Protein AF-0000000087418161 (afdb_homodimer)

Solvent-accessible surface area (backbone atoms only — not comparable to full-atom values): 30006 Å² total; per-residue (Å²): 130,83,79,74,73,69,88,84,54,60,71,60,48,52,94,74,44,44,74,46,80,30,34,31,65,40,62,48,75,55,27,67,61,23,34,37,39,30,33,43,36,35,72,42,31,40,48,32,44,42,40,15,28,33,34,45,26,65,67,90,46,73,77,51,64,52,36,42,74,44,43,38,20,36,70,43,61,43,97,84,68,41,52,35,10,36,31,35,56,48,58,57,77,48,72,59,40,50,56,54,74,68,55,47,62,68,41,64,30,38,38,36,21,44,27,42,31,47,62,81,74,54,46,62,48,23,40,33,34,40,19,32,59,77,28,46,31,36,44,49,34,40,50,24,36,39,69,66,74,44,74,41,26,68,74,70,57,72,61,91,33,56,34,80,42,48,34,36,38,39,18,27,68,35,55,60,50,55,56,55,61,63,62,39,46,74,62,69,34,45,77,44,47,14,5,61,71,40,69,37,65,46,66,35,60,38,66,54,57,52,54,51,41,58,70,43,94,77,39,57,53,35,35,42,33,20,36,52,66,71,55,48,48,52,48,33,51,54,28,61,76,70,72,39,56,40,32,30,42,61,85,62,47,36,48,72,52,25,56,61,48,63,27,31,51,43,50,32,53,44,95,88,70,46,69,43,74,40,38,31,33,45,74,8,29,38,40,54,34,86,32,54,62,122,132,80,80,74,71,69,88,85,55,61,73,59,48,51,95,74,45,46,74,46,81,30,32,29,63,39,61,47,74,55,27,67,64,24,35,38,41,31,33,43,36,36,73,42,32,41,48,33,45,42,40,15,27,32,34,44,26,64,66,89,45,71,77,54,64,52,36,43,75,43,45,38,22,36,68,42,60,43,99,85,68,41,51,34,8,36,32,35,56,50,57,56,76,47,71,61,39,50,56,54,73,69,56,48,62,69,40,63,30,36,36,35,20,43,28,42,31,47,61,80,74,52,45,61,48,23,41,32,35,41,22,31,57,76,29,47,31,35,44,48,34,39,49,25,37,40,68,66,75,46,75,42,25,68,73,69,58,72,62,90,33,57,33,81,41,46,34,37,37,39,18,27,68,36,55,60,49,56,56,54,62,64,60,39,46,74,61,68,34,46,77,44,47,14,5,60,72,40,68,38,65,46,67,36,60,38,65,54,57,51,52,51,41,59,70,44,95,77,38,55,54,34,35,41,32,21,38,54,65,72,56,48,47,50,48,32,51,53,27,61,76,68,71,37,54,42,32,30,43,61,85,61,48,36,50,73,51,28,56,62,50,63,28,29,51,43,50,30,53,43,95,87,70,45,68,43,75,39,38,33,35,44,73,7,28,39,39,56,33,86,31,54,62,121

Radius of gyration: 25.4 Å; Cα contacts (8 Å, |Δi|>4): 1480; chains: 2; bounding box: 60×75×66 Å

Structure (mmCIF, N/CA/C/O backbone):
data_AF-0000000087418161-model_v1
#
loop_
_entity.id
_entity.type
_entity.pdbx_description
1 polymer 'Dihydroorotate dehydrogenase B (NAD(+)), electron transfer subunit'
#
loop_
_atom_site.group_PDB
_atom_site.id
_atom_site.type_symbol
_atom_site.label_atom_id
_atom_site.label_alt_id
_atom_site.label_comp_id
_atom_site.label_asym_id
_atom_site.label_entity_id
_atom_site.label_seq_id
_atom_site.pdbx_PDB_ins_code
_atom_site.Cartn_x
_atom_site.Cartn_y
_atom_site.Cartn_z
_atom_site.occupancy
_atom_site.B_iso_or_equiv
_atom_site.auth_seq_id
_atom_site.auth_comp_id
_atom_site.auth_asym_id
_atom_site.auth_atom_id
_atom_site.pdbx_PDB_model_num
ATOM 1 N N . MET A 1 1 ? -35.969 4.809 0.911 1 18.14 1 MET A N 1
ATOM 2 C CA . MET A 1 1 ? -35.719 5.629 -0.274 1 18.14 1 MET A CA 1
ATOM 3 C C . MET A 1 1 ? -34.281 6.086 -0.332 1 18.14 1 MET A C 1
ATOM 5 O O . MET A 1 1 ? -33.844 6.879 0.501 1 18.14 1 MET A O 1
ATOM 9 N N . ILE A 1 2 ? -33.281 5.352 -0.597 1 22.16 2 ILE A N 1
ATOM 10 C CA . ILE A 1 2 ? -31.859 5.613 -0.451 1 22.16 2 ILE A CA 1
ATOM 11 C C . ILE A 1 2 ? -31.453 6.816 -1.307 1 22.16 2 ILE A C 1
ATOM 13 O O . ILE A 1 2 ? -31.672 6.816 -2.521 1 22.16 2 ILE A O 1
ATOM 17 N N . GLU A 1 3 ? -31.312 7.938 -0.797 1 24.02 3 GLU A N 1
ATOM 18 C CA . GLU A 1 3 ? -31.203 9.219 -1.489 1 24.02 3 GLU A CA 1
ATOM 19 C C . GLU A 1 3 ? -30.078 9.188 -2.52 1 24.02 3 GLU A C 1
ATOM 21 O O . GLU A 1 3 ? -28.984 8.695 -2.238 1 24.02 3 GLU A O 1
ATOM 26 N N . GLN A 1 4 ? -30.219 9.203 -3.809 1 25.47 4 GLN A N 1
ATOM 27 C CA . GLN A 1 4 ? -29.484 9.234 -5.07 1 25.47 4 GLN A CA 1
ATOM 28 C C . GLN A 1 4 ? -28.359 10.266 -5.031 1 25.47 4 GLN A C 1
ATOM 30 O O . GLN A 1 4 ? -28.609 11.445 -4.742 1 25.47 4 GLN A O 1
ATOM 35 N N . ALA A 1 5 ? -27.25 9.883 -4.738 1 33.5 5 ALA A N 1
ATOM 36 C CA . ALA A 1 5 ? -26.156 10.859 -4.75 1 33.5 5 ALA A CA 1
ATOM 37 C C . ALA A 1 5 ? -26.25 11.766 -5.969 1 33.5 5 ALA A C 1
ATOM 39 O O . ALA A 1 5 ? -26.547 11.312 -7.074 1 33.5 5 ALA A O 1
ATOM 40 N N . PRO A 1 6 ? -26.203 13.055 -5.859 1 33.22 6 PRO A N 1
ATOM 41 C CA . PRO A 1 6 ? -26.328 13.891 -7.059 1 33.22 6 PRO A CA 1
ATOM 42 C C . PRO A 1 6 ? -25.328 13.5 -8.148 1 33.22 6 PRO A C 1
ATOM 44 O O . PRO A 1 6 ? -24.281 12.914 -7.855 1 33.22 6 PRO A O 1
ATOM 47 N N . ASP A 1 7 ? -25.562 13.438 -9.508 1 35.22 7 ASP A N 1
ATOM 48 C CA . ASP A 1 7 ? -24.984 12.977 -10.766 1 35.22 7 ASP A CA 1
ATOM 49 C C . ASP A 1 7 ? -23.516 13.398 -10.898 1 35.22 7 ASP A C 1
ATOM 51 O O . ASP A 1 7 ? -22.703 12.656 -11.43 1 35.22 7 ASP A O 1
ATOM 55 N N . ASN A 1 8 ? -23.125 14.711 -10.648 1 34.41 8 ASN A N 1
ATOM 56 C CA . ASN A 1 8 ? -21.828 15.297 -10.961 1 34.41 8 ASN A CA 1
ATOM 57 C C . ASN A 1 8 ? -20.781 14.969 -9.898 1 34.41 8 ASN A C 1
ATOM 59 O O . ASN A 1 8 ? -19.688 15.508 -9.906 1 34.41 8 ASN A O 1
ATOM 63 N N . LEU A 1 9 ? -21.109 14.586 -8.805 1 37.47 9 LEU A N 1
ATOM 64 C CA . LEU A 1 9 ? -20.172 14.391 -7.711 1 37.47 9 LEU A CA 1
ATOM 65 C C . LEU A 1 9 ? -19.438 13.055 -7.855 1 37.47 9 LEU A C 1
ATOM 67 O O . LEU A 1 9 ? -20.078 12.008 -8.016 1 37.47 9 LEU A O 1
ATOM 71 N N . LEU A 1 10 ? -18.234 13.188 -8.367 1 40.78 10 LEU A N 1
ATOM 72 C CA . LEU A 1 10 ? -17.453 11.953 -8.32 1 40.78 10 LEU A CA 1
ATOM 73 C C . LEU A 1 10 ? -17.734 11.18 -7.039 1 40.78 10 LEU A C 1
ATOM 75 O O . LEU A 1 10 ? -17.844 11.773 -5.961 1 40.78 10 LEU A O 1
ATOM 79 N N . PRO A 1 11 ? -18.188 10.148 -7.152 1 39.84 11 PRO A N 1
ATOM 80 C CA . PRO A 1 11 ? -18.422 9.32 -5.965 1 39.84 11 PRO A CA 1
ATOM 81 C C . PRO A 1 11 ? -17.203 9.273 -5.039 1 39.84 11 PRO A C 1
ATOM 83 O O . PRO A 1 11 ? -16.078 9.062 -5.5 1 39.84 11 PRO A O 1
ATOM 86 N N . GLY A 1 12 ? -17.25 9.922 -3.777 1 44.84 12 GLY A N 1
ATOM 87 C CA . GLY A 1 12 ? -16.25 9.938 -2.709 1 44.84 12 GLY A CA 1
ATOM 88 C C . GLY A 1 12 ? -15.68 11.312 -2.451 1 44.84 12 GLY A C 1
ATOM 89 O O . GLY A 1 12 ? -14.891 11.492 -1.523 1 44.84 12 GLY A O 1
ATOM 90 N N . MET A 1 13 ? -15.695 12.102 -3.617 1 49.81 13 MET A N 1
ATOM 91 C CA . MET A 1 13 ? -15.156 13.438 -3.363 1 49.81 13 MET A CA 1
ATOM 92 C C . MET A 1 13 ? -15.992 14.172 -2.318 1 49.81 13 MET A C 1
ATOM 94 O O . MET A 1 13 ? -17.219 14.102 -2.342 1 49.81 13 MET A O 1
ATOM 98 N N . VAL A 1 14 ? -15.297 14.57 -1.311 1 55.28 14 VAL A N 1
ATOM 99 C CA . VAL A 1 14 ? -15.93 15.484 -0.366 1 55.28 14 VAL A CA 1
ATOM 100 C C . VAL A 1 14 ? -16.703 16.562 -1.127 1 55.28 14 VAL A C 1
ATOM 102 O O . VAL A 1 14 ? -16.219 17.109 -2.109 1 55.28 14 VAL A O 1
ATOM 105 N N . PRO A 1 15 ? -18 16.609 -1.014 1 57.88 15 PRO A N 1
ATOM 106 C CA . PRO A 1 15 ? -18.844 17.578 -1.723 1 57.88 15 PRO A CA 1
ATOM 107 C C . PRO A 1 15 ? -18.156 18.938 -1.897 1 57.88 15 PRO A C 1
ATOM 109 O O . PRO A 1 15 ? -18.5 19.688 -2.818 1 57.88 15 PRO A O 1
ATOM 112 N N . THR A 1 16 ? -17.062 19.172 -1.162 1 67.5 16 THR A N 1
ATOM 113 C CA . THR A 1 16 ? -16.5 20.516 -1.199 1 67.5 16 THR A CA 1
ATOM 114 C C . THR A 1 16 ? -15.125 20.5 -1.869 1 67.5 16 THR A C 1
ATOM 116 O O . THR A 1 16 ? -14.414 21.516 -1.877 1 67.5 16 THR A O 1
ATOM 119 N N . ALA A 1 17 ? -14.75 19.406 -2.473 1 83.75 17 ALA A N 1
ATOM 120 C CA . ALA A 1 17 ? -13.43 19.359 -3.094 1 83.75 17 ALA A CA 1
ATOM 121 C C . ALA A 1 17 ? -13.406 20.172 -4.391 1 83.75 17 ALA A C 1
ATOM 123 O O . ALA A 1 17 ? -14.398 20.203 -5.125 1 83.75 17 ALA A O 1
ATOM 124 N N . VAL A 1 18 ? -12.352 20.922 -4.559 1 92.94 18 VAL A N 1
ATOM 125 C CA . VAL A 1 18 ? -12.172 21.734 -5.766 1 92.94 18 VAL A CA 1
ATOM 126 C C . VAL A 1 18 ? -10.969 21.219 -6.555 1 92.94 18 VAL A C 1
ATOM 128 O O . VAL A 1 18 ? -10.086 20.562 -5.992 1 92.94 18 VAL A O 1
ATOM 131 N N . GLN A 1 19 ? -11.07 21.344 -7.805 1 93.44 19 GLN A N 1
ATOM 132 C CA . GLN A 1 19 ? -9.93 21.141 -8.695 1 93.44 19 GLN A CA 1
ATOM 133 C C . GLN A 1 19 ? -9.578 22.438 -9.43 1 93.44 19 GLN A C 1
ATOM 135 O O . GLN A 1 19 ? -10.445 23.047 -10.055 1 93.44 19 GLN A O 1
ATOM 140 N N . GLU A 1 20 ? -8.336 22.859 -9.359 1 94.31 20 GLU A N 1
ATOM 141 C CA . GLU A 1 20 ? -7.969 24.141 -9.969 1 94.31 20 GLU A CA 1
ATOM 142 C C . GLU A 1 20 ? -6.5 24.156 -10.375 1 94.31 20 GLU A C 1
ATOM 144 O O . GLU A 1 20 ? -5.699 23.359 -9.875 1 94.31 20 GLU A O 1
ATOM 149 N N . THR A 1 21 ? -6.227 25.031 -11.344 1 96.69 21 THR A N 1
ATOM 150 C CA . THR A 1 21 ? -4.836 25.359 -11.633 1 96.69 21 THR A CA 1
ATOM 151 C C . THR A 1 21 ? -4.289 26.359 -10.609 1 96.69 21 THR A C 1
ATOM 153 O O . THR A 1 21 ? -4.934 27.359 -10.312 1 96.69 21 THR A O 1
ATOM 156 N N . ALA A 1 22 ? -3.211 26.047 -10.039 1 98.19 22 ALA A N 1
ATOM 157 C CA . ALA A 1 22 ? -2.59 26.875 -9.008 1 98.19 22 ALA A CA 1
ATOM 158 C C . ALA A 1 22 ? -1.183 27.297 -9.422 1 98.19 22 ALA A C 1
ATOM 160 O O . ALA A 1 22 ? -0.676 26.859 -10.461 1 98.19 22 ALA A O 1
ATOM 161 N N . THR A 1 23 ? -0.616 28.219 -8.594 1 98.19 23 THR A N 1
ATOM 162 C CA . THR A 1 23 ? 0.704 28.766 -8.906 1 98.19 23 THR A CA 1
ATOM 163 C C . THR A 1 23 ? 1.626 28.672 -7.695 1 98.19 23 THR A C 1
ATOM 165 O O . THR A 1 23 ? 1.208 28.922 -6.566 1 98.19 23 THR A O 1
ATOM 168 N N . VAL A 1 24 ? 2.885 28.297 -7.988 1 98.75 24 VAL A N 1
ATOM 169 C CA . VAL A 1 24 ? 3.9 28.312 -6.941 1 98.75 24 VAL A CA 1
ATOM 170 C C . VAL A 1 24 ? 4.238 29.75 -6.57 1 98.75 24 VAL A C 1
ATOM 172 O O . VAL A 1 24 ? 4.523 30.578 -7.441 1 98.75 24 VAL A O 1
ATOM 175 N N . VAL A 1 25 ? 4.137 30.031 -5.324 1 98.62 25 VAL A N 1
ATOM 176 C CA . VAL A 1 25 ? 4.453 31.359 -4.824 1 98.62 25 VAL A CA 1
ATOM 177 C C . VAL A 1 25 ? 5.914 31.422 -4.383 1 98.62 25 VAL A C 1
ATOM 179 O O . VAL A 1 25 ? 6.613 32.406 -4.629 1 98.62 25 VAL A O 1
ATOM 182 N N . GLU A 1 26 ? 6.34 30.422 -3.734 1 97.75 26 GLU A N 1
ATOM 183 C CA . GLU A 1 26 ? 7.719 30.297 -3.27 1 97.75 26 GLU A CA 1
ATOM 184 C C . GLU A 1 26 ? 8.078 28.859 -2.961 1 97.75 26 GLU A C 1
ATOM 186 O O . GLU A 1 26 ? 7.195 28.016 -2.764 1 97.75 26 GLU A O 1
ATOM 191 N N . GLN A 1 27 ? 9.367 28.625 -3.057 1 98.12 27 GLN A N 1
ATOM 192 C CA . GLN A 1 27 ? 9.914 27.344 -2.621 1 98.12 27 GLN A CA 1
ATOM 193 C C . GLN A 1 27 ? 11.234 27.531 -1.877 1 98.12 27 GLN A C 1
ATOM 195 O O . GLN A 1 27 ? 12.078 28.328 -2.301 1 98.12 27 GLN A O 1
ATOM 200 N N . ARG A 1 28 ? 11.391 26.891 -0.804 1 96.94 28 ARG A N 1
ATOM 201 C CA . ARG A 1 28 ? 12.648 26.953 -0.076 1 96.94 28 ARG A CA 1
ATOM 202 C C . ARG A 1 28 ? 13 25.594 0.529 1 96.94 28 ARG A C 1
ATOM 204 O O . ARG A 1 28 ? 12.109 24.812 0.855 1 96.94 28 ARG A O 1
ATOM 211 N N . GLU A 1 29 ? 14.242 25.328 0.661 1 98 29 GLU A N 1
ATOM 212 C CA . GLU A 1 29 ? 14.719 24.109 1.308 1 98 29 GLU A CA 1
ATOM 213 C C . GLU A 1 29 ? 14.703 24.25 2.828 1 98 29 GLU A C 1
ATOM 215 O O . GLU A 1 29 ? 15.227 25.219 3.373 1 98 29 GLU A O 1
ATOM 220 N N . LEU A 1 30 ? 14.062 23.344 3.525 1 98.12 30 LEU A N 1
ATOM 221 C CA . LEU A 1 30 ? 13.961 23.375 4.98 1 98.12 30 LEU A CA 1
ATOM 222 C C . LEU A 1 30 ? 15.047 22.531 5.625 1 98.12 30 LEU A C 1
ATOM 224 O O . LEU A 1 30 ? 15.461 22.797 6.754 1 98.12 30 LEU A O 1
ATOM 228 N N . ALA A 1 31 ? 15.469 21.469 5.02 1 98.38 31 ALA A N 1
ATOM 229 C CA . ALA A 1 31 ? 16.469 20.484 5.441 1 98.38 31 ALA A CA 1
ATOM 230 C C . ALA A 1 31 ? 16.984 19.688 4.25 1 98.38 31 ALA A C 1
ATOM 232 O O . ALA A 1 31 ? 16.531 19.875 3.121 1 98.38 31 ALA A O 1
ATOM 233 N N . ARG A 1 32 ? 17.906 18.781 4.543 1 97.62 32 ARG A N 1
ATOM 234 C CA . ARG A 1 32 ? 18.453 17.984 3.451 1 97.62 32 ARG A CA 1
ATOM 235 C C . ARG A 1 32 ? 17.328 17.25 2.713 1 97.62 32 ARG A C 1
ATOM 237 O O . ARG A 1 32 ? 16.562 16.5 3.322 1 97.62 32 ARG A O 1
ATOM 244 N N . ASP A 1 33 ? 17.188 17.547 1.439 1 96.75 33 ASP A N 1
ATOM 245 C CA . ASP A 1 33 ? 16.266 16.906 0.512 1 96.75 33 ASP A CA 1
ATOM 246 C C . ASP A 1 33 ? 14.812 17.109 0.945 1 96.75 33 ASP A C 1
ATOM 248 O O . ASP A 1 33 ? 13.953 16.266 0.681 1 96.75 33 ASP A O 1
ATOM 252 N N . THR A 1 34 ? 14.555 18.156 1.695 1 98.5 34 THR A N 1
ATOM 253 C CA . THR A 1 34 ? 13.211 18.469 2.168 1 98.5 34 THR A CA 1
ATOM 254 C C . THR A 1 34 ? 12.859 19.922 1.865 1 98.5 34 THR A C 1
ATOM 256 O O . THR A 1 34 ? 13.602 20.844 2.23 1 98.5 34 THR A O 1
ATOM 259 N N . TYR A 1 35 ? 11.742 20.125 1.216 1 98.75 35 TYR A N 1
ATOM 260 C CA . TYR A 1 35 ? 11.391 21.453 0.728 1 98.75 35 TYR A CA 1
ATOM 261 C C . TYR A 1 35 ? 10 21.859 1.195 1 98.75 35 TYR A C 1
ATOM 263 O O . TYR A 1 35 ? 9.156 21 1.458 1 98.75 35 TYR A O 1
ATOM 271 N N . LEU A 1 36 ? 9.812 23.125 1.337 1 98.75 36 LEU A N 1
ATOM 272 C CA . LEU A 1 36 ? 8.492 23.734 1.431 1 98.75 36 LEU A CA 1
ATOM 273 C C . LEU A 1 36 ? 8.117 24.422 0.122 1 98.75 36 LEU A C 1
ATOM 275 O O . LEU A 1 36 ? 8.891 25.219 -0.411 1 98.75 36 LEU A O 1
ATOM 279 N N . VAL A 1 37 ? 7.004 24.078 -0.416 1 98.81 37 VAL A N 1
ATOM 280 C CA . VAL A 1 37 ? 6.449 24.797 -1.565 1 98.81 37 VAL A CA 1
ATOM 281 C C . VAL A 1 37 ? 5.145 25.484 -1.169 1 98.81 37 VAL A C 1
ATOM 283 O O . VAL A 1 37 ? 4.266 24.859 -0.573 1 98.81 37 VAL A O 1
ATOM 286 N N . ARG A 1 38 ? 5.121 26.75 -1.405 1 98.81 38 ARG A N 1
ATOM 287 C CA . ARG A 1 38 ? 3.912 27.531 -1.184 1 98.81 38 ARG A CA 1
ATOM 288 C C . ARG A 1 38 ? 3.104 27.672 -2.469 1 98.81 38 ARG A C 1
ATOM 290 O O . ARG A 1 38 ? 3.627 28.125 -3.49 1 98.81 38 ARG A O 1
ATOM 297 N N . ILE A 1 39 ? 1.836 27.297 -2.365 1 98.75 39 ILE A N 1
ATOM 298 C CA . ILE A 1 39 ? 0.991 27.25 -3.553 1 98.75 39 ILE A CA 1
ATOM 299 C C . ILE A 1 39 ? -0.208 28.172 -3.377 1 98.75 39 ILE A C 1
ATOM 301 O O . ILE A 1 39 ? -0.914 28.109 -2.367 1 98.75 39 ILE A O 1
ATOM 305 N N . ALA A 1 40 ? -0.452 29.047 -4.324 1 98.69 40 ALA A N 1
ATOM 306 C CA . ALA A 1 40 ? -1.641 29.906 -4.305 1 98.69 40 ALA A CA 1
ATOM 307 C C . ALA A 1 40 ? -2.887 29.109 -4.688 1 98.69 40 ALA A C 1
ATOM 309 O O . ALA A 1 40 ? -3.033 28.688 -5.84 1 98.69 40 ALA A O 1
ATOM 310 N N . ALA A 1 41 ? -3.736 28.859 -3.766 1 97.88 41 ALA A N 1
ATOM 311 C CA . ALA A 1 41 ? -4.977 28.125 -3.949 1 97.88 41 ALA A CA 1
ATOM 312 C C . ALA A 1 41 ? -6.031 28.547 -2.932 1 97.88 41 ALA A C 1
ATOM 314 O O . ALA A 1 41 ? -6.434 27.766 -2.072 1 97.88 41 ALA A O 1
ATOM 315 N N . PRO A 1 42 ? -6.562 29.719 -3.088 1 96.69 42 PRO A N 1
ATOM 316 C CA . PRO A 1 42 ? -7.406 30.312 -2.047 1 96.69 42 PRO A CA 1
ATOM 317 C C . PRO A 1 42 ? -8.656 29.484 -1.76 1 96.69 42 PRO A C 1
ATOM 319 O O . PRO A 1 42 ? -9.07 29.375 -0.604 1 96.69 42 PRO A O 1
ATOM 322 N N . GLU A 1 43 ? -9.297 28.969 -2.758 1 94.88 43 GLU A N 1
ATOM 323 C CA . GLU A 1 43 ? -10.508 28.188 -2.535 1 94.88 43 GLU A CA 1
ATOM 324 C C . GLU A 1 43 ? -10.219 26.938 -1.716 1 94.88 43 GLU A C 1
ATOM 326 O O . GLU A 1 43 ? -10.914 26.641 -0.741 1 94.88 43 GLU A O 1
ATOM 331 N N . LEU A 1 44 ? -9.203 26.297 -2.066 1 96.62 44 LEU A N 1
ATOM 332 C CA . LEU A 1 44 ? -8.797 25.094 -1.334 1 96.62 44 LEU A CA 1
ATOM 333 C C . LEU A 1 44 ? -8.375 25.453 0.089 1 96.62 44 LEU A C 1
ATOM 335 O O . LEU A 1 44 ? -8.789 24.781 1.044 1 96.62 44 LEU A O 1
ATOM 339 N N . ALA A 1 45 ? -7.648 26.484 0.228 1 97.06 45 ALA A N 1
ATOM 340 C CA . ALA A 1 45 ? -7.121 26.906 1.521 1 97.06 45 ALA A CA 1
ATOM 341 C C . ALA A 1 45 ? -8.25 27.266 2.48 1 97.06 45 ALA A C 1
ATOM 343 O O . ALA A 1 45 ? -8.125 27.078 3.693 1 97.06 45 ALA A O 1
ATOM 344 N N . SER A 1 46 ? -9.32 27.75 1.945 1 94.88 46 SER A N 1
ATOM 345 C CA . SER A 1 46 ? -10.422 28.203 2.779 1 94.88 46 SER A CA 1
ATOM 346 C C . SER A 1 46 ? -11.211 27.031 3.344 1 94.88 46 SER A C 1
ATOM 348 O O . SER A 1 46 ? -11.992 27.188 4.285 1 94.88 46 SER A O 1
ATOM 350 N N . GLN A 1 47 ? -10.969 25.906 2.795 1 95.19 47 GLN A N 1
ATOM 351 C CA . GLN A 1 47 ? -11.836 24.781 3.141 1 95.19 47 GLN A CA 1
ATOM 352 C C . GLN A 1 47 ? -11.062 23.703 3.902 1 95.19 47 GLN A C 1
ATOM 354 O O . GLN A 1 47 ? -11.656 22.875 4.598 1 95.19 47 GLN A O 1
ATOM 359 N N . ILE A 1 48 ? -9.805 23.672 3.838 1 96 48 ILE A N 1
ATOM 360 C CA . ILE A 1 48 ? -9.016 22.516 4.262 1 96 48 ILE A CA 1
ATOM 361 C C . ILE A 1 48 ? -8.852 22.531 5.781 1 96 48 ILE A C 1
ATOM 363 O O . ILE A 1 48 ? -8.633 23.594 6.371 1 96 48 ILE A O 1
ATOM 367 N N . PHE A 1 49 ? -8.969 21.375 6.418 1 96.12 49 PHE A N 1
ATOM 368 C CA . PHE A 1 49 ? -8.75 21.172 7.848 1 96.12 49 PHE A CA 1
ATOM 369 C C . PHE A 1 49 ? -7.41 20.5 8.102 1 96.12 49 PHE A C 1
ATOM 371 O O . PHE A 1 49 ? -6.914 19.75 7.254 1 96.12 49 PHE A O 1
ATOM 378 N N . PRO A 1 50 ? -6.832 20.719 9.297 1 97.12 50 PRO A N 1
ATOM 379 C CA . PRO A 1 50 ? -5.598 20.016 9.648 1 97.12 50 PRO A CA 1
ATOM 380 C C . PRO A 1 50 ? -5.754 18.5 9.602 1 97.12 50 PRO A C 1
ATOM 382 O O . PRO A 1 50 ? -6.727 17.953 10.133 1 97.12 50 PRO A O 1
ATOM 385 N N . GLY A 1 51 ? -4.82 17.828 8.953 1 97.56 51 GLY A N 1
ATOM 386 C CA . GLY A 1 51 ? -4.875 16.375 8.797 1 97.56 51 GLY A CA 1
ATOM 387 C C . GLY A 1 51 ? -5.332 15.945 7.418 1 97.56 51 GLY A C 1
ATOM 388 O O . GLY A 1 51 ? -5.066 14.82 6.992 1 97.56 51 GLY A O 1
ATOM 389 N N . GLN A 1 52 ? -6.02 16.812 6.699 1 97.38 52 GLN A N 1
ATOM 390 C CA . GLN A 1 52 ? -6.426 16.531 5.324 1 97.38 52 GLN A CA 1
ATOM 391 C C . GLN A 1 52 ? -5.262 16.719 4.355 1 97.38 52 GLN A C 1
ATOM 393 O O . GLN A 1 52 ? -4.18 17.156 4.758 1 97.38 52 GLN A O 1
ATOM 398 N N . PHE A 1 53 ? -5.473 16.266 3.115 1 98.25 53 PHE A N 1
ATOM 399 C CA . PHE A 1 53 ? -4.414 16.359 2.115 1 98.25 53 PHE A CA 1
ATOM 400 C C . PHE A 1 53 ? -4.961 16.875 0.791 1 98.25 53 PHE A C 1
ATOM 402 O O . PHE A 1 53 ? -6.156 17.141 0.668 1 98.25 53 PHE A O 1
ATOM 409 N N . LEU A 1 54 ? -4.113 17.203 -0.106 1 98.19 54 LEU A N 1
ATOM 410 C CA . LEU A 1 54 ? -4.43 17.562 -1.482 1 98.19 54 LEU A CA 1
ATOM 411 C C . LEU A 1 54 ? -3.588 16.75 -2.465 1 98.19 54 LEU A C 1
ATOM 413 O O . LEU A 1 54 ? -2.523 16.25 -2.107 1 98.19 54 LEU A O 1
ATOM 417 N N . MET A 1 55 ? -4.082 16.625 -3.66 1 97.81 55 MET A N 1
ATOM 418 C CA . MET A 1 55 ? -3.322 16.047 -4.77 1 97.81 55 MET A CA 1
ATOM 419 C C . MET A 1 55 ? -2.65 17.141 -5.59 1 97.81 55 MET A C 1
ATOM 421 O O . MET A 1 55 ? -3.244 18.188 -5.84 1 97.81 55 MET A O 1
ATOM 425 N N . ILE A 1 56 ? -1.439 16.938 -5.969 1 98 56 ILE A N 1
ATOM 426 C CA . ILE A 1 56 ? -0.691 17.844 -6.824 1 98 56 ILE A CA 1
ATOM 427 C C . ILE A 1 56 ? -0.241 17.125 -8.086 1 98 56 ILE A C 1
ATOM 429 O O . ILE A 1 56 ? 0.333 16.031 -8.016 1 98 56 ILE A O 1
ATOM 433 N N . ARG A 1 57 ? -0.478 17.688 -9.188 1 97.12 57 ARG A N 1
ATOM 434 C CA . ARG A 1 57 ? -0.05 17.156 -10.477 1 97.12 57 ARG A CA 1
ATOM 435 C C . ARG A 1 57 ? 0.756 18.188 -11.258 1 97.12 57 ARG A C 1
ATOM 437 O O . ARG A 1 57 ? 0.359 19.344 -11.359 1 97.12 57 ARG A O 1
ATOM 444 N N . ALA A 1 58 ? 1.848 17.766 -11.75 1 95.56 58 ALA A N 1
ATOM 445 C CA . ALA A 1 58 ? 2.641 18.609 -12.625 1 95.56 58 ALA A CA 1
ATOM 446 C C . ALA A 1 58 ? 1.979 18.766 -13.992 1 95.56 58 ALA A C 1
ATOM 448 O O . ALA A 1 58 ? 1.443 17.797 -14.539 1 95.56 58 ALA A O 1
ATOM 449 N N . LEU A 1 59 ? 2.018 19.891 -14.5 1 93.25 59 LEU A N 1
ATOM 450 C CA . LEU A 1 59 ? 1.379 20.156 -15.781 1 93.25 59 LEU A CA 1
ATOM 451 C C . LEU A 1 59 ? 2.398 20.109 -16.922 1 93.25 59 LEU A C 1
ATOM 453 O O . LEU A 1 59 ? 2.025 19.984 -18.094 1 93.25 59 LEU A O 1
ATOM 457 N N . GLN A 1 60 ? 3.59 20.188 -16.609 1 87.69 60 GLN A N 1
ATOM 458 C CA . GLN A 1 60 ? 4.629 20.344 -17.625 1 87.69 60 GLN A CA 1
ATOM 459 C C . GLN A 1 60 ? 5.109 18.984 -18.141 1 87.69 60 GLN A C 1
ATOM 461 O O . GLN A 1 60 ? 5.91 18.922 -19.078 1 87.69 60 GLN A O 1
ATOM 466 N N . THR A 1 61 ? 4.691 17.938 -17.5 1 86.38 61 THR A N 1
ATOM 467 C CA . THR A 1 61 ? 5.164 16.609 -17.875 1 86.38 61 THR A CA 1
ATOM 468 C C . THR A 1 61 ? 4.035 15.586 -17.797 1 86.38 61 THR A C 1
ATOM 470 O O . THR A 1 61 ? 3.033 15.812 -17.109 1 86.38 61 THR A O 1
ATOM 473 N N . SER A 1 62 ? 4.234 14.516 -18.562 1 84.25 62 SER A N 1
ATOM 474 C CA . SER A 1 62 ? 3.305 13.391 -18.5 1 84.25 62 SER A CA 1
ATOM 475 C C . SER A 1 62 ? 3.889 12.234 -17.703 1 84.25 62 SER A C 1
ATOM 477 O O . SER A 1 62 ? 3.295 11.156 -17.625 1 84.25 62 SER A O 1
ATOM 479 N N . ASP A 1 63 ? 4.988 12.539 -17.141 1 84.19 63 ASP A N 1
ATOM 480 C CA . ASP A 1 63 ? 5.645 11.602 -16.234 1 84.19 63 ASP A CA 1
ATOM 481 C C . ASP A 1 63 ? 6.145 12.305 -14.984 1 84.19 63 ASP A C 1
ATOM 483 O O . ASP A 1 63 ? 7.184 12.969 -15.008 1 84.19 63 ASP A O 1
ATOM 487 N N . PRO A 1 64 ? 5.41 12.133 -13.945 1 87 64 PRO A N 1
ATOM 488 C CA . PRO A 1 64 ? 4.266 11.25 -13.703 1 87 64 PRO A CA 1
ATOM 489 C C . PRO A 1 64 ? 2.971 11.781 -14.312 1 87 64 PRO A C 1
ATOM 491 O O . PRO A 1 64 ? 2.748 12.992 -14.352 1 87 64 PRO A O 1
ATOM 494 N N . LEU A 1 65 ? 2.188 10.805 -14.656 1 86.44 65 LEU A N 1
ATOM 495 C CA . LEU A 1 65 ? 0.919 11.125 -15.297 1 86.44 65 LEU A CA 1
ATOM 496 C C . LEU A 1 65 ? -0.105 11.602 -14.273 1 86.44 65 LEU A C 1
ATOM 498 O O . LEU A 1 65 ? -0.868 12.531 -14.531 1 86.44 65 LEU A O 1
ATOM 502 N N . LEU A 1 66 ? -0.183 11.008 -13.18 1 91.69 66 LEU A N 1
ATOM 503 C CA . LEU A 1 66 ? -1.192 11.297 -12.172 1 91.69 66 LEU A CA 1
ATOM 504 C C . LEU A 1 66 ? -0.615 12.164 -11.062 1 91.69 66 LEU A C 1
ATOM 506 O O . LEU A 1 66 ? 0.605 12.297 -10.938 1 91.69 66 LEU A O 1
ATOM 510 N N . GLY A 1 67 ? -1.476 12.773 -10.289 1 95.5 67 GLY A N 1
ATOM 511 C CA . GLY A 1 67 ? -1.073 13.547 -9.125 1 95.5 67 GLY A CA 1
ATOM 512 C C . GLY A 1 67 ? -0.618 12.672 -7.965 1 95.5 67 GLY A C 1
ATOM 513 O O . GLY A 1 67 ? -0.81 11.461 -7.984 1 95.5 67 GLY A O 1
ATOM 514 N N . ARG A 1 68 ? 0.033 13.312 -7.047 1 96.94 68 ARG A N 1
ATOM 515 C CA . ARG A 1 68 ? 0.474 12.672 -5.812 1 96.94 68 ARG A CA 1
ATOM 516 C C . ARG A 1 68 ? -0.103 13.383 -4.594 1 96.94 68 ARG A C 1
ATOM 518 O O . ARG A 1 68 ? -0.349 14.594 -4.629 1 96.94 68 ARG A O 1
ATOM 525 N N . PRO A 1 69 ? -0.384 12.617 -3.549 1 97.81 69 PRO A N 1
ATOM 526 C CA . PRO A 1 69 ? -0.965 13.203 -2.336 1 97.81 69 PRO A CA 1
ATOM 527 C C . PRO A 1 69 ? 0.075 13.891 -1.458 1 97.81 69 PRO A C 1
ATOM 529 O O . PRO A 1 69 ? 1.19 13.391 -1.303 1 97.81 69 PRO A O 1
ATOM 532 N N . PHE A 1 70 ? -0.298 15.031 -0.869 1 98.5 70 PHE A N 1
ATOM 533 C CA . PHE A 1 70 ? 0.537 15.758 0.082 1 98.5 70 PHE A CA 1
ATOM 534 C C . PHE A 1 70 ? -0.302 16.312 1.23 1 98.5 70 PHE A C 1
ATOM 536 O O . PHE A 1 70 ? -1.347 16.922 1.006 1 98.5 70 PHE A O 1
ATOM 543 N N . ALA A 1 71 ? 0.17 16.094 2.402 1 98.44 71 ALA A N 1
ATOM 544 C CA . ALA A 1 71 ? -0.511 16.609 3.582 1 98.44 71 ALA A CA 1
ATOM 545 C C . ALA A 1 71 ? -0.414 18.141 3.639 1 98.44 71 ALA A C 1
ATOM 547 O O . ALA A 1 71 ? 0.587 18.719 3.211 1 98.44 71 ALA A O 1
ATOM 548 N N . VAL A 1 72 ? -1.451 18.75 4.199 1 98.19 72 VAL A N 1
ATOM 549 C CA . VAL A 1 72 ? -1.359 20.188 4.449 1 98.19 72 VAL A CA 1
ATOM 550 C C . VAL A 1 72 ? -0.397 20.438 5.605 1 98.19 72 VAL A C 1
ATOM 552 O O . VAL A 1 72 ? -0.567 19.906 6.699 1 98.19 72 VAL A O 1
ATOM 555 N N . TYR A 1 73 ? 0.628 21.156 5.27 1 98.75 73 TYR A N 1
ATOM 556 C CA . TYR A 1 73 ? 1.54 21.625 6.309 1 98.75 73 TYR A CA 1
ATOM 557 C C . TYR A 1 73 ? 0.939 22.812 7.07 1 98.75 73 TYR A C 1
ATOM 559 O O . TYR A 1 73 ? 0.865 22.781 8.305 1 98.75 73 TYR A O 1
ATOM 567 N N . ASP A 1 74 ? 0.536 23.734 6.301 1 98.62 74 ASP A N 1
ATOM 568 C CA . ASP A 1 74 ? -0.17 24.906 6.812 1 98.62 74 ASP A CA 1
ATOM 569 C C . ASP A 1 74 ? -0.851 25.688 5.688 1 98.62 74 ASP A C 1
ATOM 571 O O . ASP A 1 74 ? -0.687 25.344 4.512 1 98.62 74 ASP A O 1
ATOM 575 N N . THR A 1 75 ? -1.811 26.609 6.055 1 98.06 75 THR A N 1
ATOM 576 C CA . THR A 1 75 ? -2.318 27.609 5.117 1 98.06 75 THR A CA 1
ATOM 577 C C . THR A 1 75 ? -1.683 28.969 5.379 1 98.06 75 THR A C 1
ATOM 579 O O . THR A 1 75 ? -1.22 29.234 6.488 1 98.06 75 THR A O 1
ATOM 582 N N . TYR A 1 76 ? -1.544 29.719 4.363 1 97.56 76 TYR A N 1
ATOM 583 C CA . TYR A 1 76 ? -1.085 31.094 4.574 1 97.56 76 TYR A CA 1
ATOM 584 C C . TYR A 1 76 ? -2.168 32.094 4.191 1 97.56 76 TYR A C 1
ATOM 586 O O . TYR A 1 76 ? -3.094 31.766 3.447 1 97.56 76 TYR A O 1
ATOM 594 N N . LEU A 1 77 ? -2.086 33.25 4.738 1 96.19 77 LEU A N 1
ATOM 595 C CA . LEU A 1 77 ? -3.111 34.25 4.578 1 96.19 77 LEU A CA 1
ATOM 596 C C . LEU A 1 77 ? -2.613 35.406 3.688 1 96.19 77 LEU A C 1
ATOM 598 O O . LEU A 1 77 ? -1.408 35.625 3.594 1 96.19 77 LEU A O 1
ATOM 602 N N . ASP A 1 78 ? -3.566 36.031 3.027 1 95.88 78 ASP A N 1
ATOM 603 C CA . ASP A 1 78 ? -3.229 37.25 2.287 1 95.88 78 ASP A CA 1
ATOM 604 C C . ASP A 1 78 ? -3.211 38.469 3.205 1 95.88 78 ASP A C 1
ATOM 606 O O . ASP A 1 78 ? -3.301 38.312 4.426 1 95.88 78 ASP A O 1
ATOM 610 N N . ALA A 1 79 ? -2.979 39.625 2.598 1 94.69 79 ALA A N 1
ATOM 611 C CA . ALA A 1 79 ? -2.834 40.844 3.359 1 94.69 79 ALA A CA 1
ATOM 612 C C . ALA A 1 79 ? -4.117 41.188 4.117 1 94.69 79 ALA A C 1
ATOM 614 O O . ALA A 1 79 ? -4.082 41.875 5.133 1 94.69 79 ALA A O 1
ATOM 615 N N . ALA A 1 80 ? -5.246 40.719 3.686 1 95 80 ALA A N 1
ATOM 616 C CA . ALA A 1 80 ? -6.543 40.969 4.305 1 95 80 ALA A CA 1
ATOM 617 C C . ALA A 1 80 ? -6.867 39.906 5.359 1 95 80 ALA A C 1
ATOM 619 O O . ALA A 1 80 ? -7.945 39.938 5.961 1 95 80 ALA A O 1
ATOM 620 N N . GLY A 1 81 ? -6.027 38.969 5.547 1 93.19 81 GLY A N 1
ATOM 621 C CA . GLY A 1 81 ? -6.227 37.938 6.555 1 93.19 81 GLY A CA 1
ATOM 622 C C . GLY A 1 81 ? -7.059 36.781 6.059 1 93.19 81 GLY A C 1
ATOM 623 O O . GLY A 1 81 ? -7.586 36 6.855 1 93.19 81 GLY A O 1
ATOM 624 N N . ARG A 1 82 ? -7.199 36.688 4.773 1 94.69 82 ARG A N 1
ATOM 625 C CA . ARG A 1 82 ? -7.957 35.594 4.18 1 94.69 82 ARG A CA 1
ATOM 626 C C . ARG A 1 82 ? -7.031 34.469 3.703 1 94.69 82 ARG A C 1
ATOM 628 O O . ARG A 1 82 ? -5.91 34.75 3.26 1 94.69 82 ARG A O 1
ATOM 635 N N . PRO A 1 83 ? -7.598 33.25 3.805 1 95.62 83 PRO A N 1
ATOM 636 C CA . PRO A 1 83 ? -6.754 32.156 3.281 1 95.62 83 PRO A CA 1
ATOM 637 C C . PRO A 1 83 ? -6.371 32.375 1.817 1 95.62 83 PRO A C 1
ATOM 639 O O . PRO A 1 83 ? -7.246 32.562 0.969 1 95.62 83 PRO A O 1
ATOM 642 N N . ALA A 1 84 ? -5.082 32.312 1.571 1 98.06 84 ALA A N 1
ATOM 643 C CA . ALA A 1 84 ? -4.566 32.594 0.237 1 98.06 84 ALA A CA 1
ATOM 644 C C . ALA A 1 84 ? -4.035 31.344 -0.441 1 98.06 84 ALA A C 1
ATOM 646 O O . ALA A 1 84 ? -4.008 31.266 -1.671 1 98.06 84 ALA A O 1
ATOM 647 N N . GLY A 1 85 ? -3.6 30.422 0.331 1 98.56 85 GLY A N 1
ATOM 648 C CA . GLY A 1 85 ? -3.027 29.219 -0.248 1 98.56 85 GLY A CA 1
ATOM 649 C C . GLY A 1 85 ? -2.512 28.234 0.792 1 98.56 85 GLY A C 1
ATOM 650 O O . GLY A 1 85 ? -2.863 28.328 1.971 1 98.56 85 GLY A O 1
ATOM 651 N N . ILE A 1 86 ? -1.787 27.219 0.267 1 98.62 86 ILE A N 1
ATOM 652 C CA . ILE A 1 86 ? -1.379 26.094 1.089 1 98.62 86 ILE A CA 1
ATOM 653 C C . ILE A 1 86 ? 0.14 25.938 1.044 1 98.62 86 ILE A C 1
ATOM 655 O O . ILE A 1 86 ? 0.752 26.062 -0.018 1 98.62 86 ILE A O 1
ATOM 659 N N . ASP A 1 87 ? 0.723 25.766 2.209 1 98.81 87 ASP A N 1
ATOM 660 C CA . ASP A 1 87 ? 2.105 25.312 2.318 1 98.81 87 ASP A CA 1
ATOM 661 C C . ASP A 1 87 ? 2.182 23.781 2.385 1 98.81 87 ASP A C 1
ATOM 663 O O . ASP A 1 87 ? 1.5 23.156 3.197 1 98.81 87 ASP A O 1
ATOM 667 N N . VAL A 1 88 ? 3 23.219 1.493 1 98.75 88 VAL A N 1
ATOM 668 C CA . VAL A 1 88 ? 3.266 21.781 1.459 1 98.75 88 VAL A CA 1
ATOM 669 C C . VAL A 1 88 ? 4.75 21.531 1.711 1 98.75 88 VAL A C 1
ATOM 671 O O . VAL A 1 88 ? 5.609 22.188 1.122 1 98.75 88 VAL A O 1
ATOM 674 N N . VAL A 1 89 ? 5.031 20.672 2.611 1 98.81 89 VAL A N 1
ATOM 675 C CA . VAL A 1 89 ? 6.406 20.219 2.83 1 98.81 89 VAL A CA 1
ATOM 676 C C . VAL A 1 89 ? 6.566 18.781 2.334 1 98.81 89 VAL A C 1
ATOM 678 O O . VAL A 1 89 ? 5.703 17.938 2.572 1 98.81 89 VAL A O 1
ATOM 681 N N . TYR A 1 90 ? 7.645 18.562 1.594 1 98.44 90 TYR A N 1
ATOM 682 C CA . TYR A 1 90 ? 7.852 17.25 1.009 1 98.44 90 TYR A CA 1
ATOM 683 C C . TYR A 1 90 ? 9.336 16.875 0.994 1 98.44 90 TYR A C 1
ATOM 685 O O . TYR A 1 90 ? 10.195 17.766 1.002 1 98.44 90 TYR A O 1
ATOM 693 N N . ALA A 1 91 ? 9.602 15.578 1.043 1 97.31 91 ALA A N 1
ATOM 694 C CA . ALA A 1 91 ? 10.945 15.039 0.818 1 97.31 91 ALA A CA 1
ATOM 695 C C . ALA A 1 91 ? 11.117 14.578 -0.628 1 97.31 91 ALA A C 1
ATOM 697 O O . ALA A 1 91 ? 10.164 14.102 -1.249 1 97.31 91 ALA A O 1
ATOM 698 N N . VAL A 1 92 ? 12.305 14.789 -1.121 1 96.56 92 VAL A N 1
ATOM 699 C CA . VAL A 1 92 ? 12.602 14.32 -2.471 1 96.56 92 VAL A CA 1
ATOM 700 C C . VAL A 1 92 ? 12.891 12.82 -2.445 1 96.56 92 VAL A C 1
ATOM 702 O O . VAL A 1 92 ? 14 12.406 -2.098 1 96.56 92 VAL A O 1
ATOM 705 N N . ILE A 1 93 ? 11.914 12.008 -2.883 1 91 93 ILE A N 1
ATOM 706 C CA . ILE A 1 93 ? 12.078 10.562 -2.756 1 91 93 ILE A CA 1
ATOM 707 C C . ILE A 1 93 ? 11.664 9.883 -4.055 1 91 93 ILE A C 1
ATOM 709 O O . ILE A 1 93 ? 11.938 8.695 -4.258 1 91 93 ILE A O 1
ATOM 713 N N . GLY A 1 94 ? 10.953 10.578 -4.949 1 88.62 94 GLY A N 1
ATOM 714 C CA . GLY A 1 94 ? 10.477 9.977 -6.188 1 88.62 94 GLY A CA 1
ATOM 715 C C . GLY A 1 94 ? 10.461 10.953 -7.352 1 88.62 94 GLY A C 1
ATOM 716 O O . GLY A 1 94 ? 10.961 12.07 -7.234 1 88.62 94 GLY A O 1
ATOM 717 N N . LYS A 1 95 ? 9.891 10.484 -8.422 1 87.75 95 LYS A N 1
ATOM 718 C CA . LYS A 1 95 ? 9.891 11.258 -9.656 1 87.75 95 LYS A CA 1
ATOM 719 C C . LYS A 1 95 ? 9.156 12.586 -9.484 1 87.75 95 LYS A C 1
ATOM 721 O O . LYS A 1 95 ? 9.656 13.633 -9.898 1 87.75 95 LYS A O 1
ATOM 726 N N . MET A 1 96 ? 8.008 12.516 -8.875 1 93.19 96 MET A N 1
ATOM 727 C CA . MET A 1 96 ? 7.219 13.734 -8.695 1 93.19 96 MET A CA 1
ATOM 728 C C . MET A 1 96 ? 7.953 14.734 -7.812 1 93.19 96 MET A C 1
ATOM 730 O O . MET A 1 96 ? 8.086 15.906 -8.172 1 93.19 96 MET A O 1
ATOM 734 N N . THR A 1 97 ? 8.414 14.25 -6.648 1 96.25 97 THR A N 1
ATOM 735 C CA . THR A 1 97 ? 9.055 15.164 -5.707 1 96.25 97 THR A CA 1
ATOM 736 C C . THR A 1 97 ? 10.375 15.68 -6.266 1 96.25 97 THR A C 1
ATOM 738 O O . THR A 1 97 ? 10.789 16.797 -5.969 1 96.25 97 THR A O 1
ATOM 741 N N . SER A 1 98 ? 11.047 14.844 -7.047 1 95.06 98 SER A N 1
ATOM 742 C CA . SER A 1 98 ? 12.234 15.32 -7.742 1 95.06 98 SER A CA 1
ATOM 743 C C . SER A 1 98 ? 11.898 16.469 -8.695 1 95.06 98 SER A C 1
ATOM 745 O O . SER A 1 98 ? 12.594 17.484 -8.734 1 95.06 98 SER A O 1
ATOM 747 N N . LEU A 1 99 ? 10.852 16.312 -9.438 1 95.56 99 LEU A N 1
ATOM 748 C CA . LEU A 1 99 ? 10.383 17.344 -10.344 1 95.56 99 LEU A CA 1
ATOM 749 C C . LEU A 1 99 ? 10.008 18.609 -9.578 1 95.56 99 LEU A C 1
ATOM 751 O O . LEU A 1 99 ? 10.391 19.719 -9.969 1 95.56 99 LEU A O 1
ATOM 755 N N . MET A 1 100 ? 9.344 18.484 -8.492 1 97.44 100 MET A N 1
ATOM 756 C CA . MET A 1 100 ? 8.867 19.578 -7.664 1 97.44 100 MET A CA 1
ATOM 757 C C . MET A 1 100 ? 10.039 20.406 -7.133 1 97.44 100 MET A C 1
ATOM 759 O O . MET A 1 100 ? 9.93 21.625 -7.004 1 97.44 100 MET A O 1
ATOM 763 N N . SER A 1 101 ? 11.117 19.719 -6.801 1 97.38 101 SER A N 1
ATOM 764 C CA . SER A 1 101 ? 12.25 20.391 -6.172 1 97.38 101 SER A CA 1
ATOM 765 C C . SER A 1 101 ? 12.852 21.438 -7.098 1 97.38 101 SER A C 1
ATOM 767 O O . SER A 1 101 ? 13.594 22.312 -6.652 1 97.38 101 SER A O 1
ATOM 769 N N . GLY A 1 102 ? 12.492 21.391 -8.359 1 96.12 102 GLY A N 1
ATOM 770 C CA . GLY A 1 102 ? 12.984 22.359 -9.328 1 96.12 102 GLY A CA 1
ATOM 771 C C . GLY A 1 102 ? 12 23.469 -9.625 1 96.12 102 GLY A C 1
ATOM 772 O O . GLY A 1 102 ? 12.281 24.375 -10.422 1 96.12 102 GLY A O 1
ATOM 773 N N . TRP A 1 103 ? 10.875 23.453 -8.969 1 97.38 103 TRP A N 1
ATOM 774 C CA . TRP A 1 103 ? 9.844 24.453 -9.242 1 97.38 103 TRP A CA 1
ATOM 775 C C . TRP A 1 103 ? 10.273 25.828 -8.734 1 97.38 103 TRP A C 1
ATOM 777 O O . TRP A 1 103 ? 10.961 25.938 -7.719 1 97.38 103 TRP A O 1
ATOM 787 N N . THR A 1 104 ? 9.914 26.859 -9.43 1 97.38 104 THR A N 1
ATOM 788 C CA . THR A 1 104 ? 10.172 28.25 -9.07 1 97.38 104 THR A CA 1
ATOM 789 C C . THR A 1 104 ? 8.867 29.031 -9.023 1 97.38 104 THR A C 1
ATOM 791 O O . THR A 1 104 ? 7.828 28.562 -9.492 1 97.38 104 THR A O 1
ATOM 794 N N . ALA A 1 105 ? 8.992 30.188 -8.383 1 98.25 105 ALA A N 1
ATOM 795 C CA . ALA A 1 105 ? 7.824 31.062 -8.328 1 98.25 105 ALA A CA 1
ATOM 796 C C . ALA A 1 105 ? 7.242 31.281 -9.727 1 98.25 105 ALA A C 1
ATOM 798 O O . ALA A 1 105 ? 7.984 31.5 -10.688 1 98.25 105 ALA A O 1
ATOM 799 N N . GLY A 1 106 ? 5.938 31.156 -9.812 1 98 106 GLY A N 1
ATOM 800 C CA . GLY A 1 106 ? 5.266 31.344 -11.086 1 98 106 GLY A CA 1
ATOM 801 C C . GLY A 1 106 ? 4.914 30.047 -11.781 1 98 106 GLY A C 1
ATOM 802 O O . GLY A 1 106 ? 4.082 30.031 -12.695 1 98 106 GLY A O 1
ATOM 803 N N . GLU A 1 107 ? 5.543 28.953 -11.375 1 97 107 GLU A N 1
ATOM 804 C CA . GLU A 1 107 ? 5.25 27.641 -11.953 1 97 107 GLU A CA 1
ATOM 805 C C . GLU A 1 107 ? 3.793 27.25 -11.727 1 97 107 GLU A C 1
ATOM 807 O O . GLU A 1 107 ? 3.252 27.453 -10.633 1 97 107 GLU A O 1
ATOM 812 N N . GLN A 1 108 ? 3.186 26.688 -12.82 1 97.69 108 GLN A N 1
ATOM 813 C CA . GLN A 1 108 ? 1.791 26.281 -12.711 1 97.69 108 GLN A CA 1
ATOM 814 C C . GLN A 1 108 ? 1.68 24.781 -12.453 1 97.69 108 GLN A C 1
ATOM 816 O O . GLN A 1 108 ? 2.496 24 -12.945 1 97.69 108 GLN A O 1
ATOM 821 N N . LEU A 1 109 ? 0.692 24.422 -11.703 1 97.88 109 LEU A N 1
ATOM 822 C CA . LEU A 1 109 ? 0.389 23.047 -11.367 1 97.88 109 LEU A CA 1
ATOM 823 C C . LEU A 1 109 ? -1.113 22.844 -11.188 1 97.88 109 LEU A C 1
ATOM 825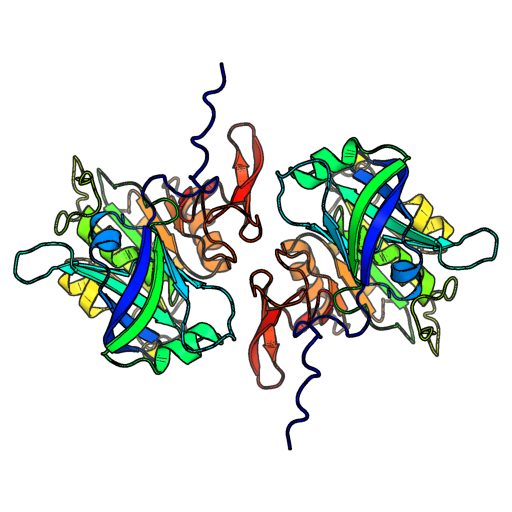 O O . LEU A 1 109 ? -1.87 23.812 -11.125 1 97.88 109 LEU A O 1
ATOM 829 N N . GLN A 1 110 ? -1.521 21.641 -11.234 1 97.38 110 GLN A N 1
ATOM 830 C CA . GLN A 1 110 ? -2.9 21.297 -10.906 1 97.38 110 GLN A CA 1
ATOM 831 C C . GLN A 1 110 ? -3.008 20.766 -9.477 1 97.38 110 GLN A C 1
ATOM 833 O O . GLN A 1 110 ? -2.164 19.984 -9.031 1 97.38 110 GLN A O 1
ATOM 838 N N . VAL A 1 111 ? -4.047 21.281 -8.742 1 97.44 111 VAL A N 1
ATOM 839 C CA . VAL A 1 111 ? -4.309 20.766 -7.406 1 97.44 111 VAL A CA 1
ATOM 840 C C . VAL A 1 111 ? -5.785 20.391 -7.277 1 97.44 111 VAL A C 1
ATOM 842 O O . VAL A 1 111 ? -6.641 20.984 -7.938 1 97.44 111 VAL A O 1
ATOM 845 N N . TRP A 1 112 ? -6.047 19.422 -6.477 1 95.88 112 TRP A N 1
ATOM 846 C CA . TRP A 1 112 ? -7.434 19.188 -6.07 1 95.88 112 TRP A CA 1
ATOM 847 C C . TRP A 1 112 ? -7.504 18.703 -4.633 1 95.88 112 TRP A C 1
ATOM 849 O O . TRP A 1 112 ? -6.562 18.078 -4.137 1 95.88 112 TRP A O 1
ATOM 859 N N . GLY A 1 113 ? -8.523 19.094 -3.922 1 96.25 113 GLY A N 1
ATOM 860 C CA . GLY A 1 113 ? -8.797 18.875 -2.512 1 96.25 113 GLY A CA 1
ATOM 861 C C . GLY A 1 113 ? -9.812 19.844 -1.939 1 96.25 113 GLY A C 1
ATOM 862 O O . GLY A 1 113 ? -10.484 20.562 -2.688 1 96.25 113 GLY A O 1
ATOM 863 N N . PRO A 1 114 ? -9.914 20 -0.647 1 96.81 114 PRO A N 1
ATOM 864 C CA . PRO A 1 114 ? -9.289 19.125 0.341 1 96.81 114 PRO A CA 1
ATOM 865 C C . PRO A 1 114 ? -9.812 17.688 0.26 1 96.81 114 PRO A C 1
ATOM 867 O O . PRO A 1 114 ? -10.922 17.453 -0.219 1 96.81 114 PRO A O 1
ATOM 870 N N . LEU A 1 115 ? -8.945 16.797 0.604 1 97.19 115 LEU A N 1
ATOM 871 C CA . LEU A 1 115 ? -9.289 15.383 0.574 1 97.19 115 LEU A CA 1
ATOM 872 C C . LEU A 1 115 ? -9 14.719 1.918 1 97.19 115 LEU A C 1
ATOM 874 O O . LEU A 1 115 ? -8.195 15.227 2.701 1 97.19 115 LEU A O 1
ATOM 878 N N . GLY A 1 116 ? -9.719 1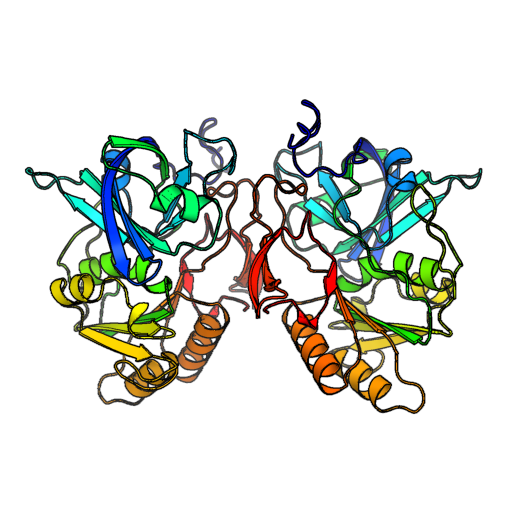3.586 2.188 1 96.81 116 GLY A N 1
ATOM 879 C CA . GLY A 1 116 ? -9.516 12.828 3.412 1 96.81 116 GLY A CA 1
ATOM 880 C C . GLY A 1 116 ? -10.172 13.461 4.621 1 96.81 116 GLY A C 1
ATOM 881 O O . GLY A 1 116 ? -10.953 14.414 4.488 1 96.81 116 GLY A O 1
ATOM 882 N N . ASN A 1 117 ? -9.875 12.828 5.75 1 95.62 117 ASN A N 1
ATOM 883 C CA . ASN A 1 117 ? -10.367 13.359 7.016 1 95.62 117 ASN A CA 1
ATOM 884 C C . ASN A 1 117 ? -9.266 14.062 7.797 1 95.62 117 ASN A C 1
ATOM 886 O O . ASN A 1 117 ? -8.094 14.008 7.414 1 95.62 117 ASN A O 1
ATOM 890 N N . GLY A 1 118 ? -9.617 14.836 8.758 1 95.25 118 GLY A N 1
ATOM 891 C CA . GLY A 1 118 ? -8.672 15.539 9.609 1 95.25 118 GLY A CA 1
ATOM 892 C C . GLY A 1 118 ? -8.555 14.938 11 1 95.25 118 GLY A C 1
ATOM 893 O O . GLY A 1 118 ? -9.289 14.008 11.344 1 95.25 118 GLY A O 1
ATOM 894 N N . PHE A 1 119 ? -7.598 15.453 11.711 1 96.31 119 PHE A N 1
ATOM 895 C CA . PHE A 1 119 ? -7.453 15.039 13.094 1 96.31 119 PHE A CA 1
ATOM 896 C C . PHE A 1 119 ? -8.609 15.555 13.938 1 96.31 119 PHE A C 1
ATOM 898 O O . PHE A 1 119 ? -9.078 16.688 13.742 1 96.31 119 PHE A O 1
ATOM 905 N N . PRO A 1 120 ? -9.062 14.734 14.906 1 93.31 120 PRO A N 1
ATOM 906 C CA . PRO A 1 120 ? -10 15.312 15.875 1 93.31 120 PRO A CA 1
ATOM 907 C C . PRO A 1 120 ? -9.375 16.438 16.703 1 93.31 120 PRO A C 1
ATOM 909 O O . PRO A 1 120 ? -8.172 16.406 16.969 1 93.31 120 PRO A O 1
ATOM 912 N N . LEU A 1 121 ? -10.203 17.375 17.094 1 88.94 121 LEU A N 1
ATOM 913 C CA . LEU A 1 121 ? -9.734 18.438 17.969 1 88.94 121 LEU A CA 1
ATOM 914 C C . LEU A 1 121 ? -9.531 17.922 19.391 1 88.94 121 LEU A C 1
ATOM 916 O O . LEU A 1 121 ? -10.445 17.328 19.969 1 88.94 121 LEU A O 1
ATOM 920 N N . PRO A 1 122 ? -8.336 18.219 19.797 1 83.25 122 PRO A N 1
ATOM 921 C CA . PRO A 1 122 ? -8.18 17.844 21.203 1 83.25 122 PRO A CA 1
ATOM 922 C C . PRO A 1 122 ? -8.859 18.828 22.156 1 83.25 122 PRO A C 1
ATOM 924 O O . PRO A 1 122 ? -8.883 20.031 21.891 1 83.25 122 PRO A O 1
ATOM 927 N N . SER A 1 123 ? -9.633 18.391 23.125 1 72.94 123 SER A N 1
ATOM 928 C CA . SER A 1 123 ? -10.375 19.328 23.953 1 72.94 123 SER A CA 1
ATOM 929 C C . SER A 1 123 ? -9.781 19.422 25.359 1 72.94 123 SER A C 1
ATOM 931 O O . SER A 1 123 ? -9.93 20.438 26.047 1 72.94 123 SER A O 1
ATOM 933 N N . GLU A 1 124 ? -9.102 18.469 25.859 1 80.5 124 GLU A N 1
ATOM 934 C CA . GLU A 1 124 ? -8.547 18.578 27.203 1 80.5 124 GLU A CA 1
ATOM 935 C C . GLU A 1 124 ? -7.238 17.812 27.328 1 80.5 124 GLU A C 1
ATOM 937 O O . GLU A 1 124 ? -6.879 17.031 26.438 1 80.5 124 GLU A O 1
ATOM 942 N N . GLY A 1 125 ? -6.484 18.375 28.266 1 91.75 125 GLY A N 1
ATOM 943 C CA . GLY A 1 125 ? -5.262 17.656 28.609 1 91.75 125 GLY A CA 1
ATOM 944 C C . GLY A 1 125 ? -4.078 18.062 27.75 1 91.75 125 GLY A C 1
ATOM 945 O O . GLY A 1 125 ? -3.873 19.25 27.484 1 91.75 125 GLY A O 1
ATOM 946 N N . ARG A 1 126 ? -3.219 17.125 27.484 1 96.19 126 ARG A N 1
ATOM 947 C CA . ARG A 1 126 ? -1.969 17.375 26.781 1 96.19 126 ARG A CA 1
ATOM 948 C C . ARG A 1 126 ? -1.906 16.578 25.484 1 96.19 126 ARG A C 1
ATOM 950 O O . ARG A 1 126 ? -2.039 15.344 25.5 1 96.19 126 ARG A O 1
ATOM 957 N N . LEU A 1 127 ? -1.743 17.359 24.406 1 97.5 127 LEU A N 1
ATOM 958 C CA . LEU A 1 127 ? -1.574 16.719 23.094 1 97.5 127 LEU A CA 1
ATOM 959 C C . LEU A 1 127 ? -0.097 16.5 22.797 1 97.5 127 LEU A C 1
ATOM 961 O O . LEU A 1 127 ? 0.706 17.438 22.875 1 97.5 127 LEU A O 1
ATOM 965 N N . MET A 1 128 ? 0.237 15.266 22.516 1 98.56 128 MET A N 1
ATOM 966 C CA . MET A 1 128 ? 1.576 14.977 22.016 1 98.56 128 MET A CA 1
ATOM 967 C C . MET A 1 128 ? 1.518 14.461 20.578 1 98.56 128 MET A C 1
ATOM 969 O O . MET A 1 128 ? 0.717 13.578 20.266 1 98.56 128 MET A O 1
ATOM 973 N N . MET A 1 129 ? 2.268 15.086 19.75 1 98.88 129 MET A N 1
ATOM 974 C CA . MET A 1 129 ? 2.445 14.648 18.359 1 98.88 129 MET A CA 1
ATOM 975 C C . MET A 1 129 ? 3.783 13.938 18.188 1 98.88 129 MET A C 1
ATOM 977 O O . MET A 1 129 ? 4.816 14.422 18.641 1 98.88 129 MET A O 1
ATOM 981 N N . VAL A 1 130 ? 3.762 12.742 17.609 1 98.94 130 VAL A N 1
ATOM 982 C CA . VAL A 1 130 ? 4.961 11.945 17.375 1 98.94 130 VAL A CA 1
ATOM 983 C C . VAL A 1 130 ? 5.188 11.789 15.867 1 98.94 130 VAL A C 1
ATOM 985 O O . VAL A 1 130 ? 4.355 11.203 15.172 1 98.94 130 VAL A O 1
ATOM 988 N N . ALA A 1 131 ? 6.309 12.336 15.422 1 98.94 131 ALA A N 1
ATOM 989 C CA . ALA A 1 131 ? 6.586 12.383 13.984 1 98.94 131 ALA A CA 1
ATOM 990 C C . ALA A 1 131 ? 7.926 11.719 13.672 1 98.94 131 ALA A C 1
ATOM 992 O O . ALA A 1 131 ? 8.891 11.859 14.422 1 98.94 131 ALA A O 1
ATOM 993 N N . GLY A 1 132 ? 7.969 10.961 12.586 1 98.56 132 GLY A N 1
ATOM 994 C CA . GLY A 1 132 ? 9.203 10.43 12.023 1 98.56 132 GLY A CA 1
ATOM 995 C C . GLY A 1 132 ? 9.469 10.898 10.609 1 98.56 132 GLY A C 1
ATOM 996 O O . GLY A 1 132 ? 8.656 10.664 9.711 1 98.56 132 GLY A O 1
ATOM 997 N N . GLY A 1 133 ? 10.664 11.516 10.414 1 97.25 133 GLY A N 1
ATOM 998 C CA . GLY A 1 133 ? 11 12.008 9.086 1 97.25 133 GLY A CA 1
ATOM 999 C C . GLY A 1 133 ? 9.992 13.016 8.555 1 97.25 133 GLY A C 1
ATOM 1000 O O . GLY A 1 133 ? 9.695 14.016 9.211 1 97.25 133 GLY A O 1
ATOM 1001 N N . ILE A 1 134 ? 9.477 12.766 7.395 1 97.5 134 ILE A N 1
ATOM 1002 C CA . ILE A 1 134 ? 8.547 13.68 6.738 1 97.5 134 ILE A CA 1
ATOM 1003 C C . ILE A 1 134 ? 7.195 13.641 7.449 1 97.5 134 ILE A C 1
ATOM 1005 O O . ILE A 1 134 ? 6.32 14.461 7.184 1 97.5 134 ILE A O 1
ATOM 1009 N N . GLY A 1 135 ? 6.996 12.82 8.43 1 98.38 135 GLY A N 1
ATOM 1010 C CA . GLY A 1 135 ? 5.742 12.633 9.141 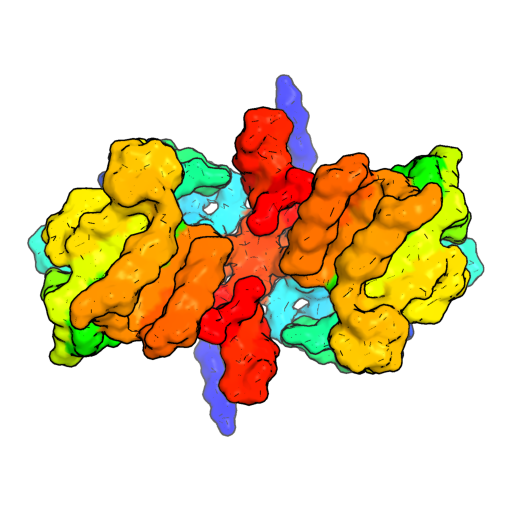1 98.38 135 GLY A CA 1
ATOM 1011 C C . GLY A 1 135 ? 5.336 13.836 9.969 1 98.38 135 GLY A C 1
ATOM 1012 O O . GLY A 1 135 ? 4.215 13.891 10.484 1 98.38 135 GLY A O 1
ATOM 1013 N N . GLN A 1 136 ? 6.203 14.82 10.062 1 98.56 136 GLN A N 1
ATOM 1014 C CA . GLN A 1 136 ? 5.859 16.016 10.828 1 98.56 136 GLN A CA 1
ATOM 1015 C C . GLN A 1 136 ? 4.926 16.922 10.031 1 98.56 136 GLN A C 1
ATOM 1017 O O . GLN A 1 136 ? 4.328 17.844 10.594 1 98.56 136 GLN A O 1
ATOM 1022 N N . THR A 1 137 ? 4.734 16.688 8.781 1 98.5 137 THR A N 1
ATOM 1023 C CA . THR A 1 137 ? 4.105 17.625 7.855 1 98.5 137 THR A CA 1
ATOM 1024 C C . THR A 1 137 ? 2.637 17.844 8.211 1 98.5 137 THR A C 1
ATOM 1026 O O . THR A 1 137 ? 2.119 18.953 8.094 1 98.5 137 THR A O 1
ATOM 1029 N N . PRO A 1 138 ? 1.976 16.891 8.734 1 98.5 138 PRO A N 1
ATOM 1030 C CA . PRO A 1 138 ? 0.569 17.172 9.031 1 98.5 138 PRO A CA 1
ATOM 1031 C C . PRO A 1 138 ? 0.382 17.891 10.367 1 98.5 138 PRO A C 1
ATOM 1033 O O . PRO A 1 138 ? -0.742 18.25 10.727 1 98.5 138 PRO A O 1
ATOM 1036 N N . PHE A 1 139 ? 1.4 18.203 11.094 1 98.75 139 PHE A N 1
ATOM 1037 C CA . PHE A 1 139 ? 1.203 18.469 12.508 1 98.75 139 PHE A CA 1
ATOM 1038 C C . PHE A 1 139 ? 1.273 19.969 12.797 1 98.75 139 PHE A C 1
ATOM 1040 O O . PHE A 1 139 ? 0.851 20.422 13.859 1 98.75 139 PHE A O 1
ATOM 1047 N N . LEU A 1 140 ? 1.836 20.75 11.891 1 98.75 140 LEU A N 1
ATOM 1048 C CA . LEU A 1 140 ? 1.921 22.172 12.195 1 98.75 140 LEU A CA 1
ATOM 1049 C C . LEU A 1 140 ? 0.531 22.781 12.32 1 98.75 140 LEU A C 1
ATOM 1051 O O . LEU A 1 140 ? 0.22 23.438 13.328 1 98.75 140 LEU A O 1
ATOM 1055 N N . ALA A 1 141 ? -0.297 22.531 11.32 1 98 141 ALA A N 1
ATOM 1056 C CA . ALA A 1 141 ? -1.655 23.078 11.352 1 98 141 ALA A CA 1
ATOM 1057 C C . ALA A 1 141 ? -2.439 22.516 12.531 1 98 141 ALA A C 1
ATOM 1059 O O . ALA A 1 141 ? -3.219 23.219 13.164 1 98 141 ALA A O 1
ATOM 1060 N N . VAL A 1 142 ? -2.209 21.25 12.844 1 96.75 142 VAL A N 1
ATOM 1061 C CA . VAL A 1 142 ? -2.891 20.594 13.961 1 96.75 142 VAL A CA 1
ATOM 1062 C C . VAL A 1 142 ? -2.529 21.297 15.266 1 96.75 142 VAL A C 1
ATOM 1064 O O . VAL A 1 142 ? -3.408 21.641 16.062 1 96.75 142 VAL A O 1
ATOM 1067 N N . GLY A 1 143 ? -1.231 21.484 15.445 1 96.94 143 GLY A N 1
ATOM 1068 C CA . GLY A 1 143 ? -0.771 22.141 16.656 1 96.94 143 GLY A CA 1
ATOM 1069 C C . GLY A 1 143 ? -1.287 23.562 16.797 1 96.94 143 GLY A C 1
ATOM 1070 O O . GLY A 1 143 ? -1.719 23.969 17.875 1 96.94 143 GLY A O 1
ATOM 1071 N N . GLN A 1 144 ? -1.233 24.328 15.727 1 96.19 144 GLN A N 1
ATOM 1072 C CA . GLN A 1 144 ? -1.719 25.703 15.734 1 96.19 144 GLN A CA 1
ATOM 1073 C C . GLN A 1 144 ? -3.207 25.766 16.062 1 96.19 144 GLN A C 1
ATOM 1075 O O . GLN A 1 144 ? -3.643 26.625 16.828 1 96.19 144 GLN A O 1
ATOM 1080 N N . GLU A 1 145 ? -3.918 24.844 15.492 1 95 145 GLU A N 1
ATOM 1081 C CA . GLU A 1 145 ? -5.352 24.797 15.766 1 95 145 GLU A CA 1
ATOM 1082 C C . GLU A 1 145 ? -5.621 24.422 17.219 1 95 145 GLU A C 1
ATOM 1084 O O . GLU A 1 145 ? -6.457 25.031 17.875 1 95 145 GLU A O 1
ATOM 1089 N N . ALA A 1 146 ? -4.945 23.469 17.719 1 94.44 146 ALA A N 1
ATOM 1090 C CA . ALA A 1 146 ? -5.121 22.984 19.078 1 94.44 146 ALA A CA 1
ATOM 1091 C C . ALA A 1 146 ? -4.809 24.078 20.094 1 94.44 146 ALA A C 1
ATOM 1093 O O . ALA A 1 146 ? -5.469 24.188 21.141 1 94.44 146 ALA A O 1
ATOM 1094 N N . LEU A 1 147 ? -3.822 24.891 19.766 1 93.94 147 LEU A N 1
ATOM 1095 C CA . LEU A 1 147 ? -3.393 25.953 20.672 1 93.94 147 LEU A CA 1
ATOM 1096 C C . LEU A 1 147 ? -4.254 27.203 20.516 1 93.94 147 LEU A C 1
ATOM 1098 O O . LEU A 1 147 ? -4.062 28.188 21.219 1 93.94 147 LEU A O 1
ATOM 1102 N N . GLY A 1 148 ? -5.176 27.156 19.547 1 91.69 148 GLY A N 1
ATOM 1103 C CA . GLY A 1 148 ? -6.051 28.297 19.297 1 91.69 148 GLY A CA 1
ATOM 1104 C C . GLY A 1 148 ? -5.355 29.453 18.594 1 91.69 148 GLY A C 1
ATOM 1105 O O . GLY A 1 148 ? -5.82 30.594 18.656 1 91.69 148 GLY A O 1
ATOM 1106 N N . GLN A 1 149 ? -4.285 29.203 17.984 1 91.81 149 GLN A N 1
ATOM 1107 C CA . GLN A 1 149 ? -3.504 30.25 17.328 1 91.81 149 GLN A CA 1
ATOM 1108 C C . GLN A 1 149 ? -4.043 30.562 15.938 1 91.81 149 GLN A C 1
ATOM 1110 O O . GLN A 1 149 ? -3.842 31.656 15.422 1 91.81 149 GLN A O 1
ATOM 1115 N N . LYS A 1 150 ? -4.645 29.578 15.352 1 93.12 150 LYS A N 1
ATOM 1116 C CA . LYS A 1 150 ? -5.152 29.703 13.984 1 93.12 150 LYS A CA 1
ATOM 1117 C C . LYS A 1 150 ? -6.383 28.812 13.773 1 93.12 150 LYS A C 1
ATOM 1119 O O . LYS A 1 150 ? -6.492 27.75 14.367 1 93.12 150 LYS A O 1
ATOM 1124 N N . THR A 1 151 ? -7.273 29.266 12.938 1 93 151 THR A N 1
ATOM 1125 C CA . THR A 1 151 ? -8.469 28.5 12.578 1 93 151 THR A CA 1
ATOM 1126 C C . THR A 1 151 ? -8.398 28.031 11.133 1 93 151 THR A C 1
ATOM 1128 O O . THR A 1 151 ? -7.719 28.641 10.305 1 93 151 THR A O 1
ATOM 1131 N N . TYR A 1 152 ? -9.039 26.953 10.859 1 94.5 152 TYR A N 1
ATOM 1132 C CA . TYR A 1 152 ? -9.023 26.344 9.539 1 94.5 152 TYR A CA 1
ATOM 1133 C C . TYR A 1 152 ? -10.414 25.906 9.117 1 94.5 152 TYR A C 1
ATOM 1135 O O . TYR A 1 152 ? -11.289 25.688 9.961 1 94.5 152 TYR A O 1
ATOM 1143 N N . GLY A 1 153 ? -10.594 25.797 7.848 1 91.88 153 GLY A N 1
ATOM 1144 C CA . GLY A 1 153 ? -11.781 25.188 7.281 1 91.88 153 GLY A CA 1
ATOM 1145 C C . GLY A 1 153 ? -12.977 26.125 7.25 1 91.88 153 GLY A C 1
ATOM 1146 O O . GLY A 1 153 ? -12.93 27.219 7.809 1 91.88 153 GLY A O 1
ATOM 1147 N N . GLN A 1 154 ? -14.016 25.641 6.535 1 88 154 GLN A N 1
ATOM 1148 C CA . GLN A 1 154 ? -15.328 26.281 6.465 1 88 154 GLN A CA 1
ATOM 1149 C C . GLN A 1 154 ? -16.438 25.25 6.645 1 88 154 GLN A C 1
ATOM 1151 O O . GLN A 1 154 ? -16.609 24.359 5.812 1 88 154 GLN A O 1
ATOM 1156 N N . PRO A 1 155 ? -17.266 25.312 7.645 1 87.94 155 PRO A N 1
ATOM 1157 C CA . PRO A 1 155 ? -17.203 26.328 8.703 1 87.94 155 PRO A CA 1
ATOM 1158 C C . PRO A 1 155 ? -15.969 26.172 9.586 1 87.94 155 PRO A C 1
ATOM 1160 O O . PRO A 1 155 ? -15.375 25.094 9.648 1 87.94 155 PRO A O 1
ATOM 1163 N N . LEU A 1 156 ? -15.711 27.219 10.211 1 85.06 156 LEU A N 1
ATOM 1164 C CA . LEU A 1 156 ? -14.547 27.203 11.086 1 85.06 156 LEU A CA 1
ATOM 1165 C C . LEU A 1 156 ? -14.742 26.219 12.234 1 85.06 156 LEU A C 1
ATOM 1167 O O . LEU A 1 156 ? -15.844 26.109 12.781 1 85.06 156 LEU A O 1
ATOM 1171 N N . ARG A 1 157 ? -13.68 25.547 12.445 1 81 157 ARG A N 1
ATOM 1172 C CA . ARG A 1 157 ? -13.625 24.641 13.594 1 81 157 ARG A CA 1
ATOM 1173 C C . ARG A 1 157 ? -12.852 25.266 14.75 1 81 157 ARG A C 1
ATOM 1175 O O . ARG A 1 157 ? -11.812 25.891 14.531 1 81 157 ARG A O 1
ATOM 1182 N N . GLN A 1 158 ? -13.453 25.375 15.898 1 78.12 158 GLN A N 1
ATOM 1183 C CA . GLN A 1 158 ? -12.758 25.844 17.094 1 78.12 158 GLN A CA 1
ATOM 1184 C C . GLN A 1 158 ? -12.953 24.875 18.25 1 78.12 158 GLN A C 1
ATOM 1186 O O . GLN A 1 158 ? -14.062 24.391 18.5 1 78.12 158 GLN A O 1
ATOM 1191 N N . PRO A 1 159 ? -11.859 24.594 18.828 1 77.56 159 PRO A N 1
ATOM 1192 C CA . PRO A 1 159 ? -11.992 23.719 19.984 1 77.56 159 PRO A CA 1
ATOM 1193 C C . PRO A 1 159 ? -12.758 24.375 21.141 1 77.56 159 PRO A C 1
ATOM 1195 O O . PRO A 1 159 ? -12.656 25.594 21.344 1 77.56 159 PRO A O 1
ATOM 1198 N N . GLU A 1 160 ? -13.609 23.594 21.734 1 77.81 160 GLU A N 1
ATOM 1199 C CA . GLU A 1 160 ? -14.32 24.094 22.906 1 77.81 160 GLU A CA 1
ATOM 1200 C C . GLU A 1 160 ? -13.359 24.391 24.047 1 77.81 160 GLU A C 1
ATOM 1202 O O . GLU A 1 160 ? -13.508 25.406 24.734 1 77.81 160 GLU A O 1
ATOM 1207 N N . GLN A 1 161 ? -12.508 23.547 24.281 1 85.56 161 GLN A N 1
ATOM 1208 C CA . GLN A 1 161 ? -11.422 23.688 25.25 1 85.56 161 GLN A CA 1
ATOM 1209 C C . GLN A 1 161 ? -10.07 23.422 24.609 1 85.56 161 GLN A C 1
ATOM 1211 O O . GLN A 1 161 ? -9.953 22.578 23.719 1 85.56 161 GLN A O 1
ATOM 1216 N N . LEU A 1 162 ? -9.117 24.234 25.078 1 86.81 162 LEU A N 1
ATOM 1217 C CA . LEU A 1 162 ? -7.77 24.062 24.547 1 86.81 162 LEU A CA 1
ATOM 1218 C C . LEU A 1 162 ? -6.957 23.109 25.422 1 86.81 162 LEU A C 1
ATOM 1220 O O . LEU A 1 162 ? -7.121 23.078 26.641 1 86.81 162 LEU A O 1
ATOM 1224 N N . PRO A 1 163 ? -6.18 22.344 24.703 1 90.56 163 PRO A N 1
ATOM 1225 C CA . PRO A 1 163 ? -5.234 21.578 25.516 1 90.56 163 PRO A CA 1
ATOM 1226 C C . PRO A 1 163 ? -4.285 22.484 26.312 1 90.56 163 PRO A C 1
ATOM 1228 O O . PRO A 1 163 ? -4.023 23.609 25.922 1 90.56 163 PRO A O 1
ATOM 1231 N N . SER A 1 164 ? -3.846 21.922 27.453 1 89.12 164 SER A N 1
ATOM 1232 C CA . SER A 1 164 ? -2.941 22.672 28.312 1 89.12 164 SER A CA 1
ATOM 1233 C C . SER A 1 164 ? -1.552 22.797 27.688 1 89.12 164 SER A C 1
ATOM 1235 O O . SER A 1 164 ? -0.803 23.719 28 1 89.12 164 SER A O 1
ATOM 1237 N N . ALA A 1 165 ? -1.251 21.844 26.859 1 94.19 165 ALA A N 1
ATOM 1238 C CA . ALA A 1 165 ? 0.054 21.844 26.203 1 94.19 165 ALA A CA 1
ATOM 1239 C C . ALA A 1 165 ? 0.027 21.016 24.922 1 94.19 165 ALA A C 1
ATOM 1241 O O . ALA A 1 165 ? -0.748 20.062 24.812 1 94.19 165 ALA A O 1
ATOM 1242 N N . VAL A 1 166 ? 0.833 21.469 23.984 1 97.31 166 VAL A N 1
ATOM 1243 C CA . VAL A 1 166 ? 1.061 20.719 22.75 1 97.31 166 VAL A CA 1
ATOM 1244 C C . VAL A 1 166 ? 2.557 20.484 22.547 1 97.31 166 VAL A C 1
ATOM 1246 O O . VAL A 1 166 ? 3.348 21.438 22.578 1 97.31 166 VAL A O 1
ATOM 1249 N N . THR A 1 167 ? 2.922 19.203 22.406 1 98.44 167 THR A N 1
ATOM 1250 C CA . THR A 1 167 ? 4.32 18.828 22.234 1 98.44 167 THR A CA 1
ATOM 1251 C C . THR A 1 167 ? 4.504 18.031 20.938 1 98.44 167 THR A C 1
ATOM 1253 O O . THR A 1 167 ? 3.676 17.188 20.609 1 98.44 167 THR A O 1
ATOM 1256 N N . LEU A 1 168 ? 5.562 18.344 20.234 1 98.88 168 LEU A N 1
ATOM 1257 C CA . LEU A 1 168 ? 6 17.531 19.094 1 98.88 168 LEU A CA 1
ATOM 1258 C C . LEU A 1 168 ? 7.258 16.75 19.453 1 98.88 168 LEU A C 1
ATOM 1260 O O . LEU A 1 168 ? 8.297 17.344 19.766 1 98.88 168 LEU A O 1
ATOM 1264 N N . CYS A 1 169 ? 7.184 15.453 19.5 1 98.94 169 CYS A N 1
ATOM 1265 C CA . CYS A 1 169 ? 8.359 14.586 19.453 1 98.94 169 CYS A CA 1
ATOM 1266 C C . CYS A 1 169 ? 8.711 14.227 18.016 1 98.94 169 CYS A C 1
ATOM 1268 O O . CYS A 1 169 ? 7.934 13.562 17.312 1 98.94 169 CYS A O 1
ATOM 1270 N N . TYR A 1 170 ? 9.898 14.641 17.625 1 98.88 170 TYR A N 1
ATOM 1271 C CA . TYR A 1 170 ? 10.289 14.562 16.219 1 98.88 170 TYR A CA 1
ATOM 1272 C C . TYR A 1 170 ? 11.555 13.727 16.047 1 98.88 170 TYR A C 1
ATOM 1274 O O . TYR A 1 170 ? 12.609 14.086 16.562 1 98.88 170 TYR A O 1
ATOM 1282 N N . GLY A 1 171 ? 11.383 12.625 15.32 1 98.81 171 GLY A N 1
ATOM 1283 C CA . GLY A 1 171 ? 12.5 11.734 15.047 1 98.81 171 GLY A CA 1
ATOM 1284 C C . GLY A 1 171 ? 13.039 11.867 13.633 1 98.81 171 GLY A C 1
ATOM 1285 O O . GLY A 1 171 ? 12.266 12.031 12.68 1 98.81 171 GLY A O 1
ATOM 1286 N N . ALA A 1 172 ? 14.383 11.875 13.5 1 98.38 172 ALA A N 1
ATOM 1287 C CA . ALA A 1 172 ? 15.055 11.859 12.211 1 98.38 172 ALA A CA 1
ATOM 1288 C C . ALA A 1 172 ? 16.344 11.023 12.266 1 98.38 172 ALA A C 1
ATOM 1290 O O . ALA A 1 172 ? 16.828 10.695 13.352 1 98.38 172 ALA A O 1
ATOM 1291 N N . ARG A 1 173 ? 16.844 10.656 11.094 1 96.56 173 ARG A N 1
ATOM 1292 C CA . ARG A 1 173 ? 18.094 9.906 11.023 1 96.56 173 ARG A CA 1
ATOM 1293 C C . ARG A 1 173 ? 19.25 10.719 11.578 1 96.56 173 ARG A C 1
ATOM 1295 O O . ARG A 1 173 ? 20.109 10.188 12.281 1 96.56 173 ARG A O 1
ATOM 1302 N N . SER A 1 174 ? 19.281 11.969 11.203 1 98.06 174 SER A N 1
ATOM 1303 C CA . SER A 1 174 ? 20.312 12.914 11.617 1 98.06 174 SER A CA 1
ATOM 1304 C C . SER A 1 174 ? 19.75 14.336 11.68 1 98.06 174 SER A C 1
ATOM 1306 O O . SER A 1 174 ? 18.641 14.594 11.211 1 98.06 174 SER A O 1
ATOM 1308 N N . ALA A 1 175 ? 20.547 15.234 12.258 1 98.38 175 ALA A N 1
ATOM 1309 C CA . ALA A 1 175 ? 20.125 16.625 12.461 1 98.38 175 ALA A CA 1
ATOM 1310 C C . ALA A 1 175 ? 19.828 17.297 11.125 1 98.38 175 ALA A C 1
ATOM 1312 O O . ALA A 1 175 ? 18.922 18.141 11.031 1 98.38 175 ALA A O 1
ATOM 1313 N N . GLU A 1 176 ? 20.531 16.875 10.117 1 98.25 176 GLU A N 1
ATOM 1314 C CA . GLU A 1 176 ? 20.422 17.547 8.828 1 98.25 176 GLU A CA 1
ATOM 1315 C C . GLU A 1 176 ? 19.078 17.281 8.172 1 98.25 176 GLU A C 1
ATOM 1317 O O . GLU A 1 176 ? 18.703 17.938 7.195 1 98.25 176 GLU A O 1
ATOM 1322 N N . TYR A 1 177 ? 18.266 16.344 8.711 1 97.88 177 TYR A N 1
ATOM 1323 C CA . TYR A 1 177 ? 16.984 15.969 8.125 1 97.88 177 TYR A CA 1
ATOM 1324 C C . TYR A 1 177 ? 15.82 16.594 8.898 1 97.88 177 TYR A C 1
ATOM 1326 O O . TYR A 1 177 ? 14.664 16.469 8.508 1 97.88 177 TYR A O 1
ATOM 1334 N N . LEU A 1 178 ? 16.109 17.266 9.992 1 98.56 178 LEU A N 1
ATOM 1335 C CA . LEU A 1 178 ? 15.07 17.922 10.773 1 98.56 178 LEU A CA 1
ATOM 1336 C C . LEU A 1 178 ? 14.555 19.172 10.062 1 98.56 178 LEU A C 1
ATOM 1338 O O . LEU A 1 178 ? 15.281 20.156 9.945 1 98.56 178 LEU A O 1
ATOM 1342 N N . ALA A 1 179 ? 13.344 19.078 9.648 1 98.44 179 ALA A N 1
ATOM 1343 C CA . ALA A 1 179 ? 12.773 20.156 8.852 1 98.44 179 ALA A CA 1
ATOM 1344 C C . ALA A 1 179 ? 11.688 20.891 9.617 1 98.44 179 ALA A C 1
ATOM 1346 O O . ALA A 1 179 ? 10.844 20.266 10.273 1 98.44 179 ALA A O 1
ATOM 1347 N N . GLY A 1 180 ? 11.695 22.219 9.578 1 98.06 180 GLY A N 1
ATOM 1348 C CA . GLY A 1 180 ? 10.586 23.047 10.039 1 98.06 180 GLY A CA 1
ATOM 1349 C C . GLY A 1 180 ? 10.555 23.219 11.539 1 98.06 180 GLY A C 1
ATOM 1350 O O . GLY A 1 180 ? 9.523 23.578 12.109 1 98.06 180 GLY A O 1
ATOM 1351 N N . LEU A 1 181 ? 11.664 22.969 12.242 1 98.31 181 LEU A N 1
ATOM 1352 C CA . LEU A 1 181 ? 11.695 23.078 13.695 1 98.31 181 LEU A CA 1
ATOM 1353 C C . LEU A 1 181 ? 11.25 24.469 14.141 1 98.31 181 LEU A C 1
ATOM 1355 O O . LEU A 1 181 ? 10.453 24.609 15.07 1 98.31 181 LEU A O 1
ATOM 1359 N N . GLU A 1 182 ? 11.727 25.469 13.484 1 97.75 182 GLU A N 1
ATOM 1360 C CA . GLU A 1 182 ? 11.422 26.844 13.844 1 97.75 182 GLU A CA 1
ATOM 1361 C C . GLU A 1 182 ? 9.938 27.141 13.672 1 97.75 182 GLU A C 1
ATOM 1363 O O . GLU A 1 182 ? 9.359 27.922 14.438 1 97.75 182 GLU A O 1
ATOM 1368 N N . ASP A 1 183 ? 9.336 26.594 12.609 1 98.31 183 ASP A N 1
ATOM 1369 C CA . ASP A 1 183 ? 7.906 26.781 12.383 1 98.31 183 ASP A CA 1
ATOM 1370 C C . ASP A 1 183 ? 7.094 26.297 13.586 1 98.31 183 ASP A C 1
ATOM 1372 O O . ASP A 1 183 ? 6.184 27 14.047 1 98.31 183 ASP A O 1
ATOM 1376 N N . PHE A 1 184 ? 7.426 25.125 14.141 1 98.69 184 PHE A N 1
ATOM 1377 C CA . PHE A 1 184 ? 6.715 24.562 15.281 1 98.69 184 PHE A CA 1
ATOM 1378 C C . PHE A 1 184 ? 6.961 25.391 16.531 1 98.69 184 PHE A C 1
ATOM 1380 O O . PHE A 1 184 ? 6.031 25.672 17.297 1 98.69 184 PHE A O 1
ATOM 1387 N N . GLN A 1 185 ? 8.188 25.812 16.703 1 98.19 185 GLN A N 1
ATOM 1388 C CA . GLN A 1 185 ? 8.523 26.609 17.875 1 98.19 185 GLN A CA 1
ATOM 1389 C C . GLN A 1 185 ? 7.801 27.953 17.844 1 98.19 185 GLN A C 1
ATOM 1391 O O . GLN A 1 185 ? 7.266 28.406 18.859 1 98.19 185 GLN A O 1
ATOM 1396 N N . ARG A 1 186 ? 7.738 28.562 16.719 1 97.62 186 ARG A N 1
ATOM 1397 C CA . ARG A 1 186 ? 7.059 29.844 16.562 1 97.62 186 ARG A CA 1
ATOM 1398 C C . ARG A 1 186 ? 5.57 29.719 16.844 1 97.62 186 ARG A C 1
ATOM 1400 O O . ARG A 1 186 ? 4.934 30.672 17.297 1 97.62 186 ARG A O 1
ATOM 1407 N N . ALA A 1 187 ? 5.051 28.562 16.656 1 97.12 187 ALA A N 1
ATOM 1408 C CA . ALA A 1 187 ? 3.629 28.297 16.891 1 97.12 187 ALA A CA 1
ATOM 1409 C C . ALA A 1 187 ? 3.35 28.016 18.359 1 97.12 187 ALA A C 1
ATOM 1411 O O . ALA A 1 187 ? 2.207 27.75 18.734 1 97.12 187 ALA A O 1
ATOM 1412 N N . GLY A 1 188 ? 4.402 28 19.188 1 97.06 188 GLY A N 1
ATOM 1413 C CA . GLY A 1 188 ? 4.227 27.766 20.609 1 97.06 188 GLY A CA 1
ATOM 1414 C C . GLY A 1 188 ? 4.219 26.297 20.969 1 97.06 188 GLY A C 1
ATOM 1415 O O . GLY A 1 188 ? 3.824 25.922 22.078 1 97.06 188 GLY A O 1
ATOM 1416 N N . ILE A 1 189 ? 4.633 25.438 20.047 1 98.12 189 ILE A N 1
ATOM 1417 C CA . ILE A 1 189 ? 4.684 24 20.266 1 98.12 189 ILE A CA 1
ATOM 1418 C C . ILE A 1 189 ? 6.031 23.609 20.875 1 98.12 189 ILE A C 1
ATOM 1420 O O . ILE A 1 189 ? 7.082 24 20.359 1 98.12 189 ILE A O 1
ATOM 1424 N N . GLU A 1 190 ? 5.977 22.922 21.984 1 98.19 190 GLU A N 1
ATOM 1425 C CA . GLU A 1 190 ? 7.215 22.375 22.531 1 98.19 190 GLU A CA 1
ATOM 1426 C C . GLU A 1 190 ? 7.773 21.281 21.641 1 98.19 190 GLU A C 1
ATOM 1428 O O . GLU A 1 190 ? 7.059 20.328 21.297 1 98.19 190 GLU A O 1
ATOM 1433 N N . VAL A 1 191 ? 9.078 21.406 21.297 1 98.75 191 VAL A N 1
ATOM 1434 C CA . VAL A 1 191 ? 9.656 20.438 20.359 1 98.75 191 VAL A CA 1
ATOM 1435 C C . VAL A 1 191 ? 10.734 19.625 21.078 1 98.75 191 VAL A C 1
ATOM 1437 O O . VAL A 1 191 ? 11.648 20.188 21.688 1 98.75 191 VAL A O 1
ATOM 1440 N N . ARG A 1 192 ? 10.586 18.359 21.062 1 98.75 192 ARG A N 1
ATOM 1441 C CA . ARG A 1 192 ? 11.594 17.406 21.5 1 98.75 192 ARG A CA 1
ATOM 1442 C C . ARG A 1 192 ? 12.102 16.578 20.328 1 98.75 192 ARG A C 1
ATOM 1444 O O . ARG A 1 192 ? 11.305 16 19.578 1 98.75 192 ARG A O 1
ATOM 1451 N N . VAL A 1 193 ? 13.43 16.484 20.203 1 98.81 193 VAL A N 1
ATOM 1452 C CA . VAL A 1 193 ? 14 15.852 19.016 1 98.81 193 VAL A CA 1
ATOM 1453 C C . VAL A 1 193 ? 14.742 14.578 19.406 1 98.81 193 VAL A C 1
ATOM 1455 O O . VAL A 1 193 ? 15.359 14.516 20.469 1 98.81 193 VAL A O 1
ATOM 1458 N N . ALA A 1 194 ? 14.656 13.555 18.578 1 98.88 194 ALA A N 1
ATOM 1459 C CA . ALA A 1 194 ? 15.469 12.344 18.641 1 98.88 194 ALA A CA 1
ATOM 1460 C C . ALA A 1 194 ? 16.141 12.062 17.312 1 98.88 194 ALA A C 1
ATOM 1462 O O . ALA A 1 194 ? 15.523 12.172 16.25 1 98.88 194 ALA A O 1
ATOM 1463 N N . THR A 1 195 ? 17.453 11.781 17.328 1 98.75 195 THR A N 1
ATOM 1464 C CA . THR A 1 195 ? 18.172 11.398 16.125 1 98.75 195 THR A CA 1
ATOM 1465 C C . THR A 1 195 ? 18.812 10.023 16.281 1 98.75 195 THR A C 1
ATOM 1467 O O . THR A 1 195 ? 19.297 9.68 17.359 1 98.75 195 THR A O 1
ATOM 1470 N N . ASP A 1 196 ? 18.766 9.273 15.227 1 97.25 196 ASP A N 1
ATOM 1471 C CA . ASP A 1 196 ? 19.344 7.941 15.25 1 97.25 196 ASP A CA 1
ATOM 1472 C C . ASP A 1 196 ? 20.844 8.008 15.586 1 97.25 196 ASP A C 1
ATOM 1474 O O . ASP A 1 196 ? 21.359 7.145 16.312 1 97.25 196 ASP A O 1
ATOM 1478 N N . ASP A 1 197 ? 21.516 9.016 15.125 1 97.69 197 ASP A N 1
ATOM 1479 C CA . ASP A 1 197 ? 22.969 9.086 15.266 1 97.69 197 ASP A CA 1
ATOM 1480 C C . ASP A 1 197 ? 23.375 9.992 16.422 1 97.69 197 ASP A C 1
ATOM 1482 O O . ASP A 1 197 ? 24.547 10.266 16.625 1 97.69 197 ASP A O 1
ATOM 1486 N N . GLY A 1 198 ? 22.422 10.586 17.094 1 98.06 198 GLY A N 1
ATOM 1487 C CA . GLY A 1 198 ? 22.672 11.422 18.25 1 98.06 198 GLY A CA 1
ATOM 1488 C C . GLY A 1 198 ? 23.156 12.812 17.891 1 98.06 198 GLY A C 1
ATOM 1489 O O . GLY A 1 198 ? 23.578 13.57 18.766 1 98.06 198 GLY A O 1
ATOM 1490 N N . SER A 1 199 ? 23.031 13.188 16.672 1 98.56 199 SER A N 1
ATOM 1491 C CA . SER A 1 199 ? 23.531 14.477 16.219 1 98.56 199 SER A CA 1
ATOM 1492 C C . SER A 1 199 ? 22.734 15.633 16.812 1 98.56 199 SER A C 1
ATOM 1494 O O . SER A 1 199 ? 23.234 16.766 16.875 1 98.56 199 SER A O 1
ATOM 1496 N N . GLN A 1 200 ? 21.531 15.438 17.234 1 98.31 200 GLN A N 1
ATOM 1497 C CA . GLN A 1 200 ? 20.719 16.438 17.922 1 98.31 200 GLN A CA 1
ATOM 1498 C C . GLN A 1 200 ? 19.672 15.789 18.812 1 98.31 200 GLN A C 1
ATOM 1500 O O . GLN A 1 200 ? 19 14.844 18.406 1 98.31 200 GLN A O 1
ATOM 1505 N N . GLY A 1 201 ? 19.547 16.25 20 1 98.38 201 GLY A N 1
ATOM 1506 C CA . GLY A 1 201 ? 18.531 15.773 20.922 1 98.38 201 GLY A CA 1
ATOM 1507 C C . GLY A 1 201 ? 18.828 14.383 21.469 1 98.38 201 GLY A C 1
ATOM 1508 O O . GLY A 1 201 ? 19.984 14.031 21.672 1 98.38 201 GLY A O 1
ATOM 1509 N N . HIS A 1 202 ? 17.781 13.664 21.781 1 98.5 202 HIS A N 1
ATOM 1510 C CA . HIS A 1 202 ? 17.875 12.312 22.312 1 98.5 202 HIS A CA 1
ATOM 1511 C C . HIS A 1 202 ? 18.5 11.359 21.297 1 98.5 202 HIS A C 1
ATOM 1513 O O . HIS A 1 202 ? 18.062 11.305 20.141 1 98.5 202 HIS A O 1
ATOM 1519 N N . HIS A 1 203 ? 19.578 10.664 21.688 1 98.62 203 HIS A N 1
ATOM 1520 C CA . HIS A 1 203 ? 20.188 9.641 20.844 1 98.62 203 HIS A CA 1
ATOM 1521 C C . HIS A 1 203 ? 19.391 8.344 20.891 1 98.62 203 HIS A C 1
ATOM 1523 O O . HIS A 1 203 ? 19.516 7.562 21.828 1 98.62 203 HIS A O 1
ATOM 1529 N N . GLY A 1 204 ? 18.562 8.109 19.875 1 98.12 204 GLY A N 1
ATOM 1530 C CA . GLY A 1 204 ? 17.703 6.941 19.859 1 98.12 204 GLY A CA 1
ATOM 1531 C C . GLY A 1 204 ? 16.422 7.16 19.078 1 98.12 204 GLY A C 1
ATOM 1532 O O . GLY A 1 204 ? 16.328 8.094 18.266 1 98.12 204 GLY A O 1
ATOM 1533 N N . LEU A 1 205 ? 15.477 6.27 19.234 1 98.06 205 LEU A N 1
ATOM 1534 C CA . LEU A 1 205 ? 14.211 6.312 18.5 1 98.06 205 LEU A CA 1
ATOM 1535 C C . LEU A 1 205 ? 13.25 7.312 19.141 1 98.06 205 LEU A C 1
ATOM 1537 O O . LEU A 1 205 ? 13.211 7.441 20.375 1 98.06 205 LEU A O 1
ATOM 1541 N N . VAL A 1 206 ? 12.477 7.961 18.344 1 98.75 206 VAL A N 1
ATOM 1542 C CA . VAL A 1 206 ? 11.523 8.961 18.828 1 98.75 206 VAL A CA 1
ATOM 1543 C C . VAL A 1 206 ? 10.5 8.297 19.75 1 98.75 206 VAL A C 1
ATOM 1545 O O . VAL A 1 206 ? 9.945 8.953 20.625 1 98.75 206 VAL A O 1
ATOM 1548 N N . THR A 1 207 ? 10.25 6.977 19.594 1 98.75 207 THR A N 1
ATOM 1549 C CA . THR A 1 207 ? 9.312 6.25 20.453 1 98.75 207 THR A CA 1
ATOM 1550 C C . THR A 1 207 ? 9.781 6.242 21.891 1 98.75 207 THR A C 1
ATOM 1552 O O . THR A 1 207 ? 8.977 6.098 22.812 1 98.75 207 THR A O 1
ATOM 1555 N N . GLU A 1 208 ? 11.062 6.395 22.094 1 98.62 208 GLU A N 1
ATOM 1556 C CA . GLU A 1 208 ? 11.594 6.473 23.453 1 98.62 208 GLU A CA 1
ATOM 1557 C C . GLU A 1 208 ? 11.172 7.766 24.141 1 98.62 208 GLU A C 1
ATOM 1559 O O . GLU A 1 208 ? 10.938 7.785 25.359 1 98.62 208 GLU A O 1
ATOM 1564 N N . LEU A 1 209 ? 11.109 8.852 23.375 1 98.69 209 LEU A N 1
ATOM 1565 C CA . LEU A 1 209 ? 10.609 10.109 23.938 1 98.69 209 LEU A CA 1
ATOM 1566 C C . LEU A 1 209 ? 9.156 9.977 24.375 1 98.69 209 LEU A C 1
ATOM 1568 O O . LEU A 1 209 ? 8.766 10.531 25.406 1 98.69 209 LEU A O 1
ATOM 1572 N N . LEU A 1 210 ? 8.375 9.273 23.578 1 98.75 210 LEU A N 1
ATOM 1573 C CA . LEU A 1 210 ? 6.984 9.023 23.953 1 98.75 210 LEU A CA 1
ATOM 1574 C C . LEU A 1 210 ? 6.906 8.234 25.25 1 98.75 210 LEU A C 1
ATOM 1576 O O . LEU A 1 210 ? 6.156 8.602 26.156 1 98.75 210 LEU A O 1
ATOM 1580 N N . SER A 1 211 ? 7.68 7.156 25.297 1 98.62 211 SER A N 1
ATOM 1581 C CA . SER A 1 211 ? 7.688 6.324 26.5 1 98.62 211 SER A CA 1
ATOM 1582 C C . SER A 1 211 ? 8.062 7.137 27.734 1 98.62 211 SER A C 1
ATOM 1584 O O . SER A 1 211 ? 7.445 6.984 28.797 1 98.62 211 SER A O 1
ATOM 1586 N N . GLN A 1 212 ? 9.055 7.973 27.609 1 98.06 212 GLN A N 1
ATOM 1587 C CA . GLN A 1 212 ? 9.477 8.836 28.703 1 98.06 212 GLN A CA 1
ATOM 1588 C C . GLN A 1 212 ? 8.352 9.781 29.125 1 98.06 212 GLN A C 1
ATOM 1590 O O . GLN A 1 212 ? 8.125 9.984 30.312 1 98.06 212 GLN A O 1
ATOM 1595 N N . ALA A 1 213 ? 7.672 10.367 28.156 1 98.12 213 ALA A N 1
ATOM 1596 C CA . ALA A 1 213 ? 6.582 11.297 28.438 1 98.12 213 ALA A CA 1
ATOM 1597 C C . ALA A 1 213 ? 5.441 10.594 29.188 1 98.12 213 ALA A C 1
ATOM 1599 O O . ALA A 1 213 ? 4.84 11.164 30.094 1 98.12 213 ALA A O 1
ATOM 1600 N N . LEU A 1 214 ? 5.145 9.391 28.781 1 98.06 214 LEU A N 1
ATOM 1601 C CA . LEU A 1 214 ? 4.047 8.625 29.375 1 98.06 214 LEU A CA 1
ATOM 1602 C C . LEU A 1 214 ? 4.371 8.227 30.812 1 98.06 214 LEU A C 1
ATOM 1604 O O . LEU A 1 214 ? 3.469 8.07 31.641 1 98.06 214 LEU A O 1
ATOM 1608 N N . ALA A 1 215 ? 5.633 8.062 31.109 1 97.06 215 ALA A N 1
ATOM 1609 C CA . ALA A 1 215 ? 6.082 7.664 32.438 1 97.06 215 ALA A CA 1
ATOM 1610 C C . ALA A 1 215 ? 6.219 8.875 33.344 1 97.06 215 ALA A C 1
ATOM 1612 O O . ALA A 1 215 ? 6.465 8.727 34.562 1 97.06 215 ALA A O 1
ATOM 1613 N N . GLY A 1 216 ? 6.145 10.039 32.812 1 94.81 216 GLY A N 1
ATOM 1614 C CA . GLY A 1 216 ? 6.348 11.258 33.562 1 94.81 216 GLY A CA 1
ATOM 1615 C C . GLY A 1 216 ? 5.141 11.641 34.406 1 94.81 216 GLY A C 1
ATOM 1616 O O . GLY A 1 216 ? 4.156 10.906 34.469 1 94.81 216 GLY A O 1
ATOM 1617 N N . GLU A 1 217 ? 5.168 12.828 35.062 1 92.56 217 GLU A N 1
ATOM 1618 C CA . GLU A 1 217 ? 4.156 13.297 36 1 92.56 217 GLU A CA 1
ATOM 1619 C C . GLU A 1 217 ? 2.912 13.789 35.281 1 92.56 217 GLU A C 1
ATOM 1621 O O . GLU A 1 217 ? 1.8 13.688 35.781 1 92.56 217 GLU A O 1
ATOM 1626 N N . ASP A 1 218 ? 3.117 14.352 34.125 1 93.69 218 ASP A N 1
ATOM 1627 C CA . ASP A 1 218 ? 2.023 14.906 33.312 1 93.69 218 ASP A CA 1
ATOM 1628 C C . ASP A 1 218 ? 1.985 14.289 31.938 1 93.69 218 ASP A C 1
ATOM 1630 O O . ASP A 1 218 ? 2.297 14.961 30.938 1 93.69 218 ASP A O 1
ATOM 1634 N N . PRO A 1 219 ? 1.559 13.094 31.859 1 96.75 219 PRO A N 1
ATOM 1635 C CA . PRO A 1 219 ? 1.566 12.391 30.562 1 96.75 219 PRO A CA 1
ATOM 1636 C C . PRO A 1 219 ? 0.556 12.961 29.578 1 96.75 219 PRO A C 1
ATOM 1638 O O . PRO A 1 219 ? -0.429 13.586 29.984 1 96.75 219 PRO A O 1
ATOM 1641 N N . PRO A 1 220 ? 0.869 12.789 28.297 1 97.38 220 PRO A N 1
ATOM 1642 C CA . PRO A 1 220 ? -0.135 13.195 27.312 1 97.38 220 PRO A CA 1
ATOM 1643 C C . PRO A 1 220 ? -1.453 12.438 27.469 1 97.38 220 PRO A C 1
ATOM 1645 O O . PRO A 1 220 ? -1.454 11.266 27.844 1 97.38 220 PRO A O 1
ATOM 1648 N N . THR A 1 221 ? -2.51 13.141 27.156 1 96.5 221 THR A N 1
ATOM 1649 C CA . THR A 1 221 ? -3.836 12.539 27.25 1 96.5 221 THR A CA 1
ATOM 1650 C C . THR A 1 221 ? -4.277 12 25.891 1 96.5 221 THR A C 1
ATOM 1652 O O . THR A 1 221 ? -5.195 11.18 25.812 1 96.5 221 THR A O 1
ATOM 1655 N N . VAL A 1 222 ? -3.662 12.5 24.797 1 97.44 222 VAL A N 1
ATOM 1656 C CA . VAL A 1 222 ? -3.9 12.008 23.438 1 97.44 222 VAL A CA 1
ATOM 1657 C C . VAL A 1 222 ? -2.631 12.164 22.609 1 97.44 222 VAL A C 1
ATOM 1659 O O . VAL A 1 222 ? -1.861 13.102 22.812 1 97.44 222 VAL A O 1
ATOM 1662 N N . VAL A 1 223 ? -2.41 11.188 21.703 1 98.56 223 VAL A N 1
ATOM 1663 C CA . VAL A 1 223 ? -1.207 11.203 20.875 1 98.56 223 VAL A CA 1
ATOM 1664 C C . VAL A 1 223 ? -1.592 11.125 19.406 1 98.56 223 VAL A C 1
ATOM 1666 O O . VAL A 1 223 ? -2.43 10.305 19.016 1 98.56 223 VAL A O 1
ATOM 1669 N N . TYR A 1 224 ? -1.131 12.031 18.594 1 98.81 224 TYR A N 1
ATOM 1670 C CA . TYR A 1 224 ? -1.205 11.961 17.141 1 98.81 224 TYR A CA 1
ATOM 1671 C C . TYR A 1 224 ? 0.134 11.547 16.531 1 98.81 224 TYR A C 1
ATOM 1673 O O . TYR A 1 224 ? 1.186 12.039 16.953 1 98.81 224 TYR A O 1
ATOM 1681 N N . CYS A 1 225 ? 0.132 10.609 15.602 1 98.88 225 CYS A N 1
ATOM 1682 C CA . CYS A 1 225 ? 1.377 10.023 15.109 1 98.88 225 CYS A CA 1
ATOM 1683 C C . CYS A 1 225 ? 1.37 9.93 13.594 1 98.88 225 CYS A C 1
ATOM 1685 O O . CYS A 1 225 ? 0.339 9.625 12.992 1 98.88 225 CYS A O 1
ATOM 1687 N N . CYS A 1 226 ? 2.5 10.203 12.984 1 98.81 226 CYS A N 1
ATOM 1688 C CA . CYS A 1 226 ? 2.695 10.039 11.547 1 98.81 226 CYS A CA 1
ATOM 1689 C C . CYS A 1 226 ? 4.16 9.773 11.227 1 98.81 226 CYS A C 1
ATOM 1691 O O . CYS A 1 226 ? 5.047 10.453 11.742 1 98.81 226 CYS A O 1
ATOM 1693 N N . GLY A 1 227 ? 4.426 8.836 10.461 1 97.81 227 GLY A N 1
ATOM 1694 C CA . GLY A 1 227 ? 5.77 8.461 10.047 1 97.81 227 GLY A CA 1
ATOM 1695 C C . GLY A 1 227 ? 5.844 7.07 9.445 1 97.81 227 GLY A C 1
ATOM 1696 O O . GLY A 1 227 ? 4.84 6.543 8.961 1 97.81 227 GLY A O 1
ATOM 1697 N N . PRO A 1 228 ? 7.074 6.527 9.43 1 94.44 228 PRO A N 1
ATOM 1698 C CA . PRO A 1 228 ? 7.199 5.168 8.906 1 94.44 228 PRO A CA 1
ATOM 1699 C C . PRO A 1 228 ? 6.301 4.168 9.633 1 94.44 228 PRO A C 1
ATOM 1701 O O . PRO A 1 228 ? 6.059 4.312 10.828 1 94.44 228 PRO A O 1
ATOM 1704 N N . GLU A 1 229 ? 5.871 3.197 8.875 1 93.06 229 GLU A N 1
ATOM 1705 C CA . GLU A 1 229 ? 4.895 2.242 9.391 1 93.06 229 GLU A CA 1
ATOM 1706 C C . GLU A 1 229 ? 5.406 1.563 10.656 1 93.06 229 GLU A C 1
ATOM 1708 O O . GLU A 1 229 ? 4.684 1.461 11.648 1 93.06 229 GLU A O 1
ATOM 1713 N N . PRO A 1 230 ? 6.645 1.08 10.734 1 91.56 230 PRO A N 1
ATOM 1714 C CA . PRO A 1 230 ? 7.121 0.455 11.969 1 91.56 230 PRO A CA 1
ATOM 1715 C C . PRO A 1 230 ? 7.047 1.392 13.172 1 91.56 230 PRO A C 1
ATOM 1717 O O . PRO A 1 230 ? 6.773 0.945 14.297 1 91.56 230 PRO A O 1
ATOM 1720 N N . MET A 1 231 ? 7.277 2.623 12.945 1 96.75 231 MET A N 1
ATOM 1721 C CA . MET A 1 231 ? 7.18 3.604 14.016 1 96.75 231 MET A CA 1
ATOM 1722 C C . MET A 1 231 ? 5.738 3.742 14.5 1 96.75 231 MET A C 1
ATOM 1724 O O . MET A 1 231 ? 5.473 3.721 15.703 1 96.75 231 MET A O 1
ATOM 1728 N N . MET A 1 232 ? 4.84 3.865 13.555 1 98.06 232 MET A N 1
ATOM 1729 C CA . MET A 1 232 ? 3.434 4.031 13.914 1 98.06 232 MET A CA 1
ATOM 1730 C C . MET A 1 232 ? 2.91 2.799 14.648 1 98.06 232 MET A C 1
ATOM 1732 O O . MET A 1 232 ? 2.121 2.918 15.586 1 98.06 232 MET A O 1
ATOM 1736 N N . HIS A 1 233 ? 3.371 1.65 14.188 1 96.06 233 HIS A N 1
ATOM 1737 C CA . HIS A 1 233 ? 3.016 0.417 14.883 1 96.06 233 HIS A CA 1
ATOM 1738 C C . HIS A 1 233 ? 3.527 0.426 16.312 1 96.06 233 HIS A C 1
ATOM 1740 O O . HIS A 1 233 ? 2.779 0.119 17.25 1 96.06 233 HIS A O 1
ATOM 1746 N N . ALA A 1 234 ? 4.77 0.78 16.5 1 97.69 234 ALA A N 1
ATOM 1747 C CA . ALA A 1 234 ? 5.371 0.843 17.828 1 97.69 234 ALA A CA 1
ATOM 1748 C C . ALA A 1 234 ? 4.621 1.822 18.719 1 97.69 234 ALA A C 1
ATOM 1750 O O . ALA A 1 234 ? 4.34 1.519 19.891 1 97.69 234 ALA A O 1
ATOM 1751 N N . VAL A 1 235 ? 4.305 2.957 18.188 1 98.75 235 VAL A N 1
ATOM 1752 C CA . VAL A 1 235 ? 3.561 3.963 18.938 1 98.75 235 VAL A CA 1
ATOM 1753 C C . VAL A 1 235 ? 2.205 3.396 19.359 1 98.75 235 VAL A C 1
ATOM 1755 O O . VAL A 1 235 ? 1.787 3.562 20.516 1 98.75 235 VAL A O 1
ATOM 1758 N N . SER A 1 236 ? 1.551 2.752 18.406 1 98.5 236 SER A N 1
ATOM 1759 C CA . SER A 1 236 ? 0.248 2.162 18.703 1 98.5 236 SER A CA 1
ATOM 1760 C C . SER A 1 236 ? 0.334 1.163 19.844 1 98.5 236 SER A C 1
ATOM 1762 O O . SER A 1 236 ? -0.524 1.152 20.734 1 98.5 236 SER A O 1
ATOM 1764 N N . GLU A 1 237 ? 1.356 0.359 19.844 1 97.94 237 GLU A N 1
ATOM 1765 C CA . GLU A 1 237 ? 1.548 -0.628 20.906 1 97.94 237 GLU A CA 1
ATOM 1766 C C . GLU A 1 237 ? 1.816 0.047 22.25 1 97.94 237 GLU A C 1
ATOM 1768 O O . GLU A 1 237 ? 1.281 -0.371 23.281 1 97.94 237 GLU A O 1
ATOM 1773 N N . ILE A 1 238 ? 2.646 1.035 22.25 1 98.69 238 ILE A N 1
ATOM 1774 C CA . ILE A 1 238 ? 2.98 1.773 23.453 1 98.69 238 ILE A CA 1
ATOM 1775 C C . ILE A 1 238 ? 1.718 2.398 24.047 1 98.69 238 ILE A C 1
ATOM 1777 O O . ILE A 1 238 ? 1.488 2.326 25.25 1 98.69 238 ILE A O 1
ATOM 1781 N N . LEU A 1 239 ? 0.904 2.988 23.203 1 98.69 239 LEU A N 1
ATOM 1782 C CA . LEU A 1 239 ? -0.316 3.65 23.641 1 98.69 239 LEU A CA 1
ATOM 1783 C C . LEU A 1 239 ? -1.307 2.639 24.203 1 98.69 239 LEU A C 1
ATOM 1785 O O . LEU A 1 239 ? -1.965 2.906 25.219 1 98.69 239 LEU A O 1
ATOM 1789 N N . ALA A 1 240 ? -1.406 1.509 23.516 1 97.81 240 ALA A N 1
ATOM 1790 C CA . ALA A 1 240 ? -2.297 0.452 23.984 1 97.81 240 ALA A CA 1
ATOM 1791 C C . ALA A 1 240 ? -1.907 -0.01 25.391 1 97.81 240 ALA A C 1
ATOM 1793 O O . ALA A 1 240 ? -2.768 -0.172 26.25 1 97.81 240 ALA A O 1
ATOM 1794 N N . ALA A 1 241 ? -0.67 -0.191 25.594 1 97.81 241 ALA A N 1
ATOM 1795 C CA . ALA A 1 241 ? -0.159 -0.638 26.891 1 97.81 241 ALA A CA 1
ATOM 1796 C C . ALA A 1 241 ? -0.404 0.412 27.969 1 97.81 241 AL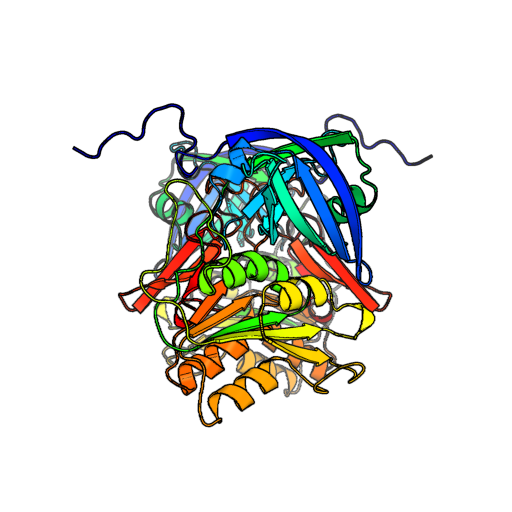A A C 1
ATOM 1798 O O . ALA A 1 241 ? -0.652 0.073 29.125 1 97.81 241 ALA A O 1
ATOM 1799 N N . ALA A 1 242 ? -0.354 1.695 27.609 1 97.88 242 ALA A N 1
ATOM 1800 C CA . ALA A 1 242 ? -0.495 2.795 28.562 1 97.88 242 ALA A CA 1
ATOM 1801 C C . ALA A 1 242 ? -1.962 3.172 28.75 1 97.88 242 ALA A C 1
ATOM 1803 O O . ALA A 1 242 ? -2.303 3.918 29.672 1 97.88 242 ALA A O 1
ATOM 1804 N N . GLY A 1 243 ? -2.865 2.68 27.875 1 97.44 243 GLY A N 1
ATOM 1805 C CA . GLY A 1 243 ? -4.273 3.049 27.922 1 97.44 243 GLY A CA 1
ATOM 1806 C C . GLY A 1 243 ? -4.531 4.477 27.484 1 97.44 243 GLY A C 1
ATOM 1807 O O . GLY A 1 243 ? -5.41 5.148 28.031 1 97.44 243 GLY A O 1
ATOM 1808 N N . VAL A 1 244 ? -3.723 5.066 26.672 1 97.56 244 VAL A N 1
ATOM 1809 C CA . VAL A 1 244 ? -3.861 6.422 26.156 1 97.56 244 VAL A CA 1
ATOM 1810 C C . VAL A 1 244 ? -4.359 6.375 24.719 1 97.56 244 VAL A C 1
ATOM 1812 O O . VAL A 1 244 ? -3.82 5.641 23.891 1 97.56 244 VAL A O 1
ATOM 1815 N N . PRO A 1 245 ? -5.41 7.105 24.359 1 97.31 245 PRO A N 1
ATOM 1816 C CA . PRO A 1 245 ? -5.891 7.113 22.984 1 97.31 245 PRO A CA 1
ATOM 1817 C C . PRO A 1 245 ? -4.922 7.805 22.016 1 97.31 245 PRO A C 1
ATOM 1819 O O . PRO A 1 245 ? -4.168 8.688 22.438 1 97.31 245 PRO A O 1
ATOM 1822 N N . GLY A 1 246 ? -4.957 7.379 20.812 1 98.12 246 GLY A N 1
ATOM 1823 C CA . GLY A 1 246 ? -4.125 8 19.797 1 98.12 246 GLY A CA 1
ATOM 1824 C C . GLY A 1 246 ? -4.668 7.836 18.391 1 98.12 246 GLY A C 1
ATOM 1825 O O . GLY A 1 246 ? -5.578 7.039 18.156 1 98.12 246 GLY A O 1
ATOM 1826 N N . TYR A 1 247 ? -4.152 8.648 17.531 1 98.69 247 TYR A N 1
ATOM 1827 C CA . TYR A 1 247 ? -4.484 8.625 16.109 1 98.69 247 TYR A CA 1
ATOM 1828 C C . TYR A 1 247 ? -3.225 8.578 15.258 1 98.69 247 TYR A C 1
ATOM 1830 O O . TYR A 1 247 ? -2.189 9.125 15.633 1 98.69 247 TYR A O 1
ATOM 1838 N N . VAL A 1 248 ? -3.332 7.883 14.125 1 98.81 248 VAL A N 1
ATOM 1839 C CA . VAL A 1 248 ? -2.234 7.832 13.172 1 98.81 248 VAL A CA 1
ATOM 1840 C C . VAL A 1 248 ? -2.693 8.406 11.828 1 98.81 248 VAL A C 1
ATOM 1842 O O . VAL A 1 248 ? -3.838 8.195 11.422 1 98.81 248 VAL A O 1
ATOM 1845 N N . SER A 1 249 ? -1.89 9.195 11.211 1 98.81 249 SER A N 1
ATOM 1846 C CA . SER A 1 249 ? -2.074 9.594 9.82 1 98.81 249 SER A CA 1
ATOM 1847 C C . SER A 1 249 ? -1.264 8.703 8.883 1 98.81 249 SER A C 1
ATOM 1849 O O . SER A 1 249 ? -0.035 8.797 8.836 1 98.81 249 SER A O 1
ATOM 1851 N N . LEU A 1 250 ? -1.917 7.867 8.109 1 98.12 250 LEU A N 1
ATOM 1852 C CA . LEU A 1 250 ? -1.238 6.906 7.242 1 98.12 250 LEU A CA 1
ATOM 1853 C C . LEU A 1 250 ? -0.691 7.59 5.992 1 98.12 250 LEU A C 1
ATOM 1855 O O . LEU A 1 250 ? -1.344 8.469 5.426 1 98.12 250 LEU A O 1
ATOM 1859 N N . GLU A 1 251 ? 0.48 7.16 5.656 1 93.19 251 GLU A N 1
ATOM 1860 C CA . GLU A 1 251 ? 1.112 7.605 4.418 1 93.19 251 GLU A CA 1
ATOM 1861 C C . GLU A 1 251 ? 0.943 6.57 3.309 1 93.19 251 GLU A C 1
ATOM 1863 O O . GLU A 1 251 ? 1.842 5.766 3.064 1 93.19 251 GLU A O 1
ATOM 1868 N N . SER A 1 252 ? -0.098 6.594 2.695 1 93.75 252 SER A N 1
ATOM 1869 C CA . SER A 1 252 ? -0.381 5.605 1.658 1 93.75 252 SER A CA 1
ATOM 1870 C C . SER A 1 252 ? -0.21 6.203 0.265 1 93.75 252 SER A C 1
ATOM 1872 O O . SER A 1 252 ? -0.667 7.316 -0 1 93.75 252 SER A O 1
ATOM 1874 N N . PRO A 1 253 ? 0.459 5.414 -0.643 1 94.81 253 PRO A N 1
ATOM 1875 C CA . PRO A 1 253 ? 0.393 5.871 -2.033 1 94.81 253 PRO A CA 1
ATOM 1876 C C . PRO A 1 253 ? -1.033 5.898 -2.578 1 94.81 253 PRO A C 1
ATOM 1878 O O . PRO A 1 253 ? -1.853 5.051 -2.219 1 94.81 253 PRO A O 1
ATOM 1881 N N . MET A 1 254 ? -1.333 6.93 -3.334 1 96.38 254 MET A N 1
ATOM 1882 C CA . MET A 1 254 ? -2.67 7.102 -3.895 1 96.38 254 MET A CA 1
ATOM 1883 C C . MET A 1 254 ? -2.6 7.379 -5.395 1 96.38 254 MET A C 1
ATOM 1885 O O . MET A 1 254 ? -1.672 8.039 -5.863 1 96.38 254 MET A O 1
ATOM 1889 N N . ALA A 1 255 ? -3.607 6.859 -6.09 1 94.19 255 ALA A N 1
ATOM 1890 C CA . ALA A 1 255 ? -3.732 7.164 -7.512 1 94.19 255 ALA A CA 1
ATOM 1891 C C . ALA A 1 255 ? -4.801 8.227 -7.754 1 94.19 255 ALA A C 1
ATOM 1893 O O . ALA A 1 255 ? -4.492 9.336 -8.195 1 94.19 255 ALA A O 1
ATOM 1894 N N . CYS A 1 256 ? -5.984 7.875 -7.293 1 93.06 256 CYS A N 1
ATOM 1895 C CA . CYS A 1 256 ? -7.062 8.82 -7.566 1 93.06 256 CYS A CA 1
ATOM 1896 C C . CYS A 1 256 ? -7.168 9.859 -6.461 1 93.06 256 CYS A C 1
ATOM 1898 O O . CYS A 1 256 ? -7.473 11.023 -6.727 1 93.06 256 CYS A O 1
ATOM 1900 N N . GLY A 1 257 ? -7.074 9.406 -5.211 1 94.5 257 GLY A N 1
ATOM 1901 C CA . GLY A 1 257 ? -7.125 10.289 -4.059 1 94.5 257 GLY A CA 1
ATOM 1902 C C . GLY A 1 257 ? -8.539 10.57 -3.58 1 94.5 257 GLY A C 1
ATOM 1903 O O . GLY A 1 257 ? -8.734 11.352 -2.646 1 94.5 257 GLY A O 1
ATOM 1904 N N . PHE A 1 258 ? -9.508 9.992 -4.223 1 93.38 258 PHE A N 1
ATOM 1905 C CA . PHE A 1 258 ? -10.859 10.359 -3.83 1 93.38 258 PHE A CA 1
ATOM 1906 C C . PHE A 1 258 ? -11.758 9.133 -3.754 1 93.38 258 PHE A C 1
ATOM 1908 O O . PHE A 1 258 ? -12.984 9.242 -3.848 1 93.38 258 PHE A O 1
ATOM 1915 N N . GLY A 1 259 ? -11.164 7.949 -3.695 1 91.94 259 GLY A N 1
ATOM 1916 C CA . GLY A 1 259 ? -11.891 6.746 -3.318 1 91.94 259 GLY A CA 1
ATOM 1917 C C . GLY A 1 259 ? -12.352 5.93 -4.512 1 91.94 259 GLY A C 1
ATOM 1918 O O . GLY A 1 259 ? -13.109 4.973 -4.359 1 91.94 259 GLY A O 1
ATOM 1919 N N . ALA A 1 260 ? -11.898 6.27 -5.711 1 90 260 ALA A N 1
ATOM 1920 C CA . ALA A 1 260 ? -12.398 5.602 -6.91 1 90 260 ALA A CA 1
ATOM 1921 C C . ALA A 1 260 ? -11.617 4.328 -7.203 1 90 260 ALA A C 1
ATOM 1923 O O . ALA A 1 260 ? -12.188 3.312 -7.602 1 90 260 ALA A O 1
ATOM 1924 N N . CYS A 1 261 ? -10.289 4.316 -6.945 1 92.31 261 CYS A N 1
ATOM 1925 C CA . CYS A 1 261 ? -9.461 3.25 -7.496 1 92.31 261 CYS A CA 1
ATOM 1926 C C . CYS A 1 261 ? -9.195 2.172 -6.453 1 92.31 261 CYS A C 1
ATOM 1928 O O . CYS A 1 261 ? -8.742 1.075 -6.789 1 92.31 261 CYS A O 1
ATOM 1930 N N . PHE A 1 262 ? -9.297 2.441 -5.176 1 91.88 262 PHE A N 1
ATOM 1931 C CA . PHE A 1 262 ? -9.188 1.512 -4.055 1 91.88 262 PHE A CA 1
ATOM 1932 C C . PHE A 1 262 ? -7.766 0.987 -3.926 1 91.88 262 PHE A C 1
ATOM 1934 O O . PHE A 1 262 ? -7.543 -0.097 -3.381 1 91.88 262 PHE A O 1
ATOM 1941 N N . SER A 1 263 ? -6.781 1.746 -4.398 1 93.94 263 SER A N 1
ATOM 1942 C CA . SER A 1 263 ? -5.398 1.28 -4.309 1 93.94 263 SER A CA 1
ATOM 1943 C C . SER A 1 263 ? -4.762 1.692 -2.986 1 93.94 263 SER A C 1
ATOM 1945 O O . SER A 1 263 ? -3.699 1.187 -2.621 1 93.94 263 SER A O 1
ATOM 1947 N N . CYS A 1 264 ? -5.359 2.574 -2.266 1 96.44 264 CYS A N 1
ATOM 1948 C CA . CYS A 1 264 ? -4.758 3.084 -1.037 1 96.44 264 CYS A CA 1
ATOM 1949 C C . CYS A 1 264 ? -5.387 2.428 0.188 1 96.44 264 CYS A C 1
ATOM 1951 O O . CYS A 1 264 ? -5.391 3.008 1.275 1 96.44 264 CYS A O 1
ATOM 1953 N N . VAL A 1 265 ? -5.855 1.272 0.092 1 93.69 265 VAL A N 1
ATOM 1954 C CA . VAL A 1 265 ? -6.652 0.64 1.139 1 93.69 265 VAL A CA 1
ATOM 1955 C C . VAL A 1 265 ? -5.734 0.123 2.244 1 93.69 265 VAL A C 1
ATOM 1957 O O . VAL A 1 265 ? -4.562 -0.172 2 1 93.69 265 VAL A O 1
ATOM 1960 N N . THR A 1 266 ? -6.262 0.099 3.414 1 94.69 266 THR A N 1
ATOM 1961 C CA . THR A 1 266 ? -5.633 -0.47 4.598 1 94.69 266 THR A CA 1
ATOM 1962 C C . THR A 1 266 ? -6.629 -1.31 5.391 1 94.69 266 THR A C 1
ATOM 1964 O O . THR A 1 266 ? -7.84 -1.09 5.309 1 94.69 266 THR A O 1
ATOM 1967 N N . ARG A 1 267 ? -6.148 -2.303 6.145 1 92.88 267 ARG A N 1
ATOM 1968 C CA . ARG A 1 267 ? -7 -3.131 6.992 1 92.88 267 ARG A CA 1
ATOM 1969 C C . ARG A 1 267 ? -7.305 -2.434 8.312 1 92.88 267 ARG A C 1
ATOM 1971 O O . ARG A 1 267 ? -6.387 -2.006 9.016 1 92.88 267 ARG A O 1
ATOM 1978 N N . VAL A 1 268 ? -8.57 -2.27 8.664 1 96.12 268 VAL A N 1
ATOM 1979 C CA . VAL A 1 268 ? -9.008 -1.59 9.875 1 96.12 268 VAL A CA 1
ATOM 1980 C C . VAL A 1 268 ? -9.914 -2.516 10.688 1 96.12 268 VAL A C 1
ATOM 1982 O O . VAL A 1 268 ? -10.82 -3.148 10.133 1 96.12 268 VAL A O 1
ATOM 1985 N N . ARG A 1 269 ? -9.664 -2.615 11.953 1 95.94 269 ARG A N 1
ATOM 1986 C CA . ARG A 1 269 ? -10.531 -3.361 12.859 1 95.94 269 ARG A CA 1
ATOM 1987 C C . ARG A 1 269 ? -11.867 -2.645 13.055 1 95.94 269 ARG A C 1
ATOM 1989 O O . ARG A 1 269 ? -11.898 -1.452 13.359 1 95.94 269 ARG A O 1
ATOM 1996 N N . MET A 1 270 ? -12.875 -3.439 12.875 1 93.56 270 MET A N 1
ATOM 1997 C CA . MET A 1 270 ? -14.219 -2.887 12.992 1 93.56 270 MET A CA 1
ATOM 1998 C C . MET A 1 270 ? -14.781 -3.113 14.391 1 93.56 270 MET A C 1
ATOM 2000 O O . MET A 1 270 ? -14.164 -3.799 15.211 1 93.56 270 MET A O 1
ATOM 2004 N N . ASP A 1 271 ? -15.953 -2.549 14.641 1 92 271 ASP A N 1
ATOM 2005 C CA . ASP A 1 271 ? -16.562 -2.609 15.961 1 92 271 ASP A CA 1
ATOM 2006 C C . ASP A 1 271 ? -16.984 -4.039 16.312 1 92 271 ASP A C 1
ATOM 2008 O O . ASP A 1 271 ? -17 -4.414 17.484 1 92 271 ASP A O 1
ATOM 2012 N N . ASP A 1 272 ? -17.266 -4.898 15.375 1 90.06 272 ASP A N 1
ATOM 2013 C CA . ASP A 1 272 ? -17.719 -6.266 15.609 1 90.06 272 ASP A CA 1
ATOM 2014 C C . ASP A 1 272 ? -16.547 -7.215 15.797 1 90.06 272 ASP A C 1
ATOM 2016 O O . ASP A 1 272 ? -16.719 -8.422 15.945 1 90.06 272 ASP A O 1
ATOM 2020 N N . GLY A 1 273 ? -15.383 -6.648 15.781 1 87.31 273 GLY A N 1
ATOM 2021 C CA . GLY A 1 273 ? -14.195 -7.461 15.992 1 87.31 273 GLY A CA 1
ATOM 2022 C C . GLY A 1 273 ? -13.57 -7.961 14.695 1 87.31 273 GLY A C 1
ATOM 2023 O O . GLY A 1 273 ? -12.43 -8.422 14.688 1 87.31 273 GLY A O 1
ATOM 2024 N N . GLU A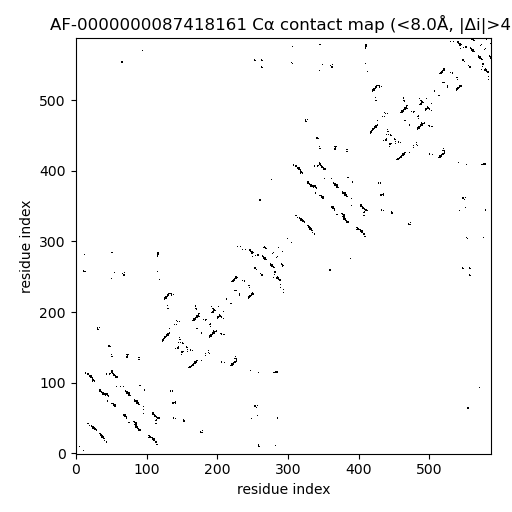 1 274 ? -14.32 -7.824 13.719 1 88.94 274 GLU A N 1
ATOM 2025 C CA . GLU A 1 274 ? -13.789 -8.203 12.414 1 88.94 274 GLU A CA 1
ATOM 2026 C C . GLU A 1 274 ? -12.969 -7.066 11.797 1 88.94 274 GLU A C 1
ATOM 2028 O O . GLU A 1 274 ? -12.781 -6.023 12.43 1 88.94 274 GLU A O 1
ATOM 2033 N N . TRP A 1 275 ? -12.305 -7.301 10.75 1 90.75 275 TRP A N 1
ATOM 2034 C CA . TRP A 1 275 ? -11.594 -6.242 10.047 1 90.75 275 TRP A CA 1
ATOM 2035 C C . TRP A 1 275 ? -12.156 -6.043 8.641 1 90.75 275 TRP A C 1
ATOM 2037 O O . TRP A 1 275 ? -12.82 -6.93 8.109 1 90.75 275 TRP A O 1
ATOM 2047 N N . ASP A 1 276 ? -11.977 -4.867 8.117 1 91 276 ASP A N 1
ATOM 2048 C CA . ASP A 1 276 ? -12.336 -4.551 6.742 1 91 276 ASP A CA 1
ATOM 2049 C C . ASP A 1 276 ? -11.32 -3.594 6.117 1 91 276 ASP A C 1
ATOM 2051 O O . ASP A 1 276 ? -10.555 -2.941 6.828 1 91 276 ASP A O 1
ATOM 2055 N N . TYR A 1 277 ? -11.32 -3.576 4.73 1 91.88 277 TYR A N 1
ATOM 2056 C CA . TYR A 1 277 ? -10.516 -2.586 4.023 1 91.88 277 TYR A CA 1
ATOM 2057 C C . TYR A 1 277 ? -11.18 -1.217 4.055 1 91.88 277 TYR A C 1
ATOM 2059 O O . TYR A 1 277 ? -12.398 -1.107 3.885 1 91.88 277 TYR A O 1
ATOM 2067 N N . ARG A 1 278 ? -10.398 -0.219 4.398 1 94.62 278 ARG A N 1
ATOM 2068 C CA . ARG A 1 278 ? -10.836 1.17 4.289 1 94.62 278 ARG A CA 1
ATOM 2069 C C . ARG A 1 278 ? -9.891 1.969 3.396 1 94.62 278 ARG A C 1
ATOM 2071 O O . ARG A 1 278 ? -8.672 1.761 3.426 1 94.62 278 ARG A O 1
ATOM 2078 N N . ARG A 1 279 ? -10.492 2.785 2.564 1 95.75 279 ARG A N 1
ATOM 2079 C CA . ARG A 1 279 ? -9.688 3.67 1.724 1 95.75 279 ARG A CA 1
ATOM 2080 C C . ARG A 1 279 ? -9.07 4.797 2.545 1 95.75 279 ARG A C 1
ATOM 2082 O O . ARG A 1 279 ? -9.789 5.555 3.203 1 95.75 279 ARG A O 1
ATOM 2089 N N . THR A 1 280 ? -7.758 4.965 2.475 1 97.75 280 THR A N 1
ATOM 2090 C CA . THR A 1 280 ? -7.062 5.992 3.242 1 97.75 280 THR A CA 1
ATOM 2091 C C . THR A 1 280 ? -7.406 7.383 2.719 1 97.75 280 THR A C 1
ATOM 2093 O O . THR A 1 280 ? -7.414 8.352 3.479 1 97.75 280 THR A O 1
ATOM 2096 N N . CYS A 1 281 ? -7.777 7.477 1.471 1 97.19 281 CYS A N 1
ATOM 2097 C CA . CYS A 1 281 ? -8.039 8.773 0.856 1 97.19 281 CYS A CA 1
ATOM 2098 C C . CYS A 1 281 ? -9.438 9.266 1.205 1 97.19 281 CYS A C 1
ATOM 2100 O O . CYS A 1 281 ? -9.75 10.445 1.018 1 97.19 281 CYS A O 1
ATOM 2102 N N . VAL A 1 282 ? -10.289 8.383 1.736 1 95.56 282 VAL A N 1
ATOM 2103 C CA . VAL A 1 282 ? -11.672 8.773 1.996 1 95.56 282 VAL A CA 1
ATOM 2104 C C . VAL A 1 282 ? -11.977 8.625 3.484 1 95.56 282 VAL A C 1
ATOM 2106 O O . VAL A 1 282 ? -12.312 9.609 4.152 1 95.56 282 VAL A O 1
ATOM 2109 N N . GLU A 1 283 ? -11.797 7.375 3.938 1 96.38 283 GLU A N 1
ATOM 2110 C CA . GLU A 1 283 ? -12.062 7.148 5.352 1 96.38 283 GLU A CA 1
ATOM 2111 C C . GLU A 1 283 ? -10.883 7.582 6.219 1 96.38 283 GLU A C 1
ATOM 2113 O O . GLU A 1 283 ? -10.984 7.594 7.445 1 96.38 283 GLU A O 1
ATOM 2118 N N . GLY A 1 284 ? -9.766 7.941 5.594 1 97.31 284 GLY A N 1
ATOM 2119 C CA . GLY A 1 284 ? -8.57 8.461 6.23 1 97.31 284 GLY A CA 1
ATOM 2120 C C . GLY A 1 284 ? -8.18 9.844 5.746 1 97.31 284 GLY A C 1
ATOM 2121 O O . GLY A 1 284 ? -9.047 10.633 5.367 1 97.31 284 GLY A O 1
ATOM 2122 N N . PRO A 1 285 ? -6.844 10.133 5.977 1 98.19 285 PRO A N 1
ATOM 2123 C CA . PRO A 1 285 ? -5.691 9.297 6.332 1 98.19 285 PRO A CA 1
ATOM 2124 C C . PRO A 1 285 ? -5.547 9.109 7.84 1 98.19 285 PRO A C 1
ATOM 2126 O O . PRO A 1 285 ? -4.668 8.367 8.289 1 98.19 285 PRO A O 1
ATOM 2129 N N . VAL A 1 286 ? -6.387 9.805 8.602 1 98.62 286 VAL A N 1
ATOM 2130 C CA . VAL A 1 286 ? -6.293 9.742 10.055 1 98.62 286 VAL A CA 1
ATOM 2131 C C . VAL A 1 286 ? -7.203 8.641 10.586 1 98.62 286 VAL A C 1
ATOM 2133 O O . VAL A 1 286 ? -8.398 8.609 10.281 1 98.62 286 VAL A O 1
ATOM 2136 N N . PHE A 1 287 ? -6.625 7.719 11.336 1 98.31 287 PHE A N 1
ATOM 2137 C CA . PHE A 1 287 ? -7.355 6.617 11.961 1 98.31 287 PHE A CA 1
ATOM 2138 C C . PHE A 1 287 ? -6.992 6.492 13.438 1 98.31 287 PHE A C 1
ATOM 2140 O O . PHE A 1 287 ? -5.887 6.855 13.844 1 98.31 287 PHE A O 1
ATOM 2147 N N . PRO A 1 288 ? -7.988 6 14.266 1 98.19 288 PRO A N 1
ATOM 2148 C CA . PRO A 1 288 ? -7.539 5.582 15.594 1 98.19 288 PRO A CA 1
ATOM 2149 C C . PRO A 1 288 ? -6.418 4.547 15.539 1 98.19 288 PRO A C 1
ATOM 2151 O O . PRO A 1 288 ? -6.504 3.576 14.781 1 98.19 288 PRO A O 1
ATOM 2154 N N . ALA A 1 289 ? -5.43 4.785 16.328 1 98.38 289 ALA A N 1
ATOM 2155 C CA . ALA A 1 289 ? -4.223 3.965 16.266 1 98.38 289 ALA A CA 1
ATOM 2156 C C . ALA A 1 289 ? -4.531 2.504 16.578 1 98.38 289 ALA A C 1
ATOM 2158 O O . ALA A 1 289 ? -3.934 1.597 15.992 1 98.38 289 ALA A O 1
ATOM 2159 N N . ASP A 1 290 ? -5.453 2.275 17.391 1 96.69 290 ASP A N 1
ATOM 2160 C CA . ASP A 1 290 ? -5.738 0.928 17.875 1 96.69 290 ASP A CA 1
ATOM 2161 C C . ASP A 1 290 ? -6.578 0.15 16.875 1 96.69 290 ASP A C 1
ATOM 2163 O O . ASP A 1 290 ? -6.805 -1.051 17.031 1 96.69 290 ASP A O 1
ATOM 2167 N N . ARG A 1 291 ? -7.023 0.817 15.82 1 97.19 291 ARG A N 1
ATOM 2168 C CA . ARG A 1 291 ? -7.887 0.161 14.844 1 97.19 291 ARG A CA 1
ATOM 2169 C C . ARG A 1 291 ? -7.086 -0.323 13.641 1 97.19 291 ARG A C 1
ATOM 2171 O O . ARG A 1 291 ? -7.574 -1.132 12.852 1 97.19 291 ARG A O 1
ATOM 2178 N N . ILE A 1 292 ? -5.902 0.145 13.453 1 96.94 292 ILE A N 1
ATOM 2179 C CA . ILE A 1 292 ? -5.105 -0.195 12.273 1 96.94 292 ILE A CA 1
ATOM 2180 C C . ILE A 1 292 ? -4.445 -1.558 12.477 1 96.94 292 ILE A C 1
ATOM 2182 O O . ILE A 1 292 ? -3.885 -1.831 13.539 1 96.94 292 ILE A O 1
ATOM 2186 N N . MET A 1 293 ? -4.586 -2.371 11.492 1 91.5 293 MET A N 1
ATOM 2187 C CA . MET A 1 293 ? -3.885 -3.652 11.477 1 91.5 293 MET A CA 1
ATOM 2188 C C . MET A 1 293 ? -2.559 -3.541 10.734 1 91.5 293 MET A C 1
ATOM 2190 O O . MET A 1 293 ? -2.498 -3.762 9.523 1 91.5 293 MET A O 1
ATOM 2194 N N . PHE A 1 294 ? -1.586 -3.172 11.5 1 86.06 294 PHE A N 1
ATOM 2195 C CA . PHE A 1 294 ? -0.259 -3.002 10.914 1 86.06 294 PHE A CA 1
ATOM 2196 C C . PHE A 1 294 ? 0.296 -4.34 10.438 1 86.06 294 PHE A C 1
ATOM 2198 O O . PHE A 1 294 ? 0.008 -5.383 11.023 1 86.06 294 PHE A O 1
ATOM 2205 N N . MET B 1 1 ? 21.812 7.668 -28.359 1 17.91 1 MET B N 1
ATOM 2206 C CA . MET B 1 1 ? 20.562 7.695 -29.109 1 17.91 1 MET B CA 1
ATOM 2207 C C . MET B 1 1 ? 19.484 6.895 -28.406 1 17.91 1 MET B C 1
ATOM 2209 O O . MET B 1 1 ? 19.578 5.668 -28.297 1 17.91 1 MET B O 1
ATOM 2213 N N . ILE B 1 2 ? 18.875 7.238 -27.328 1 21.75 2 ILE B N 1
ATOM 2214 C CA . ILE B 1 2 ? 18 6.48 -26.438 1 21.75 2 ILE B CA 1
ATOM 2215 C C . ILE B 1 2 ? 16.75 6.023 -27.203 1 21.75 2 ILE B C 1
ATOM 2217 O O . ILE B 1 2 ? 16.031 6.844 -27.766 1 21.75 2 ILE B O 1
ATOM 2221 N N . GLU B 1 3 ? 16.703 4.887 -27.672 1 22.75 3 GLU B N 1
ATOM 2222 C CA . GLU B 1 3 ? 15.695 4.391 -28.609 1 22.75 3 GLU B CA 1
ATOM 2223 C C . GLU B 1 3 ? 14.281 4.691 -28.125 1 22.75 3 GLU B C 1
ATOM 2225 O O . GLU B 1 3 ? 13.953 4.438 -26.969 1 22.75 3 GLU B O 1
ATOM 2230 N N . GLN B 1 4 ? 13.453 5.551 -28.656 1 24.67 4 GLN B N 1
ATOM 2231 C CA . GLN B 1 4 ? 12.102 6.078 -28.578 1 24.67 4 GLN B CA 1
ATOM 2232 C C . GLN B 1 4 ? 11.078 4.953 -28.469 1 24.67 4 GLN B C 1
ATOM 2234 O O . GLN B 1 4 ? 11.031 4.059 -29.312 1 24.67 4 GLN B O 1
ATOM 2239 N N . ALA B 1 5 ? 10.742 4.633 -27.328 1 32.53 5 ALA B N 1
ATOM 2240 C CA . ALA B 1 5 ? 9.75 3.57 -27.188 1 32.53 5 ALA B CA 1
ATOM 2241 C C . ALA B 1 5 ? 8.648 3.719 -28.234 1 32.53 5 ALA B C 1
ATOM 2243 O O . ALA B 1 5 ? 8.195 4.832 -28.516 1 32.53 5 ALA B O 1
ATOM 2244 N N . PRO B 1 6 ? 8.258 2.742 -28.969 1 32.84 6 PRO B N 1
ATOM 2245 C CA . PRO B 1 6 ? 7.211 2.961 -29.953 1 32.84 6 PRO B CA 1
ATOM 2246 C C . PRO B 1 6 ? 5.965 3.623 -29.375 1 32.84 6 PRO B C 1
ATOM 2248 O O . PRO B 1 6 ? 5.723 3.529 -28.172 1 32.84 6 PRO B O 1
ATOM 2251 N N . ASP B 1 7 ? 5.207 4.621 -29.938 1 34.94 7 ASP B N 1
ATOM 2252 C CA . ASP B 1 7 ? 4.129 5.562 -29.656 1 34.94 7 ASP B CA 1
ATOM 2253 C C . ASP B 1 7 ? 2.971 4.879 -28.938 1 34.94 7 ASP B C 1
ATOM 2255 O O . ASP B 1 7 ? 2.334 5.473 -28.062 1 34.94 7 ASP B O 1
ATOM 2259 N N . ASN B 1 8 ? 2.436 3.668 -29.375 1 34.09 8 ASN B N 1
ATOM 2260 C CA . ASN B 1 8 ? 1.197 3.037 -28.938 1 34.09 8 ASN B CA 1
ATOM 2261 C C . ASN B 1 8 ? 1.4 2.248 -27.641 1 34.09 8 ASN B C 1
ATOM 2263 O O . ASN B 1 8 ? 0.516 1.502 -27.219 1 34.09 8 ASN B O 1
ATOM 2267 N N . LEU B 1 9 ? 2.49 1.894 -27.297 1 37.34 9 LEU B N 1
ATOM 2268 C CA . LEU B 1 9 ? 2.717 1.033 -26.141 1 37.34 9 LEU B CA 1
ATOM 2269 C C . LEU B 1 9 ? 2.658 1.835 -24.844 1 37.34 9 LEU B C 1
ATOM 2271 O O . LEU B 1 9 ? 3.342 2.854 -24.703 1 37.34 9 LEU B O 1
ATOM 2275 N N . LEU B 1 10 ? 1.506 1.714 -24.203 1 40.72 10 LEU B N 1
ATOM 2276 C CA . LEU B 1 10 ? 1.512 2.324 -22.875 1 40.72 10 LEU B CA 1
ATOM 2277 C C . LEU B 1 10 ? 2.854 2.104 -22.188 1 40.72 10 LEU B C 1
ATOM 2279 O O . LEU B 1 10 ? 3.428 1.017 -22.266 1 40.72 10 LEU B O 1
ATOM 2283 N N . PRO B 1 11 ? 3.463 3.004 -21.922 1 39.28 11 PRO B N 1
ATOM 2284 C CA . PRO B 1 11 ? 4.719 2.887 -21.188 1 39.28 11 PRO B CA 1
ATOM 2285 C C . PRO B 1 11 ? 4.594 1.997 -19.953 1 39.28 11 PRO B C 1
ATOM 2287 O O . PRO B 1 11 ? 3.666 2.164 -19.156 1 39.28 11 PRO B O 1
ATOM 2290 N N . GLY B 1 12 ? 5.156 0.661 -19.953 1 44.38 12 GLY B N 1
ATOM 2291 C CA . GLY B 1 12 ? 5.227 -0.335 -18.891 1 44.38 12 GLY B CA 1
ATOM 2292 C C . GLY B 1 12 ? 4.555 -1.645 -19.266 1 44.38 12 GLY B C 1
ATOM 2293 O O . GLY B 1 12 ? 4.617 -2.613 -18.5 1 44.38 12 GLY B O 1
ATOM 2294 N N . MET B 1 13 ? 3.494 -1.438 -20.156 1 49.72 13 MET B N 1
ATOM 2295 C CA . MET B 1 13 ? 2.863 -2.701 -20.531 1 49.72 13 MET B CA 1
ATOM 2296 C C . MET B 1 13 ? 3.859 -3.623 -21.219 1 49.72 13 MET B C 1
ATOM 2298 O O . MET B 1 13 ? 4.645 -3.174 -22.062 1 49.72 13 MET B O 1
ATOM 2302 N N . VAL B 1 14 ? 3.998 -4.758 -20.625 1 55.22 14 VAL B N 1
ATOM 2303 C CA . VAL B 1 14 ? 4.734 -5.793 -21.344 1 55.22 14 VAL B CA 1
ATOM 2304 C C . VAL B 1 14 ? 4.301 -5.824 -22.797 1 55.22 14 VAL B C 1
ATOM 2306 O O . VAL B 1 14 ? 3.105 -5.762 -23.094 1 55.22 14 VAL B O 1
ATOM 2309 N N . PRO B 1 15 ? 5.145 -5.484 -23.734 1 57.62 15 PRO B N 1
ATOM 2310 C CA . PRO B 1 15 ? 4.82 -5.449 -25.172 1 57.62 15 PRO B CA 1
ATOM 2311 C C . PRO B 1 15 ? 3.82 -6.527 -25.578 1 57.62 15 PRO B C 1
ATOM 2313 O O . PRO B 1 15 ? 3.111 -6.375 -26.562 1 57.62 15 PRO B O 1
ATOM 2316 N N . THR B 1 16 ? 3.586 -7.52 -24.672 1 67.75 16 THR B N 1
ATOM 2317 C CA . THR B 1 16 ? 2.76 -8.633 -25.125 1 67.75 16 THR B CA 1
ATOM 2318 C C . THR B 1 16 ? 1.452 -8.688 -24.344 1 67.75 16 THR B C 1
ATOM 2320 O O . THR B 1 16 ? 0.688 -9.648 -24.453 1 67.75 16 THR B O 1
ATOM 2323 N N . ALA B 1 17 ? 1.154 -7.656 -23.562 1 83.62 17 ALA B N 1
ATOM 2324 C CA . ALA B 1 17 ? -0.083 -7.703 -22.797 1 83.62 17 ALA B CA 1
ATOM 2325 C C . ALA B 1 17 ? -1.3 -7.496 -23.688 1 83.62 17 ALA B C 1
ATOM 2327 O O . ALA B 1 17 ? -1.246 -6.723 -24.656 1 83.62 17 ALA B O 1
ATOM 2328 N N . VAL B 1 18 ? -2.314 -8.297 -23.453 1 92.88 18 VAL B N 1
ATOM 2329 C CA . VAL B 1 18 ? -3.559 -8.195 -24.219 1 92.88 18 VAL B CA 1
ATOM 2330 C C . VAL B 1 18 ? -4.688 -7.746 -23.281 1 92.88 18 VAL B C 1
ATOM 2332 O O . VAL B 1 18 ? -4.609 -7.922 -22.062 1 92.88 18 VAL B O 1
ATOM 2335 N N . GLN B 1 19 ? -5.562 -7.031 -23.828 1 93.5 19 GLN B N 1
ATOM 2336 C CA . GLN B 1 19 ? -6.832 -6.723 -23.188 1 93.5 19 GLN B CA 1
ATOM 2337 C C . GLN B 1 19 ? -8.008 -7.316 -23.953 1 93.5 19 GLN B C 1
ATOM 2339 O O . GLN B 1 19 ? -8.141 -7.09 -25.156 1 93.5 19 GLN B O 1
ATOM 2344 N N . GLU B 1 20 ? -8.852 -8.078 -23.297 1 94.56 20 GLU B N 1
ATOM 2345 C CA . GLU B 1 20 ? -9.93 -8.742 -24 1 94.56 20 GLU B CA 1
ATOM 2346 C C . GLU B 1 20 ? -11.125 -9.008 -23.094 1 94.56 20 GLU B C 1
ATOM 2348 O O . GLU B 1 20 ? -10.984 -8.992 -21.859 1 94.56 20 GLU B O 1
ATOM 2353 N N . THR B 1 21 ? -12.281 -9.156 -23.734 1 96.75 21 THR B N 1
ATOM 2354 C CA . THR B 1 21 ? -13.445 -9.672 -23.031 1 96.75 21 THR B CA 1
ATOM 2355 C C . THR B 1 21 ? -13.367 -11.195 -22.906 1 96.75 21 THR B C 1
ATOM 2357 O O . THR B 1 21 ? -13.102 -11.891 -23.891 1 96.75 21 THR B O 1
ATOM 2360 N N . ALA B 1 22 ? -13.5 -11.672 -21.75 1 98.19 22 ALA B N 1
ATOM 2361 C CA . ALA B 1 22 ? -13.414 -13.102 -21.469 1 98.19 22 ALA B CA 1
ATOM 2362 C C . ALA B 1 22 ? -14.703 -13.625 -20.844 1 98.19 22 ALA B C 1
ATOM 2364 O O . ALA B 1 22 ? -15.617 -12.844 -20.547 1 98.19 22 ALA B O 1
ATOM 2365 N N . THR B 1 23 ? -14.758 -14.977 -20.75 1 98.19 23 THR B N 1
ATOM 2366 C CA . THR B 1 23 ? -15.969 -15.609 -20.234 1 98.19 23 THR B CA 1
ATOM 2367 C C . THR B 1 23 ? -15.625 -16.594 -19.109 1 98.19 23 THR B C 1
ATOM 2369 O O . THR B 1 23 ? -14.641 -17.328 -19.203 1 98.19 23 THR B O 1
ATOM 2372 N N . VAL B 1 24 ? -16.469 -16.547 -18.078 1 98.69 24 VAL B N 1
ATOM 2373 C CA . VAL B 1 24 ? -16.344 -17.547 -17 1 98.69 24 VAL B CA 1
ATOM 2374 C C . VAL B 1 24 ? -16.766 -18.922 -17.516 1 98.69 24 VAL B C 1
ATOM 2376 O O . VAL B 1 24 ? -17.828 -19.062 -18.109 1 98.69 24 VAL B O 1
ATOM 2379 N N . VAL B 1 25 ? -15.891 -19.844 -17.359 1 98.62 25 VAL B N 1
ATOM 2380 C CA . VAL B 1 25 ? -16.172 -21.203 -17.766 1 98.62 25 VAL B CA 1
ATOM 2381 C C . VAL B 1 25 ? -16.75 -22 -16.594 1 98.62 25 VAL B C 1
ATOM 2383 O O . VAL B 1 25 ? -17.688 -22.781 -16.781 1 98.62 25 VAL B O 1
ATOM 2386 N N . GLU B 1 26 ? -16.203 -21.812 -15.484 1 97.69 26 GLU B N 1
ATOM 2387 C CA . GLU B 1 26 ? -16.656 -22.469 -14.273 1 97.69 26 GLU B CA 1
ATOM 2388 C C . GLU B 1 26 ? -16.172 -21.734 -13.023 1 97.69 26 GLU B C 1
ATOM 2390 O O . GLU B 1 26 ? -15.227 -20.953 -13.086 1 97.69 26 GLU B O 1
ATOM 2395 N N . GLN B 1 27 ? -16.969 -21.938 -11.984 1 98.12 27 GLN B N 1
ATOM 2396 C CA . GLN B 1 27 ? -16.562 -21.469 -10.664 1 98.12 27 GLN B CA 1
ATOM 2397 C C . GLN B 1 27 ? -16.891 -22.5 -9.586 1 98.12 27 GLN B C 1
ATOM 2399 O O . GLN B 1 27 ? -17.969 -23.094 -9.594 1 98.12 27 GLN B O 1
ATOM 2404 N N . ARG B 1 28 ? -15.992 -22.734 -8.734 1 96.88 28 ARG B N 1
ATOM 2405 C CA . ARG B 1 28 ? -16.25 -23.641 -7.621 1 96.88 28 ARG B CA 1
ATOM 2406 C C . ARG B 1 28 ? -15.586 -23.156 -6.344 1 96.88 28 ARG B C 1
ATOM 2408 O O . ARG B 1 28 ? -14.547 -22.484 -6.402 1 96.88 28 ARG B O 1
ATOM 2415 N N . GLU B 1 29 ? -16.156 -23.453 -5.242 1 98 29 GLU B N 1
ATOM 2416 C CA . GLU B 1 29 ? -15.578 -23.141 -3.943 1 98 29 GLU B CA 1
ATOM 2417 C C . GLU B 1 29 ? -14.516 -24.156 -3.543 1 98 29 GLU B C 1
ATOM 2419 O O . GLU B 1 29 ? -14.766 -25.359 -3.578 1 98 29 GLU B O 1
ATOM 2424 N N . LEU B 1 30 ? -13.328 -23.719 -3.215 1 98.12 30 LEU B N 1
ATOM 2425 C CA . LEU B 1 30 ? -12.227 -24.594 -2.836 1 98.12 30 LEU B CA 1
ATOM 2426 C C . LEU B 1 30 ? -12.141 -24.75 -1.321 1 98.12 30 LEU B C 1
ATOM 2428 O O . LEU B 1 30 ? -11.672 -25.766 -0.816 1 98.12 30 LEU B O 1
ATOM 2432 N N . ALA B 1 31 ? -12.484 -23.75 -0.559 1 98.38 31 ALA B N 1
ATOM 2433 C CA . ALA B 1 31 ? -12.461 -23.641 0.896 1 98.38 31 ALA B CA 1
ATOM 2434 C C . ALA B 1 31 ? -13.367 -22.5 1.371 1 98.38 31 ALA B C 1
ATOM 2436 O O . ALA B 1 31 ? -13.977 -21.812 0.559 1 98.38 31 ALA B O 1
ATOM 2437 N N . ARG B 1 32 ? -13.422 -22.344 2.682 1 97.62 32 ARG B N 1
ATOM 2438 C CA . ARG B 1 32 ? -14.266 -21.281 3.203 1 97.62 32 ARG B CA 1
ATOM 2439 C C . ARG B 1 32 ? -13.875 -19.922 2.6 1 97.62 32 ARG B C 1
ATOM 2441 O O . ARG B 1 32 ? -12.719 -19.516 2.691 1 97.62 32 ARG B O 1
ATOM 2448 N N . ASP B 1 33 ? -14.812 -19.312 1.901 1 96.81 33 ASP B N 1
ATOM 2449 C CA . ASP B 1 33 ? -14.703 -17.984 1.323 1 96.81 33 ASP B CA 1
ATOM 2450 C C . ASP B 1 33 ? -13.586 -17.906 0.291 1 96.81 33 ASP B C 1
ATOM 2452 O O . ASP B 1 33 ? -12.977 -16.859 0.093 1 96.81 33 ASP B O 1
ATOM 2456 N N . THR B 1 34 ? -13.234 -19.047 -0.291 1 98.5 34 THR B N 1
ATOM 2457 C CA . THR B 1 34 ? -12.18 -19.109 -1.296 1 98.5 34 THR B CA 1
ATOM 2458 C C . THR B 1 34 ? -12.664 -19.859 -2.537 1 98.5 34 THR B C 1
ATOM 2460 O O . THR B 1 34 ? -13.156 -20.984 -2.439 1 98.5 34 THR B O 1
ATOM 2463 N N . TYR B 1 35 ? -12.508 -19.219 -3.672 1 98.75 35 TYR B N 1
ATOM 2464 C CA . TYR B 1 35 ? -13.086 -19.766 -4.898 1 98.75 35 TYR B CA 1
ATOM 2465 C C . TYR B 1 35 ? -12.039 -19.875 -5.996 1 98.75 35 TYR B C 1
ATOM 2467 O O . TYR B 1 35 ? -11.039 -19.141 -5.988 1 98.75 35 TYR B O 1
ATOM 2475 N N . LEU B 1 36 ? -12.258 -20.797 -6.863 1 98.75 36 LEU B N 1
ATOM 2476 C CA . LEU B 1 36 ? -11.594 -20.859 -8.156 1 98.75 36 LEU B CA 1
ATOM 2477 C C . LEU B 1 36 ? -12.539 -20.438 -9.273 1 98.75 36 LEU B C 1
ATOM 2479 O O . LEU B 1 36 ? -13.656 -20.953 -9.383 1 98.75 36 LEU B O 1
ATOM 2483 N N . VAL B 1 37 ? -12.117 -19.5 -10.047 1 98.81 37 VAL B N 1
ATOM 2484 C CA . VAL B 1 37 ? -12.844 -19.125 -11.258 1 98.81 37 VAL B CA 1
ATOM 2485 C C . VAL B 1 37 ? -11.992 -19.438 -12.484 1 98.81 37 VAL B C 1
ATOM 2487 O O . VAL B 1 37 ? -10.82 -19.047 -12.547 1 98.81 37 VAL B O 1
ATOM 2490 N N . ARG B 1 38 ? -12.57 -20.188 -13.352 1 98.81 38 ARG B N 1
ATOM 2491 C CA . ARG B 1 38 ? -11.938 -20.484 -14.633 1 98.81 38 ARG B CA 1
ATOM 2492 C C . ARG B 1 38 ? -12.422 -19.547 -15.727 1 98.81 38 ARG B C 1
ATOM 2494 O O . ARG B 1 38 ? -13.625 -19.422 -15.961 1 98.81 38 ARG B O 1
ATOM 2501 N N . ILE B 1 39 ? -11.445 -18.922 -16.391 1 98.69 39 ILE B N 1
ATOM 2502 C CA . ILE B 1 39 ? -11.773 -17.875 -17.344 1 98.69 39 ILE B CA 1
ATOM 2503 C C . ILE B 1 39 ? -11.227 -18.266 -18.719 1 98.69 39 ILE B C 1
ATOM 2505 O O . ILE B 1 39 ? -10.047 -18.594 -18.859 1 98.69 39 ILE B O 1
ATOM 2509 N N . ALA B 1 40 ? -12.047 -18.234 -19.734 1 98.69 40 ALA B N 1
ATOM 2510 C CA . ALA B 1 40 ? -11.594 -18.469 -21.109 1 98.69 40 ALA B CA 1
ATOM 2511 C C . ALA B 1 40 ? -10.852 -17.25 -21.656 1 98.69 40 ALA B C 1
ATOM 2513 O O . ALA B 1 40 ? -11.453 -16.203 -21.875 1 98.69 40 ALA B O 1
ATOM 2514 N N . ALA B 1 41 ? -9.578 -17.344 -21.812 1 97.94 41 ALA B N 1
ATOM 2515 C CA . ALA B 1 41 ? -8.711 -16.297 -22.312 1 97.94 41 ALA B CA 1
ATOM 2516 C C . ALA B 1 41 ? -7.477 -16.875 -23 1 97.94 41 ALA B C 1
ATOM 2518 O O . ALA B 1 41 ? -6.352 -16.688 -22.531 1 97.94 41 ALA B O 1
ATOM 2519 N N . PRO B 1 42 ? -7.656 -17.453 -24.156 1 96.75 42 PRO B N 1
ATOM 2520 C CA . PRO B 1 42 ? -6.59 -18.234 -24.781 1 96.75 42 PRO B CA 1
ATOM 2521 C C . PRO B 1 42 ? -5.344 -17.406 -25.078 1 96.75 42 PRO B C 1
ATOM 2523 O O . PRO B 1 42 ? -4.223 -17.891 -24.922 1 96.75 42 PRO B O 1
ATOM 2526 N N . GLU B 1 43 ? -5.504 -16.203 -25.547 1 94.94 43 GLU B N 1
ATOM 2527 C CA . GLU B 1 43 ? -4.344 -15.383 -25.875 1 94.94 43 GLU B CA 1
ATOM 2528 C C . GLU B 1 43 ? -3.518 -15.07 -24.641 1 94.94 43 GLU B C 1
ATOM 2530 O O . GLU B 1 43 ? -2.295 -15.234 -24.641 1 94.94 43 GLU B O 1
ATOM 2535 N N . LEU B 1 44 ? -4.188 -14.727 -23.625 1 96.62 44 LEU B N 1
ATOM 2536 C CA . LEU B 1 44 ? -3.514 -14.453 -22.359 1 96.62 44 LEU B CA 1
ATOM 2537 C C . LEU B 1 44 ? -2.857 -15.711 -21.812 1 96.62 44 LEU B C 1
ATOM 2539 O O . LEU B 1 44 ? -1.7 -15.68 -21.391 1 96.62 44 LEU B O 1
ATOM 2543 N N . ALA B 1 45 ? -3.537 -16.766 -21.875 1 97.12 45 ALA B N 1
ATOM 2544 C CA . ALA B 1 45 ? -3.064 -18.031 -21.328 1 97.12 45 ALA B CA 1
ATOM 2545 C C . ALA B 1 45 ? -1.81 -18.516 -22.047 1 97.12 45 ALA B C 1
ATOM 2547 O O . ALA B 1 45 ? -0.945 -19.156 -21.453 1 97.12 45 ALA B O 1
ATOM 2548 N N . SER B 1 46 ? -1.706 -18.172 -23.281 1 95 46 SER B N 1
ATOM 2549 C CA . SER B 1 46 ? -0.583 -18.641 -24.094 1 95 46 SER B CA 1
ATOM 2550 C C . SER B 1 46 ? 0.694 -17.875 -23.75 1 95 46 SER B C 1
ATOM 2552 O O . SER B 1 46 ? 1.793 -18.312 -24.109 1 95 46 SER B O 1
ATOM 2554 N N . GLN B 1 47 ? 0.524 -16.812 -23.078 1 95.19 47 GLN B N 1
ATOM 2555 C CA . GLN B 1 47 ? 1.672 -15.93 -22.891 1 95.19 47 GLN B CA 1
ATOM 2556 C C . GLN B 1 47 ? 2.109 -15.883 -21.438 1 95.19 47 GLN B C 1
ATOM 2558 O O . GLN B 1 47 ? 3.248 -15.523 -21.125 1 95.19 47 GLN B O 1
ATOM 2563 N N . ILE B 1 48 ? 1.295 -16.234 -20.516 1 96 48 ILE B N 1
ATOM 2564 C CA . ILE B 1 48 ? 1.509 -15.914 -19.109 1 96 48 ILE B CA 1
ATOM 2565 C C . ILE B 1 48 ? 2.494 -16.922 -18.5 1 96 48 ILE B C 1
ATOM 2567 O O . ILE B 1 48 ? 2.439 -18.109 -18.797 1 96 48 ILE B O 1
ATOM 2571 N N . PHE B 1 49 ? 3.41 -16.422 -17.672 1 96.06 49 PHE B N 1
ATOM 2572 C CA . PHE B 1 49 ? 4.375 -17.219 -16.922 1 96.06 49 PHE B CA 1
ATOM 2573 C C . PHE B 1 49 ? 3.969 -17.344 -15.461 1 96.06 49 PHE B C 1
ATOM 2575 O O . PHE B 1 49 ? 3.301 -16.453 -14.922 1 96.06 49 PHE B O 1
ATOM 2582 N N . PRO B 1 50 ? 4.406 -18.422 -14.781 1 97.12 50 PRO B N 1
ATOM 2583 C CA . PRO B 1 50 ? 4.148 -18.531 -13.344 1 97.12 50 PRO B CA 1
ATOM 2584 C C . PRO B 1 50 ? 4.715 -17.359 -12.555 1 97.12 50 PRO B C 1
ATOM 2586 O O . PRO B 1 50 ? 5.867 -16.969 -12.758 1 97.12 50 PRO B O 1
ATOM 2589 N N . GLY B 1 51 ? 3.9 -16.797 -11.68 1 97.5 51 GLY B N 1
ATOM 2590 C CA . GLY B 1 51 ? 4.297 -15.641 -10.891 1 97.5 51 GLY B CA 1
ATOM 2591 C C . GLY B 1 51 ? 3.727 -14.336 -11.414 1 97.5 51 GLY B C 1
ATOM 2592 O O . GLY B 1 51 ? 3.641 -13.352 -10.68 1 97.5 51 GLY B O 1
ATOM 2593 N N . GLN B 1 52 ? 3.318 -14.305 -12.672 1 97.38 52 GLN B N 1
ATOM 2594 C CA . GLN B 1 52 ? 2.668 -13.133 -13.25 1 97.38 52 GLN B CA 1
ATOM 2595 C C . GLN B 1 52 ? 1.2 -13.062 -12.844 1 97.38 52 GLN B C 1
ATOM 2597 O O . GLN B 1 52 ? 0.684 -13.977 -12.195 1 97.38 52 GLN B O 1
ATOM 2602 N N . PHE B 1 53 ? 0.58 -11.898 -13.133 1 98.25 53 PHE B N 1
ATOM 2603 C CA . PHE B 1 53 ? -0.811 -11.695 -12.75 1 98.25 53 PHE B CA 1
ATOM 2604 C C . PHE B 1 53 ? -1.605 -11.078 -13.891 1 98.25 53 PHE B C 1
ATOM 2606 O O . PHE B 1 53 ? -1.054 -10.797 -14.961 1 98.25 53 PHE B O 1
ATOM 2613 N N . LEU B 1 54 ? -2.871 -11.055 -13.766 1 98.12 54 LEU B N 1
ATOM 2614 C CA . LEU B 1 54 ? -3.789 -10.367 -14.664 1 98.12 54 LEU B CA 1
ATOM 2615 C C . LEU B 1 54 ? -4.742 -9.461 -13.891 1 98.12 54 LEU B C 1
ATOM 2617 O O . LEU B 1 54 ? -4.965 -9.672 -12.695 1 98.12 54 LEU B O 1
ATOM 2621 N N . MET B 1 55 ? -5.254 -8.492 -14.555 1 97.75 55 MET B N 1
ATOM 2622 C CA . MET B 1 55 ? -6.324 -7.648 -14.016 1 97.75 55 MET B CA 1
ATOM 2623 C C . MET B 1 55 ? -7.688 -8.156 -14.469 1 97.75 55 MET B C 1
ATOM 2625 O O . MET B 1 55 ? -7.855 -8.57 -15.617 1 97.75 55 MET B O 1
ATOM 2629 N N . ILE B 1 56 ? -8.625 -8.172 -13.594 1 98 56 ILE B N 1
ATOM 2630 C CA . ILE B 1 56 ? -10 -8.555 -13.891 1 98 56 ILE B CA 1
ATOM 2631 C C . ILE B 1 56 ? -10.945 -7.41 -13.531 1 98 56 ILE B C 1
ATOM 2633 O O . ILE B 1 56 ? -10.883 -6.859 -12.43 1 98 56 ILE B O 1
ATOM 2637 N N . ARG B 1 57 ? -11.789 -7.07 -14.414 1 97 57 ARG B N 1
ATOM 2638 C CA . ARG B 1 57 ? -12.805 -6.039 -14.203 1 97 57 ARG B CA 1
ATOM 2639 C C . ARG B 1 57 ? -14.203 -6.574 -14.508 1 97 57 ARG B C 1
ATOM 2641 O O . ARG B 1 57 ? -14.414 -7.227 -15.531 1 97 57 ARG B O 1
ATOM 2648 N N . ALA B 1 58 ? -15.078 -6.32 -13.625 1 95.38 58 ALA B N 1
ATOM 2649 C CA . ALA B 1 58 ? -16.469 -6.668 -13.859 1 95.38 58 ALA B CA 1
ATOM 2650 C C . ALA B 1 58 ? -17.109 -5.719 -14.875 1 95.38 58 ALA B C 1
ATOM 2652 O O . ALA B 1 58 ? -16.859 -4.512 -14.844 1 95.38 58 ALA B O 1
ATOM 2653 N N . LEU B 1 59 ? -17.875 -6.238 -15.711 1 93 59 LEU B N 1
ATOM 2654 C CA . LEU B 1 59 ? -18.5 -5.43 -16.75 1 93 59 LEU B CA 1
ATOM 2655 C C . LEU B 1 59 ? -19.906 -5.031 -16.344 1 93 59 LEU B C 1
ATOM 2657 O O . LEU B 1 59 ? -20.484 -4.105 -16.922 1 93 59 LEU B O 1
ATOM 2661 N N . GLN B 1 60 ? -20.453 -5.668 -15.438 1 87.19 60 GLN B N 1
ATOM 2662 C CA . GLN B 1 60 ? -21.859 -5.504 -15.117 1 87.19 60 GLN B CA 1
ATOM 2663 C C . GLN B 1 60 ? -22.062 -4.383 -14.109 1 87.19 60 GLN B C 1
ATOM 2665 O O . GLN B 1 60 ? -23.203 -4.043 -13.773 1 87.19 60 GLN B O 1
ATOM 2670 N N . THR B 1 61 ? -21 -3.859 -13.562 1 86 61 THR B N 1
ATOM 2671 C CA . THR B 1 61 ? -21.125 -2.838 -12.523 1 86 61 THR B CA 1
ATOM 2672 C C . THR B 1 61 ? -20.047 -1.772 -12.688 1 86 61 THR B C 1
ATOM 2674 O O . THR B 1 61 ? -19.016 -2.016 -13.328 1 86 61 THR B O 1
ATOM 2677 N N . SER B 1 62 ? -20.375 -0.615 -12.141 1 83.88 62 SER B N 1
ATOM 2678 C CA . SER B 1 62 ? -19.391 0.468 -12.109 1 83.88 62 SER B CA 1
ATOM 2679 C C . SER B 1 62 ? -18.781 0.612 -10.719 1 83.88 62 SER B C 1
ATOM 2681 O O . SER B 1 62 ? -18.016 1.544 -10.469 1 83.88 62 SER B O 1
ATOM 2683 N N . ASP B 1 63 ? -19.156 -0.308 -9.93 1 83.75 63 ASP B N 1
ATOM 2684 C CA . ASP B 1 63 ? -18.578 -0.398 -8.586 1 83.75 63 ASP B CA 1
ATOM 2685 C C . ASP B 1 63 ? -18.219 -1.841 -8.242 1 83.75 63 ASP B C 1
ATOM 2687 O O . ASP B 1 63 ? -19.078 -2.645 -7.91 1 83.75 63 ASP B O 1
ATOM 2691 N N . PRO B 1 64 ? -16.969 -2.113 -8.32 1 86.5 64 PRO B N 1
ATOM 2692 C CA . PRO B 1 64 ? -15.797 -1.259 -8.531 1 86.5 64 PRO B CA 1
ATOM 2693 C C . PRO B 1 64 ? -15.641 -0.839 -9.992 1 86.5 64 PRO B C 1
ATOM 2695 O O . PRO B 1 64 ? -15.938 -1.62 -10.898 1 86.5 64 PRO B O 1
ATOM 2698 N N . LEU B 1 65 ? -15.07 0.321 -10.07 1 85.75 65 LEU B N 1
ATOM 2699 C CA . LEU B 1 65 ? -14.875 0.895 -11.398 1 85.75 65 LEU B CA 1
ATOM 2700 C C . LEU B 1 65 ? -13.664 0.272 -12.086 1 85.75 65 LEU B C 1
ATOM 2702 O O . LEU B 1 65 ? -13.695 -0.001 -13.289 1 85.75 65 LEU B O 1
ATOM 2706 N N . LEU B 1 66 ? -12.633 0.076 -11.422 1 91.44 66 LEU B N 1
ATOM 2707 C CA . LEU B 1 66 ? -11.383 -0.41 -11.984 1 91.44 66 LEU B CA 1
ATOM 2708 C C . LEU B 1 66 ? -11.219 -1.907 -11.742 1 91.44 66 LEU B C 1
ATOM 2710 O O . LEU B 1 66 ? -11.914 -2.48 -10.898 1 91.44 66 LEU B O 1
ATOM 2714 N N . GLY B 1 67 ? -10.352 -2.527 -12.5 1 95.38 67 GLY B N 1
ATOM 2715 C CA . GLY B 1 67 ? -10 -3.924 -12.297 1 95.38 67 GLY B CA 1
ATOM 2716 C C . GLY B 1 67 ? -9.156 -4.156 -11.062 1 95.38 67 GLY B C 1
ATOM 2717 O O . GLY B 1 67 ? -8.648 -3.203 -10.461 1 95.38 67 GLY B O 1
ATOM 2718 N N . ARG B 1 68 ? -9.102 -5.387 -10.672 1 96.81 68 ARG B N 1
ATOM 2719 C CA . ARG B 1 68 ? -8.258 -5.824 -9.562 1 96.81 68 ARG B CA 1
ATOM 2720 C C . ARG B 1 68 ? -7.27 -6.891 -10.008 1 96.81 68 ARG B C 1
ATOM 2722 O O . ARG B 1 68 ? -7.547 -7.656 -10.938 1 96.81 68 ARG B O 1
ATOM 2729 N N . PRO B 1 69 ? -6.09 -6.887 -9.406 1 97.75 69 PRO B N 1
ATOM 2730 C CA . PRO B 1 69 ? -5.059 -7.855 -9.789 1 97.75 69 PRO B CA 1
ATOM 2731 C C . PRO B 1 69 ? -5.289 -9.234 -9.172 1 97.75 69 PRO B C 1
ATOM 2733 O O . PRO B 1 69 ? -5.691 -9.336 -8.008 1 97.75 69 PRO B O 1
ATOM 2736 N N . PHE B 1 70 ? -5.008 -10.289 -9.945 1 98.5 70 PHE B N 1
ATOM 2737 C CA . PHE B 1 70 ? -5.07 -11.664 -9.477 1 98.5 70 PHE B CA 1
ATOM 2738 C C . PHE B 1 70 ? -3.916 -12.484 -10.039 1 98.5 70 PHE B C 1
ATOM 2740 O O . PHE B 1 70 ? -3.652 -12.453 -11.242 1 98.5 70 PHE B O 1
ATOM 2747 N N . ALA B 1 71 ? -3.293 -13.203 -9.172 1 98.44 71 ALA B N 1
ATOM 2748 C CA . ALA B 1 71 ? -2.201 -14.078 -9.602 1 98.44 71 ALA B CA 1
ATOM 2749 C C . ALA B 1 71 ? -2.725 -15.234 -10.438 1 98.44 71 ALA B C 1
ATOM 2751 O O . ALA B 1 71 ? -3.834 -15.727 -10.211 1 98.44 71 ALA B O 1
ATOM 2752 N N . VAL B 1 72 ? -1.892 -15.68 -11.383 1 98.19 72 VAL B N 1
ATOM 2753 C CA . VAL B 1 72 ? -2.244 -16.891 -12.109 1 98.19 72 VAL B CA 1
ATOM 2754 C C . VAL B 1 72 ? -2.08 -18.109 -11.195 1 98.19 72 VAL B C 1
ATOM 2756 O O . VAL B 1 72 ? -1.008 -18.328 -10.625 1 98.19 72 VAL B O 1
ATOM 2759 N N . TYR B 1 73 ? -3.186 -18.75 -10.992 1 98.81 73 TYR B N 1
ATOM 2760 C CA . TYR B 1 73 ? -3.146 -20.031 -10.281 1 98.81 73 TYR B CA 1
ATOM 2761 C C . TYR B 1 73 ? -2.617 -21.141 -11.188 1 98.81 73 TYR B C 1
ATOM 2763 O O . TYR B 1 73 ? -1.67 -21.844 -10.82 1 98.81 73 TYR B O 1
ATOM 2771 N N . ASP B 1 74 ? -3.236 -21.203 -12.297 1 98.56 74 ASP B N 1
ATOM 2772 C CA . ASP B 1 74 ? -2.818 -22.109 -13.352 1 98.56 74 ASP B CA 1
ATOM 2773 C C . ASP B 1 74 ? -3.477 -21.766 -14.68 1 98.56 74 ASP B C 1
ATOM 2775 O O . ASP B 1 74 ? -4.312 -20.859 -14.75 1 98.56 74 ASP B O 1
ATOM 2779 N N . THR B 1 75 ? -2.936 -22.344 -15.812 1 98.12 75 THR B N 1
ATOM 2780 C CA . THR B 1 75 ? -3.631 -22.328 -17.094 1 98.12 75 THR B CA 1
ATOM 2781 C C . THR B 1 75 ? -4.285 -23.672 -17.391 1 98.12 75 THR B C 1
ATOM 2783 O O . THR B 1 75 ? -3.859 -24.703 -16.859 1 98.12 75 THR B O 1
ATOM 2786 N N . TYR B 1 76 ? -5.348 -23.641 -18.078 1 97.5 76 TYR B N 1
ATOM 2787 C CA . TYR B 1 76 ? -5.926 -24.906 -18.516 1 97.5 76 TYR B CA 1
ATOM 2788 C C . TYR B 1 76 ? -5.875 -25.031 -20.031 1 97.5 76 TYR B C 1
ATOM 2790 O O . TYR B 1 76 ? -5.738 -24.031 -20.75 1 97.5 76 TYR B O 1
ATOM 2798 N N . LEU B 1 77 ? -5.906 -26.234 -20.5 1 96.12 77 LEU B N 1
ATOM 2799 C CA . LEU B 1 77 ? -5.734 -26.531 -21.906 1 96.12 77 LEU B CA 1
ATOM 2800 C C . LEU B 1 77 ? -7.055 -26.969 -22.547 1 96.12 77 LEU B C 1
ATOM 2802 O O . LEU B 1 77 ? -7.934 -27.484 -21.844 1 96.12 77 LEU B O 1
ATOM 2806 N N . ASP B 1 78 ? -7.156 -26.703 -23.828 1 95.88 78 ASP B N 1
ATOM 2807 C CA . ASP B 1 78 ? -8.297 -27.25 -24.562 1 95.88 78 ASP B CA 1
ATOM 2808 C C . ASP B 1 78 ? -8.047 -28.688 -24.984 1 95.88 78 ASP B C 1
ATOM 2810 O O . ASP B 1 78 ? -7.062 -29.297 -24.562 1 95.88 78 ASP B O 1
ATOM 2814 N N . ALA B 1 79 ? -9.008 -29.219 -25.734 1 94.75 79 ALA B N 1
ATOM 2815 C CA . ALA B 1 79 ? -8.953 -30.625 -26.125 1 94.75 79 ALA B CA 1
ATOM 2816 C C . ALA B 1 79 ? -7.734 -30.906 -27.016 1 94.75 79 ALA B C 1
ATOM 2818 O O . ALA B 1 79 ? -7.254 -32.031 -27.078 1 94.75 79 ALA B O 1
ATOM 2819 N N . ALA B 1 80 ? -7.191 -29.922 -27.672 1 94.94 80 ALA B N 1
ATOM 2820 C CA . ALA B 1 80 ? -6.039 -30.062 -28.562 1 94.94 80 ALA B CA 1
ATOM 2821 C C . ALA B 1 80 ? -4.734 -29.828 -27.812 1 94.94 80 ALA B C 1
ATOM 2823 O O . ALA B 1 80 ? -3.652 -29.859 -28.406 1 94.94 80 ALA B O 1
ATOM 2824 N N . GLY B 1 81 ? -4.805 -29.547 -26.562 1 93.12 81 GLY B N 1
ATOM 2825 C CA . GLY B 1 81 ? -3.617 -29.344 -25.75 1 93.12 81 GLY B CA 1
ATOM 2826 C C . GLY B 1 81 ? -3.082 -27.938 -25.797 1 93.12 81 GLY B C 1
ATOM 2827 O O . GLY B 1 81 ? -1.931 -27.688 -25.438 1 93.12 81 GLY B O 1
ATOM 2828 N N . ARG B 1 82 ? -3.896 -27.031 -26.266 1 94.75 82 ARG B N 1
ATOM 2829 C CA . ARG B 1 82 ? -3.5 -25.641 -26.344 1 94.75 82 ARG B CA 1
ATOM 2830 C C . ARG B 1 82 ? -4.043 -24.844 -25.156 1 94.75 82 ARG B C 1
ATOM 2832 O O . ARG B 1 82 ? -5.133 -25.141 -24.656 1 94.75 82 ARG B O 1
ATOM 2839 N N . PRO B 1 83 ? -3.219 -23.844 -24.766 1 95.75 83 PRO B N 1
ATOM 2840 C CA . PRO B 1 83 ? -3.754 -23.016 -23.688 1 95.75 83 PRO B CA 1
ATOM 2841 C C . PRO B 1 83 ? -5.109 -22.406 -24.016 1 95.75 83 PRO B C 1
ATOM 2843 O O . PRO B 1 83 ? -5.254 -21.75 -25.047 1 95.75 83 PRO B O 1
ATOM 2846 N N . ALA B 1 84 ? -6.051 -22.625 -23.125 1 98.06 84 ALA B N 1
ATOM 2847 C CA . ALA B 1 84 ? -7.426 -22.203 -23.375 1 98.06 84 ALA B CA 1
ATOM 2848 C C . ALA B 1 84 ? -7.824 -21.062 -22.453 1 98.06 84 ALA B C 1
ATOM 2850 O O . ALA B 1 84 ? -8.695 -20.25 -22.781 1 98.06 84 ALA B O 1
ATOM 2851 N N . GLY B 1 85 ? -7.223 -21.016 -21.312 1 98.56 85 GLY B N 1
ATOM 2852 C CA . GLY B 1 85 ? -7.59 -19.984 -20.359 1 98.56 85 GLY B CA 1
ATOM 2853 C C . GLY B 1 85 ? -6.828 -20.078 -19.047 1 98.56 85 GLY B C 1
ATOM 2854 O O . GLY B 1 85 ? -5.797 -20.75 -18.984 1 98.56 85 GLY B O 1
ATOM 2855 N N . ILE B 1 86 ? -7.32 -19.281 -18.078 1 98.62 86 ILE B N 1
ATOM 2856 C CA . ILE B 1 86 ? -6.602 -19.094 -16.828 1 98.62 86 ILE B CA 1
ATOM 2857 C C . ILE B 1 86 ? -7.504 -19.453 -15.648 1 98.62 86 ILE B C 1
ATOM 2859 O O . ILE B 1 86 ? -8.688 -19.109 -15.641 1 98.62 86 ILE B O 1
ATOM 2863 N N . ASP B 1 87 ? -6.969 -20.219 -14.742 1 98.81 87 ASP B N 1
ATOM 2864 C CA . ASP B 1 87 ? -7.578 -20.422 -13.43 1 98.81 87 ASP B CA 1
ATOM 2865 C C . ASP B 1 87 ? -7.074 -19.391 -12.43 1 98.81 87 ASP B C 1
ATOM 2867 O O . ASP B 1 87 ? -5.863 -19.203 -12.273 1 98.81 87 ASP B O 1
ATOM 2871 N N . VAL B 1 88 ? -8.031 -18.719 -11.781 1 98.75 88 VAL B N 1
ATOM 2872 C CA . VAL B 1 88 ? -7.738 -17.75 -10.727 1 98.75 88 VAL B CA 1
ATOM 2873 C C . VAL B 1 88 ? -8.375 -18.203 -9.422 1 98.75 88 VAL B C 1
ATOM 2875 O O . VAL B 1 88 ? -9.539 -18.594 -9.391 1 98.75 88 VAL B O 1
ATOM 2878 N N . VAL B 1 89 ? -7.609 -18.234 -8.391 1 98.81 89 VAL B N 1
ATOM 2879 C CA . VAL B 1 89 ? -8.141 -18.5 -7.059 1 98.81 89 VAL B CA 1
ATOM 2880 C C . VAL B 1 89 ? -8.117 -17.219 -6.227 1 98.81 89 VAL B C 1
ATOM 2882 O O . VAL B 1 89 ? -7.137 -16.469 -6.254 1 98.81 89 VAL B O 1
ATOM 2885 N N . TYR B 1 90 ? -9.227 -16.969 -5.551 1 98.44 90 TYR B N 1
ATOM 2886 C CA . TYR B 1 90 ? -9.344 -15.734 -4.785 1 98.44 90 TYR B CA 1
ATOM 2887 C C . TYR B 1 90 ? -10.133 -15.953 -3.5 1 98.44 90 TYR B C 1
ATOM 2889 O O . TYR B 1 90 ? -10.938 -16.891 -3.414 1 98.44 90 TYR B O 1
ATOM 2897 N N . ALA B 1 91 ? -9.836 -15.141 -2.5 1 97.31 91 ALA B N 1
ATOM 2898 C CA . ALA B 1 91 ? -10.641 -15.055 -1.28 1 97.31 91 ALA B CA 1
ATOM 2899 C C . ALA B 1 91 ? -11.633 -13.906 -1.352 1 97.31 91 ALA B C 1
ATOM 2901 O O . ALA B 1 91 ? -11.344 -12.859 -1.942 1 97.31 91 ALA B O 1
ATOM 2902 N N . VAL B 1 92 ? -12.781 -14.148 -0.786 1 96.56 92 VAL B N 1
ATOM 2903 C CA . VAL B 1 92 ? -13.773 -13.086 -0.731 1 96.56 92 VAL B CA 1
ATOM 2904 C C . VAL B 1 92 ? -13.438 -12.117 0.402 1 96.56 92 VAL B C 1
ATOM 2906 O O . VAL B 1 92 ? -13.727 -12.398 1.569 1 96.56 92 VAL B O 1
ATOM 2909 N N . ILE B 1 93 ? -12.898 -10.945 0.057 1 91 93 ILE B N 1
ATOM 2910 C CA . ILE B 1 93 ? -12.43 -10.039 1.1 1 91 93 ILE B CA 1
ATOM 2911 C C . ILE B 1 93 ? -12.891 -8.609 0.792 1 91 93 ILE B C 1
ATOM 2913 O O . ILE B 1 93 ? -12.836 -7.734 1.655 1 91 93 ILE B O 1
ATOM 2917 N N . GLY B 1 94 ? -13.312 -8.32 -0.447 1 88.56 94 GLY B N 1
ATOM 2918 C CA . GLY B 1 94 ? -13.727 -6.977 -0.83 1 88.56 94 GLY B CA 1
ATOM 2919 C C . GLY B 1 94 ? -14.883 -6.965 -1.812 1 88.56 94 GLY B C 1
ATOM 2920 O O . GLY B 1 94 ? -15.477 -8.008 -2.094 1 88.56 94 GLY B O 1
ATOM 2921 N N . LYS B 1 95 ? -15.148 -5.793 -2.287 1 87.62 95 LYS B N 1
ATOM 2922 C CA . LYS B 1 95 ? -16.297 -5.598 -3.164 1 87.62 95 LYS B CA 1
ATOM 2923 C C . LYS B 1 95 ? -16.172 -6.418 -4.441 1 87.62 95 LYS B C 1
ATOM 2925 O O . LYS B 1 95 ? -17.109 -7.09 -4.855 1 87.62 95 LYS B O 1
ATOM 2930 N N . MET B 1 96 ? -15.008 -6.352 -5.035 1 93.06 96 MET B N 1
ATOM 2931 C CA . MET B 1 96 ? -14.797 -7.078 -6.289 1 93.06 96 MET B CA 1
ATOM 2932 C C . MET B 1 96 ? -14.938 -8.578 -6.074 1 93.06 96 MET B C 1
ATOM 2934 O O . MET B 1 96 ? -15.664 -9.25 -6.812 1 93.06 96 MET B O 1
ATOM 2938 N N . THR B 1 97 ? -14.219 -9.094 -5.066 1 96.12 97 THR B N 1
ATOM 2939 C CA . THR B 1 97 ? -14.234 -10.531 -4.859 1 96.12 97 THR B CA 1
ATOM 2940 C C . THR B 1 97 ? -15.609 -11.008 -4.402 1 96.12 97 THR B C 1
ATOM 2942 O O . THR B 1 97 ? -16.016 -12.133 -4.695 1 96.12 97 THR B O 1
ATOM 2945 N N . SER B 1 98 ? -16.297 -10.148 -3.674 1 95 98 SER B N 1
ATOM 2946 C CA . SER B 1 98 ? -17.688 -10.469 -3.336 1 95 98 SER B CA 1
ATOM 2947 C C . SER B 1 98 ? -18.547 -10.594 -4.59 1 95 98 SER B C 1
ATOM 2949 O O . SER B 1 98 ? -19.328 -11.531 -4.723 1 95 98 SER B O 1
ATOM 2951 N N . LEU B 1 99 ? -18.391 -9.688 -5.488 1 95.5 99 LEU B N 1
ATOM 2952 C CA . LEU B 1 99 ? -19.109 -9.727 -6.762 1 95.5 99 LEU B CA 1
ATOM 2953 C C . LEU B 1 99 ? -18.734 -10.977 -7.551 1 95.5 99 LEU B C 1
ATOM 2955 O O . LEU B 1 99 ? -19.609 -11.664 -8.078 1 95.5 99 LEU B O 1
ATOM 2959 N N . MET B 1 100 ? -17.516 -11.328 -7.582 1 97.38 100 MET B N 1
ATOM 2960 C CA . MET B 1 100 ? -17 -12.469 -8.328 1 97.38 100 MET B CA 1
ATOM 2961 C C . MET B 1 100 ? -17.594 -13.773 -7.816 1 97.38 100 MET B C 1
ATOM 2963 O O . MET B 1 100 ? -17.844 -14.695 -8.594 1 97.38 100 MET B O 1
ATOM 2967 N N . SER B 1 101 ? -17.781 -13.836 -6.508 1 97.31 101 SER B N 1
ATOM 2968 C CA . SER B 1 101 ? -18.234 -15.078 -5.898 1 97.31 101 SER B CA 1
ATOM 2969 C C . SER B 1 101 ? -19.625 -15.469 -6.406 1 97.31 101 SER B C 1
ATOM 2971 O O . SER B 1 101 ? -20.047 -16.609 -6.258 1 97.31 101 SER B O 1
ATOM 2973 N N . GLY B 1 102 ? -20.297 -14.539 -7.051 1 96.12 102 GLY B N 1
ATOM 2974 C CA . GLY B 1 102 ? -21.609 -14.805 -7.594 1 96.12 102 GLY B CA 1
ATOM 2975 C C . GLY B 1 102 ? -21.594 -15.094 -9.086 1 96.12 102 GLY B C 1
ATOM 2976 O O . GLY B 1 102 ? -22.641 -15.344 -9.688 1 96.12 102 GLY B O 1
ATOM 2977 N N . TRP B 1 103 ? -20.438 -15.109 -9.672 1 97.31 103 TRP B N 1
ATOM 2978 C CA . TRP B 1 103 ? -20.344 -15.32 -11.109 1 97.31 103 TRP B CA 1
ATOM 2979 C C . TRP B 1 103 ? -20.688 -16.75 -11.477 1 97.31 103 TRP B C 1
ATOM 2981 O O . TRP B 1 103 ? -20.406 -17.688 -10.711 1 97.31 103 TRP B O 1
ATOM 2991 N N . THR B 1 104 ? -21.312 -16.953 -12.586 1 97.31 104 THR B N 1
ATOM 2992 C CA . THR B 1 104 ? -21.672 -18.25 -13.141 1 97.31 104 THR B CA 1
ATOM 2993 C C . THR B 1 104 ? -21.109 -18.422 -14.547 1 97.31 104 THR B C 1
ATOM 2995 O O . THR B 1 104 ? -20.672 -17.438 -15.164 1 97.31 104 THR B O 1
ATOM 2998 N N . ALA B 1 105 ? -21.109 -19.672 -14.945 1 98.25 105 ALA B N 1
ATOM 2999 C CA . ALA B 1 105 ? -20.656 -19.953 -16.297 1 98.25 105 ALA B CA 1
ATOM 3000 C C . ALA B 1 105 ? -21.375 -19.078 -17.312 1 98.25 105 ALA B C 1
ATOM 3002 O O . ALA B 1 105 ? -22.594 -18.891 -17.234 1 98.25 105 ALA B O 1
ATOM 3003 N N . GLY B 1 106 ? -20.609 -18.5 -18.203 1 97.94 106 GLY B N 1
ATOM 3004 C CA . GLY B 1 106 ? -21.172 -17.641 -19.234 1 97.94 106 GLY B CA 1
ATOM 3005 C C . GLY B 1 106 ? -21.031 -16.156 -18.906 1 97.94 106 GLY B C 1
ATOM 3006 O O . GLY B 1 106 ? -21.172 -15.312 -19.797 1 97.94 106 GLY B O 1
ATOM 3007 N N . GLU B 1 107 ? -20.75 -15.828 -17.656 1 96.94 107 GLU B N 1
ATOM 3008 C CA . GLU B 1 107 ? -20.547 -14.438 -17.25 1 96.94 107 GLU B CA 1
ATOM 3009 C C . GLU B 1 107 ? -19.375 -13.812 -18 1 96.94 107 GLU B C 1
ATOM 3011 O O . GLU B 1 107 ? -18.328 -14.445 -18.156 1 96.94 107 GLU B O 1
ATOM 3016 N N . GLN B 1 108 ? -19.609 -12.547 -18.453 1 97.69 108 GLN B N 1
ATOM 3017 C CA . GLN B 1 108 ? -18.547 -11.859 -19.172 1 97.69 108 GLN B CA 1
ATOM 3018 C C . GLN B 1 108 ? -17.797 -10.898 -18.25 1 97.69 108 GLN B C 1
ATOM 3020 O O . GLN B 1 108 ? -18.391 -10.297 -17.359 1 97.69 108 GLN B O 1
ATOM 3025 N N . LEU B 1 109 ? -16.547 -10.781 -18.5 1 97.81 109 LEU B N 1
ATOM 3026 C CA . LEU B 1 109 ? -15.648 -9.891 -17.766 1 97.81 109 LEU B CA 1
ATOM 3027 C C . LEU B 1 109 ? -14.547 -9.359 -18.672 1 97.81 109 LEU B C 1
ATOM 3029 O O . LEU B 1 109 ? -14.359 -9.844 -19.781 1 97.81 109 LEU B O 1
ATOM 3033 N N . GLN B 1 110 ? -13.93 -8.336 -18.25 1 97.38 110 GLN B N 1
ATOM 3034 C CA . GLN B 1 110 ? -12.742 -7.828 -18.922 1 97.38 110 GLN B CA 1
ATOM 3035 C C . GLN B 1 110 ? -11.469 -8.281 -18.219 1 97.38 110 GLN B C 1
ATOM 3037 O O . GLN B 1 110 ? -11.398 -8.273 -16.984 1 97.38 110 GLN B O 1
ATOM 3042 N N . VAL B 1 111 ? -10.477 -8.742 -19.031 1 97.44 111 VAL B N 1
ATOM 3043 C CA . VAL B 1 111 ? -9.18 -9.102 -18.469 1 97.44 111 VAL B CA 1
ATOM 3044 C C . VAL B 1 111 ? -8.062 -8.422 -19.266 1 97.44 111 VAL B C 1
ATOM 3046 O O . VAL B 1 111 ? -8.219 -8.156 -20.469 1 97.44 111 VAL B O 1
ATOM 3049 N N . TRP B 1 112 ? -7.008 -8.133 -18.609 1 95.81 112 TRP B N 1
ATOM 3050 C CA . TRP B 1 112 ? -5.801 -7.758 -19.344 1 95.81 112 TRP B CA 1
ATOM 3051 C C . TRP B 1 112 ? -4.555 -8.258 -18.609 1 95.81 112 TRP B C 1
ATOM 3053 O O . TRP B 1 112 ? -4.562 -8.422 -17.391 1 95.81 112 TRP B O 1
ATOM 3063 N N . GLY B 1 113 ? -3.564 -8.641 -19.359 1 96.19 113 GLY B N 1
ATOM 3064 C CA . GLY B 1 113 ? -2.307 -9.25 -18.953 1 96.19 113 GLY B CA 1
ATOM 3065 C C . GLY B 1 113 ? -1.601 -9.961 -20.094 1 96.19 113 GLY B C 1
ATOM 3066 O O . GLY B 1 113 ? -1.969 -9.797 -21.266 1 96.19 113 GLY B O 1
ATOM 3067 N N . PRO B 1 114 ? -0.659 -10.82 -19.828 1 96.81 114 PRO B N 1
ATOM 3068 C CA . PRO B 1 114 ? -0.036 -11 -18.516 1 96.81 114 PRO B CA 1
ATOM 3069 C C . PRO B 1 114 ? 0.7 -9.742 -18.047 1 96.81 114 PRO B C 1
ATOM 3071 O O . PRO B 1 114 ? 1.103 -8.914 -18.859 1 96.81 114 PRO B O 1
ATOM 3074 N N . LEU B 1 115 ? 0.726 -9.609 -16.766 1 97.19 115 LEU B N 1
ATOM 3075 C CA . LEU B 1 115 ? 1.387 -8.453 -16.156 1 97.19 115 LEU B CA 1
ATOM 3076 C C . LEU B 1 115 ? 2.396 -8.898 -15.102 1 97.19 115 LEU B C 1
ATOM 3078 O O . LEU B 1 115 ? 2.299 -10.008 -14.57 1 97.19 115 LEU B O 1
ATOM 3082 N N . GLY B 1 116 ? 3.396 -8.008 -14.836 1 96.75 116 GLY B N 1
ATOM 3083 C CA . GLY B 1 116 ? 4.402 -8.281 -13.82 1 96.75 116 GLY B CA 1
ATOM 3084 C C . GLY B 1 116 ? 5.469 -9.258 -14.289 1 96.75 116 GLY B C 1
ATOM 3085 O O . GLY B 1 116 ? 5.527 -9.602 -15.469 1 96.75 116 GLY B O 1
ATOM 3086 N N . ASN B 1 117 ? 6.312 -9.57 -13.32 1 95.44 117 ASN B N 1
ATOM 3087 C CA . ASN B 1 117 ? 7.352 -10.555 -13.594 1 95.44 117 ASN B CA 1
ATOM 3088 C C . ASN B 1 117 ? 7.016 -11.914 -12.977 1 95.44 117 ASN B C 1
ATOM 3090 O O . ASN B 1 117 ? 6.039 -12.039 -12.234 1 95.44 117 ASN B O 1
ATOM 3094 N N . GLY B 1 118 ? 7.676 -12.938 -13.375 1 95 118 GLY B N 1
ATOM 3095 C CA . GLY B 1 118 ? 7.484 -14.281 -12.852 1 95 118 GLY B CA 1
ATOM 3096 C C . GLY B 1 118 ? 8.609 -14.734 -11.945 1 95 118 GLY B C 1
ATOM 3097 O O . GLY B 1 118 ? 9.609 -14.031 -11.789 1 95 118 GLY B O 1
ATOM 3098 N N . PHE B 1 119 ? 8.359 -15.852 -11.328 1 96.19 119 PHE B N 1
ATOM 3099 C CA . PHE B 1 119 ? 9.414 -16.453 -10.516 1 96.19 119 PHE B CA 1
ATOM 3100 C C . PHE B 1 119 ? 10.555 -16.953 -11.391 1 96.19 119 PHE B C 1
ATOM 3102 O O . PHE B 1 119 ? 10.32 -17.484 -12.477 1 96.19 119 PHE B O 1
ATOM 3109 N N . PRO B 1 120 ? 11.805 -16.797 -10.898 1 93.06 120 PRO B N 1
ATOM 3110 C CA . PRO B 1 120 ? 12.883 -17.484 -11.609 1 93.06 120 PRO B CA 1
ATOM 3111 C C . PRO B 1 120 ? 12.727 -19.016 -11.57 1 93.06 120 PRO B C 1
ATOM 3113 O O . PRO B 1 120 ? 12.195 -19.562 -10.602 1 93.06 120 PRO B O 1
ATOM 3116 N N . LEU B 1 121 ? 13.195 -19.656 -12.609 1 88.62 121 LEU B N 1
ATOM 3117 C CA . LEU B 1 121 ? 13.188 -21.109 -12.625 1 88.62 121 LEU B CA 1
ATOM 3118 C C . LEU B 1 121 ? 14.258 -21.672 -11.695 1 88.62 121 LEU B C 1
ATOM 3120 O O . LEU B 1 121 ? 15.43 -21.281 -11.789 1 88.62 121 LEU B O 1
ATOM 3124 N N . PRO B 1 122 ? 13.727 -22.531 -10.891 1 82.94 122 PRO B N 1
ATOM 3125 C CA . PRO B 1 122 ? 14.766 -23.172 -10.078 1 82.94 122 PRO B CA 1
ATOM 3126 C C . PRO B 1 122 ? 15.57 -24.219 -10.859 1 82.94 122 PRO B C 1
ATOM 3128 O O . PRO B 1 122 ? 15.016 -24.906 -11.719 1 82.94 122 PRO B O 1
ATOM 3131 N N . SER B 1 123 ? 16.891 -24.219 -10.82 1 72.38 123 SER B N 1
ATOM 3132 C CA . SER B 1 123 ? 17.641 -25.156 -11.656 1 72.38 123 SER B CA 1
ATOM 3133 C C . SER B 1 123 ? 18.266 -26.266 -10.828 1 72.38 123 SER B C 1
ATOM 3135 O O . SER B 1 123 ? 18.516 -27.359 -11.344 1 72.38 123 SER B O 1
ATOM 3137 N N . GLU B 1 124 ? 18.5 -26.125 -9.594 1 79.69 124 GLU B N 1
ATOM 3138 C CA . GLU B 1 124 ? 19.094 -27.219 -8.82 1 79.69 124 GLU B CA 1
ATOM 3139 C C . GLU B 1 124 ? 18.625 -27.172 -7.367 1 79.69 124 GLU B C 1
ATOM 3141 O O . GLU B 1 124 ? 18.031 -26.203 -6.926 1 79.69 124 GLU B O 1
ATOM 3146 N N . GLY B 1 125 ? 18.672 -28.422 -6.879 1 91.62 125 GLY B N 1
ATOM 3147 C CA . GLY B 1 125 ? 18.391 -28.531 -5.457 1 91.62 125 GLY B CA 1
ATOM 3148 C C . GLY B 1 125 ? 16.922 -28.672 -5.137 1 91.62 125 GLY B C 1
ATOM 3149 O O . GLY B 1 125 ? 16.203 -29.422 -5.809 1 91.62 125 GLY B O 1
ATOM 3150 N N . ARG B 1 126 ? 16.531 -28.141 -4.023 1 96.19 126 ARG B N 1
ATOM 3151 C CA . ARG B 1 126 ? 15.172 -28.297 -3.51 1 96.19 126 ARG B CA 1
ATOM 3152 C C . ARG B 1 126 ? 14.469 -26.953 -3.398 1 96.19 126 ARG B C 1
ATOM 3154 O O . ARG B 1 126 ? 14.961 -26.031 -2.738 1 96.19 126 ARG B O 1
ATOM 3161 N N . LEU B 1 127 ? 13.328 -26.906 -4.113 1 97.44 127 LEU B N 1
ATOM 3162 C CA . LEU B 1 127 ? 12.492 -25.703 -4.031 1 97.44 127 LEU B CA 1
ATOM 3163 C C . LEU B 1 127 ? 11.445 -25.844 -2.934 1 97.44 127 LEU B C 1
ATOM 3165 O O . LEU B 1 127 ? 10.703 -26.844 -2.9 1 97.44 127 LEU B O 1
ATOM 3169 N N . MET B 1 128 ? 11.453 -24.906 -2.031 1 98.56 128 MET B N 1
ATOM 3170 C CA . MET B 1 128 ? 10.367 -24.844 -1.055 1 98.56 128 MET B CA 1
ATOM 3171 C C . MET B 1 128 ? 9.539 -23.578 -1.251 1 98.56 128 MET B C 1
ATOM 3173 O O . MET B 1 128 ? 10.094 -22.484 -1.394 1 98.56 128 MET B O 1
ATOM 3177 N N . MET B 1 129 ? 8.266 -23.766 -1.36 1 98.88 129 MET B N 1
ATOM 3178 C CA . MET B 1 129 ? 7.312 -22.656 -1.416 1 98.88 129 MET B CA 1
ATOM 3179 C C . MET B 1 129 ? 6.609 -22.484 -0.075 1 98.88 129 MET B C 1
ATOM 3181 O O . MET B 1 129 ? 6.141 -23.453 0.52 1 98.88 129 MET B O 1
ATOM 3185 N N . VAL B 1 130 ? 6.605 -21.266 0.448 1 98.94 130 VAL B N 1
ATOM 3186 C CA . VAL B 1 130 ? 5.969 -20.953 1.72 1 98.94 130 VAL B CA 1
ATOM 3187 C C . VAL B 1 130 ? 4.797 -20 1.484 1 98.94 130 VAL B C 1
ATOM 3189 O O . VAL B 1 130 ? 4.992 -18.875 1.017 1 98.94 130 VAL B O 1
ATOM 3192 N N . ALA B 1 131 ? 3.602 -20.484 1.827 1 98.94 131 ALA B N 1
ATOM 3193 C CA . ALA B 1 131 ? 2.385 -19.734 1.533 1 98.94 131 ALA B CA 1
ATOM 3194 C C . ALA B 1 131 ? 1.562 -19.516 2.797 1 98.94 131 ALA B C 1
ATOM 3196 O O . ALA B 1 131 ? 1.474 -20.391 3.656 1 98.94 131 ALA B O 1
ATOM 3197 N N . GLY B 1 132 ? 1.006 -18.328 2.924 1 98.56 132 GLY B N 1
ATOM 3198 C CA . GLY B 1 132 ? 0.035 -18 3.959 1 98.56 132 GLY B CA 1
ATOM 3199 C C . GLY B 1 132 ? -1.306 -17.562 3.404 1 98.56 132 GLY B C 1
ATOM 3200 O O . GLY B 1 132 ? -1.387 -16.578 2.672 1 98.56 132 GLY B O 1
ATOM 3201 N N . GLY B 1 133 ? -2.383 -18.281 3.82 1 97.31 133 GLY B N 1
ATOM 3202 C CA . GLY B 1 133 ? -3.707 -17.938 3.328 1 97.31 133 GLY B CA 1
ATOM 3203 C C . GLY B 1 133 ? -3.818 -18.016 1.817 1 97.31 133 GLY B C 1
ATOM 3204 O O . GLY B 1 133 ? -3.498 -19.031 1.211 1 97.31 133 GLY B O 1
ATOM 3205 N N . ILE B 1 134 ? -4.246 -16.953 1.214 1 97.5 134 ILE B N 1
ATOM 3206 C CA . ILE B 1 134 ? -4.453 -16.906 -0.23 1 97.5 134 ILE B CA 1
ATOM 3207 C C . ILE B 1 134 ? -3.104 -16.859 -0.944 1 97.5 134 ILE B C 1
ATOM 3209 O O . ILE B 1 134 ? -3.037 -17.016 -2.166 1 97.5 134 ILE B O 1
ATOM 3213 N N . GLY B 1 135 ? -2.012 -16.812 -0.268 1 98.38 135 GLY B N 1
ATOM 3214 C CA . GLY B 1 135 ? -0.674 -16.688 -0.825 1 98.38 135 GLY B CA 1
ATOM 3215 C C . GLY B 1 135 ? -0.225 -17.922 -1.582 1 98.38 135 GLY B C 1
ATOM 3216 O O . GLY B 1 135 ? 0.81 -17.906 -2.252 1 98.38 135 GLY B O 1
ATOM 3217 N N . GLN B 1 136 ? -1.008 -18.969 -1.527 1 98.56 136 GLN B N 1
ATOM 3218 C CA . GLN B 1 136 ? -0.643 -20.188 -2.256 1 98.56 136 GLN B CA 1
ATOM 3219 C C . GLN B 1 136 ? -0.953 -20.047 -3.744 1 98.56 136 GLN B C 1
ATOM 3221 O O . GLN B 1 136 ? -0.499 -20.859 -4.555 1 98.56 136 GLN B O 1
ATOM 3226 N N . THR B 1 137 ? -1.66 -19.047 -4.145 1 98.5 137 THR B N 1
ATOM 3227 C CA . THR B 1 137 ? -2.258 -18.938 -5.473 1 98.5 137 THR B CA 1
ATOM 3228 C C . THR B 1 137 ? -1.179 -18.828 -6.543 1 98.5 137 THR B C 1
ATOM 3230 O O . THR B 1 137 ? -1.321 -19.391 -7.633 1 98.5 137 THR B O 1
ATOM 3233 N N . PRO B 1 138 ? -0.085 -18.25 -6.273 1 98.44 138 PRO B N 1
ATOM 3234 C CA . PRO B 1 138 ? 0.895 -18.172 -7.359 1 98.44 138 PRO B CA 1
ATOM 3235 C C . PRO B 1 138 ? 1.726 -19.438 -7.5 1 98.44 138 PRO B C 1
ATOM 3237 O O . PRO B 1 138 ? 2.539 -19.547 -8.422 1 98.44 138 PRO B O 1
ATOM 3240 N N . PHE B 1 139 ? 1.529 -20.438 -6.719 1 98.75 139 PHE B N 1
ATOM 3241 C CA . PHE B 1 139 ? 2.584 -21.422 -6.559 1 98.75 139 PHE B CA 1
ATOM 3242 C C . PHE B 1 139 ? 2.25 -22.703 -7.328 1 98.75 139 PHE B C 1
ATOM 3244 O O . PHE B 1 139 ? 3.125 -23.547 -7.562 1 98.75 139 PHE B O 1
ATOM 3251 N N . LEU B 1 140 ? 1.002 -22.906 -7.703 1 98.75 140 LEU B N 1
ATOM 3252 C CA . LEU B 1 140 ? 0.697 -24.141 -8.414 1 98.75 140 LEU B CA 1
ATOM 3253 C C . LEU B 1 140 ? 1.431 -24.203 -9.75 1 98.75 140 LEU B C 1
ATOM 3255 O O . LEU B 1 140 ? 2.131 -25.172 -10.039 1 98.75 140 LEU B O 1
ATOM 3259 N N . ALA B 1 141 ? 1.291 -23.125 -10.516 1 98 141 ALA B N 1
ATOM 3260 C CA . ALA B 1 141 ? 1.963 -23.078 -11.805 1 98 141 ALA B CA 1
ATOM 3261 C C . ALA B 1 141 ? 3.479 -23.141 -11.641 1 98 141 ALA B C 1
ATOM 3263 O O . ALA B 1 141 ? 4.172 -23.781 -12.438 1 98 141 ALA B O 1
ATOM 3264 N N . VAL B 1 142 ? 3.977 -22.5 -10.609 1 96.69 142 VAL B N 1
ATOM 3265 C CA . VAL B 1 142 ? 5.41 -22.484 -10.336 1 96.69 142 VAL B CA 1
ATOM 3266 C C . VAL B 1 142 ? 5.898 -23.906 -10.078 1 96.69 142 VAL B C 1
ATOM 3268 O O . VAL B 1 142 ? 6.898 -24.344 -10.656 1 96.69 142 VAL B O 1
ATOM 3271 N N . GLY B 1 143 ? 5.184 -24.578 -9.195 1 96.88 143 GLY B N 1
ATOM 3272 C CA . GLY B 1 143 ? 5.559 -25.953 -8.867 1 96.88 143 GLY B CA 1
ATOM 3273 C C . GLY B 1 143 ? 5.5 -26.891 -10.062 1 96.88 143 GLY B C 1
ATOM 3274 O O . GLY B 1 143 ? 6.406 -27.703 -10.266 1 96.88 143 GLY B O 1
ATOM 3275 N N . GLN B 1 144 ? 4.441 -26.797 -10.836 1 96.19 144 GLN B N 1
ATOM 3276 C CA . GLN B 1 144 ? 4.285 -27.641 -12.023 1 96.19 144 GLN B CA 1
ATOM 3277 C C . GLN B 1 144 ? 5.414 -27.391 -13.023 1 96.19 144 GLN B C 1
ATOM 3279 O O . GLN B 1 144 ? 5.945 -28.328 -13.609 1 96.19 144 GLN B O 1
ATOM 3284 N N . GLU B 1 145 ? 5.742 -26.141 -13.164 1 94.94 145 GLU B N 1
ATOM 3285 C CA . GLU B 1 145 ? 6.828 -25.781 -14.07 1 94.94 145 GLU B CA 1
ATOM 3286 C C . GLU B 1 145 ? 8.164 -26.312 -13.562 1 94.94 145 GLU B C 1
ATOM 3288 O O . GLU B 1 145 ? 8.945 -26.891 -14.328 1 94.94 145 GLU B O 1
ATOM 3293 N N . ALA B 1 146 ? 8.422 -26.156 -12.336 1 94.31 146 ALA B N 1
ATOM 3294 C CA . ALA B 1 146 ? 9.672 -26.594 -11.719 1 94.31 146 ALA B CA 1
ATOM 3295 C C . ALA B 1 146 ? 9.852 -28.094 -11.828 1 94.31 146 ALA B C 1
ATOM 3297 O O . ALA B 1 146 ? 10.969 -28.578 -12.031 1 94.31 146 ALA B O 1
ATOM 3298 N N . LEU B 1 147 ? 8.75 -28.812 -11.727 1 93.88 147 LEU B N 1
ATOM 3299 C CA . LEU B 1 147 ? 8.797 -30.266 -11.766 1 93.88 147 LEU B CA 1
ATOM 3300 C C . LEU B 1 147 ? 8.789 -30.766 -13.203 1 93.88 147 LEU B C 1
ATOM 3302 O O . LEU B 1 147 ? 8.859 -31.984 -13.438 1 93.88 147 LEU B O 1
ATOM 3306 N N . GLY B 1 148 ? 8.656 -29.859 -14.164 1 91.62 148 GLY B N 1
ATOM 3307 C CA . GLY B 1 148 ? 8.641 -30.234 -15.57 1 91.62 148 GLY B CA 1
ATOM 3308 C C . GLY B 1 148 ? 7.332 -30.859 -16 1 91.62 148 GLY B C 1
ATOM 3309 O O . GLY B 1 148 ? 7.281 -31.562 -17.016 1 91.62 148 GLY B O 1
ATOM 3310 N N . GLN B 1 149 ? 6.316 -30.656 -15.281 1 91.62 149 GLN B N 1
ATOM 3311 C CA . GLN B 1 149 ? 5.027 -31.281 -15.57 1 91.62 149 GLN B CA 1
ATOM 3312 C C . GLN B 1 149 ? 4.25 -30.469 -16.609 1 91.62 149 GLN B C 1
ATOM 3314 O O . GLN B 1 149 ? 3.395 -31.016 -17.312 1 91.62 149 GLN B O 1
ATOM 3319 N N . LYS B 1 150 ? 4.516 -29.203 -16.625 1 93.12 150 LYS B N 1
ATOM 3320 C CA . LYS B 1 150 ? 3.803 -28.297 -17.516 1 93.12 150 LYS B CA 1
ATOM 3321 C C . LYS B 1 150 ? 4.688 -27.125 -17.938 1 93.12 150 LYS B C 1
ATOM 3323 O O . LYS B 1 150 ? 5.535 -26.672 -17.156 1 93.12 150 LYS B O 1
ATOM 3328 N N . THR B 1 151 ? 4.488 -26.641 -19.125 1 92.94 151 THR B N 1
ATOM 3329 C CA . THR B 1 151 ? 5.215 -25.484 -19.641 1 92.94 151 THR B CA 1
ATOM 3330 C C . THR B 1 151 ? 4.281 -24.281 -19.781 1 92.94 151 THR B C 1
ATOM 3332 O O . THR B 1 151 ? 3.072 -24.453 -19.953 1 92.94 151 THR B O 1
ATOM 3335 N N . TYR B 1 152 ? 4.832 -23.141 -19.672 1 94.62 152 TYR B N 1
ATOM 3336 C CA . TYR B 1 152 ? 4.062 -21.891 -19.719 1 94.62 152 TYR B CA 1
ATOM 3337 C C . TYR B 1 152 ? 4.754 -20.859 -20.594 1 94.62 152 TYR B C 1
ATOM 3339 O O . TYR B 1 152 ? 5.961 -20.938 -20.828 1 94.62 152 TYR B O 1
ATOM 3347 N N . GLY B 1 153 ? 3.98 -19.953 -21.078 1 91.88 153 GLY B N 1
ATOM 3348 C CA . GLY B 1 153 ? 4.492 -18.781 -21.75 1 91.88 153 GLY B CA 1
ATOM 3349 C C . GLY B 1 153 ? 4.875 -19.031 -23.203 1 91.88 153 GLY B C 1
ATOM 3350 O O . GLY B 1 153 ? 4.887 -20.172 -23.656 1 91.88 153 GLY B O 1
ATOM 3351 N N . GLN B 1 154 ? 5.148 -17.891 -23.891 1 87.88 154 GLN B N 1
ATOM 3352 C CA . GLN B 1 154 ? 5.676 -17.875 -25.25 1 87.88 154 GLN B CA 1
ATOM 3353 C C . GLN B 1 154 ? 6.82 -16.875 -25.375 1 87.88 154 GLN B C 1
ATOM 3355 O O . GLN B 1 154 ? 6.617 -15.664 -25.234 1 87.88 154 GLN B O 1
ATOM 3360 N N . PRO B 1 155 ? 8.023 -17.266 -25.688 1 87.81 155 PRO B N 1
ATOM 3361 C CA . PRO B 1 155 ? 8.406 -18.672 -25.891 1 87.81 155 PRO B CA 1
ATOM 3362 C C . PRO B 1 155 ? 8.344 -19.5 -24.609 1 87.81 155 PRO B C 1
ATOM 3364 O O . PRO B 1 155 ? 8.391 -18.953 -23.516 1 87.81 155 PRO B O 1
ATOM 3367 N N . LEU B 1 156 ? 8.305 -20.719 -24.859 1 85.38 156 LEU B N 1
ATOM 3368 C CA . LEU B 1 156 ? 8.234 -21.625 -23.719 1 85.38 156 LEU B CA 1
ATOM 3369 C C . LEU B 1 156 ? 9.5 -21.547 -22.875 1 85.38 156 LEU B C 1
ATOM 3371 O O . LEU B 1 156 ? 10.602 -21.438 -23.422 1 85.38 156 LEU B O 1
ATOM 3375 N N . ARG B 1 157 ? 9.219 -21.516 -21.641 1 81.19 157 ARG B N 1
ATOM 3376 C CA . ARG B 1 157 ? 10.32 -21.578 -20.672 1 81.19 157 ARG B CA 1
ATOM 3377 C C . ARG B 1 157 ? 10.484 -22.984 -20.109 1 81.19 157 ARG B C 1
ATOM 3379 O O . ARG B 1 157 ? 9.492 -23.656 -19.797 1 81.19 157 ARG B O 1
ATOM 3386 N N . GLN B 1 158 ? 11.664 -23.562 -20.234 1 78.19 158 GLN B N 1
ATOM 3387 C CA . GLN B 1 158 ? 11.953 -24.859 -19.625 1 78.19 158 GLN B CA 1
ATOM 3388 C C . GLN B 1 158 ? 13.234 -24.812 -18.797 1 78.19 158 GLN B C 1
ATOM 3390 O O . GLN B 1 158 ? 14.234 -24.25 -19.234 1 78.19 158 GLN B O 1
ATOM 3395 N N . PRO B 1 159 ? 13.055 -25.312 -17.656 1 77.25 159 PRO B N 1
ATOM 3396 C CA . PRO B 1 159 ? 14.273 -25.344 -16.844 1 77.25 159 PRO B CA 1
ATOM 3397 C C . PRO B 1 159 ? 15.352 -26.266 -17.422 1 77.25 159 PRO B C 1
ATOM 3399 O O . PRO B 1 159 ? 15.031 -27.297 -18.016 1 77.25 159 PRO B O 1
ATOM 3402 N N . GLU B 1 160 ? 16.562 -25.781 -17.344 1 77.62 160 GLU B N 1
ATOM 3403 C CA . GLU B 1 160 ? 17.672 -26.625 -17.781 1 77.62 160 GLU B CA 1
ATOM 3404 C C . GLU B 1 160 ? 17.812 -27.859 -16.906 1 77.62 160 GLU B C 1
ATOM 3406 O O . GLU B 1 160 ? 18.062 -28.969 -17.391 1 77.62 160 GLU B O 1
ATOM 3411 N N . GLN B 1 161 ? 17.734 -27.688 -15.68 1 85.25 161 GLN B N 1
ATOM 3412 C CA . GLN B 1 161 ? 17.734 -28.734 -14.664 1 85.25 161 GLN B CA 1
ATOM 3413 C C . GLN B 1 161 ? 16.531 -28.594 -13.742 1 85.25 161 GLN B C 1
ATOM 3415 O O . GLN B 1 161 ? 16.109 -27.484 -13.43 1 85.25 161 GLN B O 1
ATOM 3420 N N . LEU B 1 162 ? 16.031 -29.797 -13.398 1 86.5 162 LEU B N 1
ATOM 3421 C CA . LEU B 1 162 ? 14.875 -29.812 -12.5 1 86.5 162 LEU B CA 1
ATOM 3422 C C . LEU B 1 162 ? 15.32 -29.922 -11.047 1 86.5 162 LEU B C 1
ATOM 3424 O O . LEU B 1 162 ? 16.312 -30.594 -10.75 1 86.5 162 LEU B O 1
ATOM 3428 N N . PRO B 1 163 ? 14.578 -29.203 -10.25 1 90.25 163 PRO B N 1
ATOM 3429 C CA . PRO B 1 163 ? 14.844 -29.469 -8.836 1 90.25 163 PRO B CA 1
ATOM 3430 C C . PRO B 1 163 ? 14.547 -30.906 -8.445 1 90.25 163 PRO B C 1
ATOM 3432 O O . PRO B 1 163 ? 13.727 -31.562 -9.078 1 90.25 163 PRO B O 1
ATOM 3435 N N . SER B 1 164 ? 15.289 -31.344 -7.418 1 88.94 164 SER B N 1
ATOM 3436 C CA . SER B 1 164 ? 15.117 -32.719 -6.949 1 88.94 164 SER B CA 1
ATOM 3437 C C . SER B 1 164 ? 13.789 -32.875 -6.215 1 88.94 164 SER B C 1
ATOM 3439 O O . SER B 1 164 ? 13.25 -34 -6.145 1 88.94 164 SER B O 1
ATOM 3441 N N . ALA B 1 165 ? 13.312 -31.797 -5.695 1 94.06 165 ALA B N 1
ATOM 3442 C CA . ALA B 1 165 ? 12.047 -31.828 -4.969 1 94.06 165 ALA B CA 1
ATOM 3443 C C . ALA B 1 165 ? 11.414 -30.453 -4.898 1 94.06 165 ALA B C 1
ATOM 3445 O O . ALA B 1 165 ? 12.117 -29.438 -4.91 1 94.06 165 ALA B O 1
ATOM 3446 N N . VAL B 1 166 ? 10.102 -30.469 -4.898 1 97.31 166 VAL B N 1
ATOM 3447 C CA . VAL B 1 166 ? 9.32 -29.25 -4.688 1 97.31 166 VAL B CA 1
ATOM 3448 C C . VAL B 1 166 ? 8.344 -29.453 -3.531 1 97.31 166 VAL B C 1
ATOM 3450 O O . VAL B 1 166 ? 7.57 -30.422 -3.529 1 97.31 166 VAL B O 1
ATOM 3453 N N . THR B 1 167 ? 8.438 -28.578 -2.531 1 98.44 167 THR B N 1
ATOM 3454 C CA . THR B 1 167 ? 7.586 -28.656 -1.353 1 98.44 167 THR B CA 1
ATOM 3455 C C . THR B 1 167 ? 6.812 -27.359 -1.151 1 98.44 167 THR B C 1
ATOM 3457 O O . THR B 1 167 ? 7.355 -26.266 -1.338 1 98.44 167 THR B O 1
ATOM 3460 N N . LEU B 1 168 ? 5.547 -27.5 -0.816 1 98.88 168 LEU B N 1
ATOM 3461 C CA . LEU B 1 168 ? 4.734 -26.375 -0.374 1 98.88 168 LEU B CA 1
ATOM 3462 C C . LEU B 1 168 ? 4.484 -26.438 1.13 1 98.88 168 LEU B C 1
ATOM 3464 O O . LEU B 1 168 ? 3.895 -27.406 1.623 1 98.88 168 LEU B O 1
ATOM 3468 N N . CYS B 1 169 ? 4.988 -25.5 1.88 1 98.88 169 CYS B N 1
ATOM 3469 C CA . CYS B 1 169 ? 4.531 -25.234 3.24 1 98.88 169 CYS B CA 1
ATOM 3470 C C . CYS B 1 169 ? 3.398 -24.219 3.246 1 98.88 169 CYS B C 1
ATOM 3472 O O . CYS B 1 169 ? 3.596 -23.062 2.863 1 98.88 169 CYS B O 1
ATOM 3474 N N . TYR B 1 170 ? 2.256 -24.688 3.709 1 98.88 170 TYR B N 1
ATOM 3475 C CA . TYR B 1 170 ? 1.035 -23.891 3.58 1 98.88 170 TYR B CA 1
ATOM 3476 C C . TYR B 1 170 ? 0.422 -23.609 4.945 1 98.88 170 TYR B C 1
ATOM 3478 O O . TYR B 1 170 ? 0.032 -24.531 5.664 1 98.88 170 TYR B O 1
ATOM 3486 N N . GLY B 1 171 ? 0.363 -22.312 5.262 1 98.81 171 GLY B N 1
ATOM 3487 C CA . GLY B 1 171 ? -0.218 -21.891 6.52 1 98.81 171 GLY B CA 1
ATOM 3488 C C . GLY B 1 171 ? -1.607 -21.297 6.367 1 98.81 171 GLY B C 1
ATOM 3489 O O . GLY B 1 171 ? -1.881 -20.578 5.402 1 98.81 171 GLY B O 1
ATOM 3490 N N . ALA B 1 172 ? -2.52 -21.656 7.297 1 98.38 172 ALA B N 1
ATOM 3491 C CA . ALA B 1 172 ? -3.859 -21.078 7.371 1 98.38 172 ALA B CA 1
ATOM 3492 C C . ALA B 1 172 ? -4.324 -20.953 8.82 1 98.38 172 ALA B C 1
ATOM 3494 O O . ALA B 1 172 ? -3.723 -21.531 9.727 1 98.38 172 ALA B O 1
ATOM 3495 N N . ARG B 1 173 ? -5.352 -20.141 9.016 1 96.56 173 ARG B N 1
ATOM 3496 C CA . ARG B 1 173 ? -5.914 -19.969 10.352 1 96.56 173 ARG B CA 1
ATOM 3497 C C . ARG B 1 173 ? -6.488 -21.281 10.875 1 96.56 173 ARG B C 1
ATOM 3499 O O . ARG B 1 173 ? -6.336 -21.609 12.055 1 96.56 173 ARG B O 1
ATOM 3506 N N . SER B 1 174 ? -7.188 -21.953 10.023 1 98.06 174 SER B N 1
ATOM 3507 C CA . SER B 1 174 ? -7.824 -23.234 10.312 1 98.06 174 SER B CA 1
ATOM 3508 C C . SER B 1 174 ? -7.91 -24.109 9.07 1 98.06 174 SER B C 1
ATOM 3510 O O . SER B 1 174 ? -7.664 -23.641 7.957 1 98.06 174 SER B O 1
ATOM 3512 N N . ALA B 1 175 ? -8.273 -25.375 9.273 1 98.38 175 ALA B N 1
ATOM 3513 C CA . ALA B 1 175 ? -8.336 -26.344 8.188 1 98.38 175 ALA B CA 1
ATOM 3514 C C . ALA B 1 175 ? -9.336 -25.922 7.117 1 98.38 175 ALA B C 1
ATOM 3516 O O . ALA B 1 175 ? -9.133 -26.172 5.93 1 98.38 175 ALA B O 1
ATOM 3517 N N . GLU B 1 176 ? -10.352 -25.234 7.555 1 98.25 176 GLU B N 1
ATOM 3518 C CA . GLU B 1 176 ? -11.438 -24.891 6.648 1 98.25 176 GLU B CA 1
ATOM 3519 C C . GLU B 1 176 ? -11 -23.844 5.629 1 98.25 176 GLU B C 1
ATOM 3521 O O . GLU B 1 176 ? -11.695 -23.594 4.641 1 98.25 176 GLU B O 1
ATOM 3526 N N . TYR B 1 177 ? -9.805 -23.234 5.793 1 97.88 177 TYR B N 1
ATOM 3527 C CA . TYR B 1 177 ? -9.328 -22.188 4.902 1 97.88 177 TYR B CA 1
ATOM 3528 C C . TYR B 1 177 ? -8.273 -22.719 3.941 1 97.88 177 TYR B C 1
ATOM 3530 O O . TYR B 1 177 ? -7.809 -22 3.053 1 97.88 177 TYR B O 1
ATOM 3538 N N . LEU B 1 178 ? -7.887 -23.969 4.098 1 98.56 178 LEU B N 1
ATOM 3539 C CA . LEU B 1 178 ? -6.906 -24.578 3.205 1 98.56 178 LEU B CA 1
ATOM 3540 C C . LEU B 1 178 ? -7.523 -24.875 1.842 1 98.56 178 LEU B C 1
ATOM 3542 O O . LEU B 1 178 ? -8.383 -25.75 1.723 1 98.56 178 LEU B O 1
ATOM 3546 N N . ALA B 1 179 ? -7.051 -24.156 0.887 1 98.44 179 ALA B N 1
ATOM 3547 C CA . ALA B 1 179 ? -7.641 -24.266 -0.445 1 98.44 179 ALA B CA 1
ATOM 3548 C C . ALA B 1 179 ? -6.668 -24.906 -1.429 1 98.44 179 ALA B C 1
ATOM 3550 O O . ALA B 1 179 ? -5.477 -24.578 -1.44 1 98.44 179 ALA B O 1
ATOM 3551 N N . GLY B 1 180 ? -7.141 -25.828 -2.246 1 98.06 180 GLY B N 1
ATOM 3552 C CA . GLY B 1 180 ? -6.41 -26.328 -3.4 1 98.06 180 GLY B CA 1
ATOM 3553 C C . GLY B 1 180 ? -5.367 -27.375 -3.041 1 98.06 180 GLY B C 1
ATOM 3554 O O . GLY B 1 180 ? -4.449 -27.641 -3.822 1 98.06 180 GLY B O 1
ATOM 3555 N N . LEU B 1 181 ? -5.453 -27.984 -1.852 1 98.31 181 LEU B N 1
ATOM 3556 C CA . LEU B 1 181 ? -4.461 -28.953 -1.425 1 98.31 181 LEU B CA 1
ATOM 3557 C C . LEU B 1 181 ? -4.328 -30.078 -2.447 1 98.31 181 LEU B C 1
ATOM 3559 O O . LEU B 1 181 ? -3.217 -30.484 -2.801 1 98.31 181 LEU B O 1
ATOM 3563 N N . GLU B 1 182 ? -5.414 -30.547 -2.93 1 97.75 182 GLU B N 1
ATOM 3564 C CA . GLU B 1 182 ? -5.43 -31.656 -3.873 1 97.75 182 GLU B CA 1
ATOM 3565 C C . GLU B 1 182 ? -4.754 -31.281 -5.188 1 97.75 182 GLU B C 1
ATOM 3567 O O . GLU B 1 182 ? -4.109 -32.125 -5.824 1 97.75 182 GLU B O 1
ATOM 3572 N N . ASP B 1 183 ? -4.969 -30.031 -5.621 1 98.31 183 ASP B N 1
ATOM 3573 C CA . ASP B 1 183 ? -4.324 -29.547 -6.844 1 98.31 183 ASP B CA 1
ATOM 3574 C C . ASP B 1 183 ? -2.805 -29.672 -6.746 1 98.31 183 ASP B C 1
ATOM 3576 O O . ASP B 1 183 ? -2.156 -30.156 -7.676 1 98.31 183 ASP B O 1
ATOM 3580 N N . PHE B 1 184 ? -2.225 -29.281 -5.602 1 98.69 184 PHE B N 1
ATOM 3581 C CA . PHE B 1 184 ? -0.782 -29.328 -5.395 1 98.69 184 PHE B CA 1
ATOM 3582 C C . PHE B 1 184 ? -0.301 -30.781 -5.316 1 98.69 184 PHE B C 1
ATOM 3584 O O . PHE B 1 184 ? 0.713 -31.125 -5.922 1 98.69 184 PHE B O 1
ATOM 3591 N N . GLN B 1 185 ? -1.061 -31.594 -4.645 1 98.19 185 GLN B N 1
ATOM 3592 C CA . GLN B 1 185 ? -0.693 -33 -4.512 1 98.19 185 GLN B CA 1
ATOM 3593 C C . GLN B 1 185 ? -0.72 -33.688 -5.863 1 98.19 185 GLN B C 1
ATOM 3595 O O . GLN B 1 185 ? 0.192 -34.469 -6.191 1 98.19 185 GLN B O 1
ATOM 3600 N N . ARG B 1 186 ? -1.69 -33.406 -6.637 1 97.62 186 ARG B N 1
ATOM 3601 C CA . ARG B 1 186 ? -1.817 -34.031 -7.961 1 97.62 186 ARG B CA 1
ATOM 3602 C C . ARG B 1 186 ? -0.66 -33.594 -8.867 1 97.62 186 ARG B C 1
ATOM 3604 O O . ARG B 1 186 ? -0.264 -34.344 -9.758 1 97.62 186 ARG B O 1
ATOM 3611 N N . ALA B 1 187 ? -0.1 -32.469 -8.586 1 97.12 187 ALA B N 1
ATOM 3612 C CA . ALA B 1 187 ? 1.009 -31.969 -9.383 1 97.12 187 ALA B CA 1
ATOM 3613 C C . ALA B 1 187 ? 2.338 -32.562 -8.93 1 97.12 187 ALA B C 1
ATOM 3615 O O . ALA B 1 187 ? 3.395 -32.219 -9.469 1 97.12 187 ALA B O 1
ATOM 3616 N N . GLY B 1 188 ? 2.295 -33.406 -7.898 1 97.06 188 GLY B N 1
ATOM 3617 C CA . GLY B 1 188 ? 3.508 -34.062 -7.414 1 97.06 188 GLY B CA 1
ATOM 3618 C C . GLY B 1 188 ? 4.262 -33.219 -6.398 1 97.06 188 GLY B C 1
ATOM 3619 O O . GLY B 1 188 ? 5.422 -33.5 -6.094 1 97.06 188 GLY B O 1
ATOM 3620 N N . ILE B 1 189 ? 3.631 -32.188 -5.871 1 98.12 189 ILE B N 1
ATOM 3621 C CA . ILE B 1 189 ? 4.234 -31.281 -4.879 1 98.12 189 ILE B CA 1
ATOM 3622 C C . ILE B 1 189 ? 3.979 -31.828 -3.477 1 98.12 189 ILE B C 1
ATOM 3624 O O . ILE B 1 189 ? 2.84 -32.156 -3.125 1 98.12 189 ILE B O 1
ATOM 3628 N N . GLU B 1 190 ? 5.047 -32 -2.74 1 98.19 190 GLU B N 1
ATOM 3629 C CA . GLU B 1 190 ? 4.871 -32.375 -1.335 1 98.19 190 GLU B CA 1
ATOM 3630 C C . GLU B 1 190 ? 4.254 -31.203 -0.548 1 98.19 190 GLU B C 1
ATOM 3632 O O . GLU B 1 190 ? 4.75 -30.078 -0.603 1 98.19 190 GLU B O 1
ATOM 3637 N N . VAL B 1 191 ? 3.156 -31.531 0.205 1 98.75 191 VAL B N 1
ATOM 3638 C CA . VAL B 1 191 ? 2.459 -30.453 0.912 1 98.75 191 VAL B CA 1
ATOM 3639 C C . VAL B 1 191 ? 2.59 -30.656 2.42 1 98.75 191 VAL B C 1
ATOM 3641 O O . VAL B 1 191 ? 2.285 -31.734 2.934 1 98.75 191 VAL B O 1
ATOM 3644 N N . ARG B 1 192 ? 3.096 -29.703 3.07 1 98.75 192 ARG B N 1
ATOM 3645 C CA . ARG B 1 192 ? 3.109 -29.609 4.527 1 98.75 192 ARG B CA 1
ATOM 3646 C C . ARG B 1 192 ? 2.229 -28.453 5.008 1 98.75 192 ARG B C 1
ATOM 3648 O O . ARG B 1 192 ? 2.354 -27.328 4.523 1 98.75 192 ARG B O 1
ATOM 3655 N N . VAL B 1 193 ? 1.357 -28.75 5.992 1 98.81 193 VAL B N 1
ATOM 3656 C CA . VAL B 1 193 ? 0.362 -27.766 6.395 1 98.81 193 VAL B CA 1
ATOM 3657 C C . VAL B 1 193 ? 0.616 -27.328 7.836 1 98.81 193 VAL B C 1
ATOM 3659 O O . VAL B 1 193 ? 1.024 -28.141 8.672 1 98.81 193 VAL B O 1
ATOM 3662 N N . ALA B 1 194 ? 0.417 -26.062 8.133 1 98.88 194 ALA B N 1
ATOM 3663 C CA . ALA B 1 194 ? 0.376 -25.5 9.477 1 98.88 194 ALA B CA 1
ATOM 3664 C C . ALA B 1 194 ? -0.908 -24.703 9.703 1 98.88 194 ALA B C 1
ATOM 3666 O O . ALA B 1 194 ? -1.322 -23.922 8.844 1 98.88 194 ALA B O 1
ATOM 3667 N N . THR B 1 195 ? -1.604 -24.953 10.844 1 98.75 195 THR B N 1
ATOM 3668 C CA . THR B 1 195 ? -2.787 -24.172 11.188 1 98.75 195 THR B CA 1
ATOM 3669 C C . THR B 1 195 ? -2.605 -23.5 12.547 1 98.75 195 THR B C 1
ATOM 3671 O O . THR B 1 195 ? -2.008 -24.062 13.461 1 98.75 195 THR B O 1
ATOM 3674 N N . ASP B 1 196 ? -3.096 -22.312 12.617 1 97.19 196 ASP B N 1
ATOM 3675 C CA . ASP B 1 196 ? -2.998 -21.562 13.867 1 97.19 196 ASP B CA 1
ATOM 3676 C C . ASP B 1 196 ? -3.68 -22.297 15.008 1 97.19 196 ASP B C 1
ATOM 3678 O O . ASP B 1 196 ? -3.195 -22.281 16.141 1 97.19 196 ASP B O 1
ATOM 3682 N N . ASP B 1 197 ? -4.754 -22.984 14.734 1 97.69 197 ASP B N 1
ATOM 3683 C CA . ASP B 1 197 ? -5.559 -23.594 15.781 1 97.69 197 ASP B CA 1
ATOM 3684 C C . ASP B 1 197 ? -5.266 -25.094 15.883 1 97.69 197 ASP B C 1
ATOM 3686 O O . ASP B 1 197 ? -5.93 -25.812 16.641 1 97.69 197 ASP B O 1
ATOM 3690 N N . GLY B 1 198 ? -4.406 -25.594 15.055 1 98 198 GLY B N 1
ATOM 3691 C CA . GLY B 1 198 ? -4.004 -27 15.109 1 98 198 GLY B CA 1
ATOM 3692 C C . GLY B 1 198 ? -5.008 -27.938 14.477 1 98 198 GLY B C 1
ATOM 3693 O O . GLY B 1 198 ? -4.895 -29.156 14.609 1 98 198 GLY B O 1
ATOM 3694 N N . SER B 1 199 ? -5.926 -27.422 13.758 1 98.56 199 SER B N 1
ATOM 3695 C CA . SER B 1 199 ? -6.992 -28.234 13.188 1 98.56 199 SER B CA 1
ATOM 3696 C C . SER B 1 199 ? -6.453 -29.156 12.102 1 98.56 199 SER B C 1
ATOM 3698 O O . SER B 1 199 ? -7.09 -30.172 11.773 1 98.56 199 SER B O 1
ATOM 3700 N N . GLN B 1 200 ? -5.34 -28.891 11.508 1 98.31 200 GLN B N 1
ATOM 3701 C CA . GLN B 1 200 ? -4.691 -29.75 10.531 1 98.31 200 GLN B CA 1
ATOM 3702 C C . GLN B 1 200 ? -3.189 -29.484 10.469 1 98.31 200 GLN B C 1
ATOM 3704 O O . GLN B 1 200 ? -2.758 -28.328 10.43 1 98.31 200 GLN B O 1
ATOM 3709 N N . GLY B 1 201 ? -2.416 -30.5 10.477 1 98.38 201 GLY B N 1
ATOM 3710 C CA . GLY B 1 201 ? -0.972 -30.375 10.344 1 98.38 201 GLY B CA 1
ATOM 3711 C C . GLY B 1 201 ? -0.305 -29.797 11.586 1 98.38 201 GLY B C 1
ATOM 3712 O O . GLY B 1 201 ? -0.747 -30.062 12.703 1 98.38 201 GLY B O 1
ATOM 3713 N N . HIS B 1 202 ? 0.797 -29.141 11.383 1 98.5 202 HIS B N 1
ATOM 3714 C CA . HIS B 1 202 ? 1.574 -28.516 12.445 1 98.5 202 HIS B CA 1
ATOM 3715 C C . HIS B 1 202 ? 0.778 -27.422 13.141 1 98.5 202 HIS B C 1
ATOM 3717 O O . HIS B 1 202 ? 0.238 -26.531 12.484 1 98.5 202 HIS B O 1
ATOM 3723 N N . HIS B 1 203 ? 0.623 -27.516 14.484 1 98.62 203 HIS B N 1
ATOM 3724 C CA . HIS B 1 203 ? -0.015 -26.469 15.258 1 98.62 203 HIS B CA 1
ATOM 3725 C C . HIS B 1 203 ? 0.94 -25.297 15.492 1 98.62 203 HIS B C 1
ATOM 3727 O O . HIS B 1 203 ? 1.797 -25.359 16.375 1 98.62 203 HIS B O 1
ATOM 3733 N N . GLY B 1 204 ? 0.805 -24.234 14.711 1 98.06 204 GLY B N 1
ATOM 3734 C CA . GLY B 1 204 ? 1.709 -23.109 14.789 1 98.06 204 GLY B CA 1
ATOM 3735 C C . GLY B 1 204 ? 1.841 -22.359 13.477 1 98.06 204 GLY B C 1
ATOM 3736 O O . GLY B 1 204 ? 1.003 -22.5 12.586 1 98.06 204 GLY B O 1
ATOM 3737 N N . LEU B 1 205 ? 2.82 -21.5 13.383 1 98.06 205 LEU B N 1
ATOM 3738 C CA . LEU B 1 205 ? 3.051 -20.672 12.203 1 98.06 205 LEU B CA 1
ATOM 3739 C C . LEU B 1 205 ? 3.76 -21.453 11.109 1 98.06 205 LEU B C 1
ATOM 3741 O O . LEU B 1 205 ? 4.625 -22.297 11.398 1 98.06 205 LEU B O 1
ATOM 3745 N N . VAL B 1 206 ? 3.438 -21.188 9.906 1 98.75 206 VAL B N 1
ATOM 3746 C CA . VAL B 1 206 ? 4.023 -21.875 8.758 1 98.75 206 VAL B CA 1
ATOM 3747 C C . VAL B 1 206 ? 5.531 -21.625 8.727 1 98.75 206 VAL B C 1
ATOM 3749 O O . VAL B 1 206 ? 6.289 -22.453 8.211 1 98.75 206 VAL B O 1
ATOM 3752 N N . THR B 1 207 ? 6.012 -20.5 9.305 1 98.75 207 THR B N 1
ATOM 3753 C CA . THR B 1 207 ? 7.434 -20.188 9.336 1 98.75 207 THR B CA 1
ATOM 3754 C C . THR B 1 207 ? 8.195 -21.219 10.164 1 98.75 207 THR B C 1
ATOM 3756 O O . THR B 1 207 ? 9.398 -21.406 9.961 1 98.75 207 THR B O 1
ATOM 3759 N N . GLU B 1 208 ? 7.516 -21.875 11.055 1 98.62 208 GLU B N 1
ATOM 3760 C CA . GLU B 1 208 ? 8.148 -22.938 11.836 1 98.62 208 GLU B CA 1
ATOM 3761 C C . GLU B 1 208 ? 8.477 -24.141 10.961 1 98.62 208 GLU B C 1
ATOM 3763 O O . GLU B 1 208 ? 9.484 -24.812 11.18 1 98.62 208 GLU B O 1
ATOM 3768 N N . LEU B 1 209 ? 7.605 -24.438 10.008 1 98.69 209 LEU B N 1
ATOM 3769 C CA . LEU B 1 209 ? 7.883 -25.516 9.062 1 98.69 209 LEU B CA 1
ATOM 3770 C C . LEU B 1 209 ? 9.133 -25.203 8.242 1 98.69 209 LEU B C 1
ATOM 3772 O O . LEU B 1 209 ? 9.93 -26.109 7.957 1 98.69 209 LEU B O 1
ATOM 3776 N N . LEU B 1 210 ? 9.258 -23.953 7.844 1 98.75 210 LEU B N 1
ATOM 3777 C CA . LEU B 1 210 ? 10.453 -23.547 7.117 1 98.75 210 LEU B CA 1
ATOM 3778 C C . LEU B 1 210 ? 11.703 -23.75 7.965 1 98.75 210 LEU B C 1
ATOM 3780 O O . LEU B 1 210 ? 12.688 -24.312 7.492 1 98.75 210 LEU B O 1
ATOM 3784 N N . SER B 1 211 ? 11.625 -23.266 9.203 1 98.62 211 SER B N 1
ATOM 3785 C CA . SER B 1 211 ? 12.766 -23.406 10.102 1 98.62 211 SER B CA 1
ATOM 3786 C C . SER B 1 211 ? 13.156 -24.859 10.281 1 98.62 211 SER B C 1
ATOM 3788 O O . SER B 1 211 ? 14.344 -25.203 10.266 1 98.62 211 SER B O 1
ATOM 3790 N N . GLN B 1 212 ? 12.188 -25.703 10.445 1 98.06 212 GLN B N 1
ATOM 3791 C CA . GLN B 1 212 ? 12.43 -27.141 10.57 1 98.06 212 GLN B CA 1
ATOM 3792 C C . GLN B 1 212 ? 13.109 -27.688 9.328 1 98.06 212 GLN B C 1
ATOM 3794 O O . GLN B 1 212 ? 14.031 -28.5 9.422 1 98.06 212 GLN B O 1
ATOM 3799 N N . ALA B 1 213 ? 12.633 -27.297 8.164 1 98.12 213 ALA B N 1
ATOM 3800 C CA . ALA B 1 213 ? 13.188 -27.766 6.902 1 98.12 213 ALA B CA 1
ATOM 3801 C C . ALA B 1 213 ? 14.648 -27.344 6.75 1 98.12 213 ALA B C 1
ATOM 3803 O O . ALA B 1 213 ? 15.477 -28.109 6.262 1 98.12 213 ALA B O 1
ATOM 3804 N N . LEU B 1 214 ? 14.93 -26.141 7.145 1 98.06 214 LEU B N 1
ATOM 3805 C CA . LEU B 1 214 ? 16.281 -25.594 7.008 1 98.06 214 LEU B CA 1
ATOM 3806 C C . LEU B 1 214 ? 17.25 -26.281 7.953 1 98.06 214 LEU B C 1
ATOM 3808 O O . LEU B 1 214 ? 18.453 -26.375 7.668 1 98.06 214 LEU B O 1
ATOM 3812 N N . ALA B 1 215 ? 16.75 -26.766 9.062 1 97.06 215 ALA B N 1
ATOM 3813 C CA . ALA B 1 215 ? 17.578 -27.453 10.062 1 97.06 215 ALA B CA 1
ATOM 3814 C C . ALA B 1 215 ? 17.75 -28.922 9.719 1 97.06 215 ALA B C 1
ATOM 3816 O O . ALA B 1 215 ? 18.516 -29.625 10.375 1 97.06 215 ALA B O 1
ATOM 3817 N N . GLY B 1 216 ? 17.016 -29.391 8.781 1 94.75 216 GLY B N 1
ATOM 3818 C CA . GLY B 1 216 ? 17.047 -30.812 8.438 1 94.75 216 GLY B CA 1
ATOM 3819 C C . GLY B 1 216 ? 18.25 -31.203 7.605 1 94.75 216 GLY B C 1
ATOM 3820 O O . GLY B 1 216 ? 19.141 -30.375 7.359 1 94.75 216 GLY B O 1
ATOM 3821 N N . GLU B 1 217 ? 18.297 -32.438 7.113 1 92.56 217 GLU B N 1
ATOM 3822 C CA . GLU B 1 217 ? 19.422 -33.031 6.406 1 92.56 217 GLU B CA 1
ATOM 3823 C C . GLU B 1 217 ? 19.5 -32.531 4.969 1 92.56 217 GLU B C 1
ATOM 3825 O O . GLU B 1 217 ? 20.578 -32.406 4.402 1 92.56 217 GLU B O 1
ATOM 3830 N N . ASP B 1 218 ? 18.344 -32.281 4.387 1 93.69 218 ASP B N 1
ATOM 3831 C CA . ASP B 1 218 ? 18.266 -31.844 3.002 1 93.69 218 ASP B CA 1
ATOM 3832 C C . ASP B 1 218 ? 17.484 -30.531 2.898 1 93.69 218 ASP B C 1
ATOM 3834 O O . ASP B 1 218 ? 16.359 -30.516 2.402 1 93.69 218 ASP B O 1
ATOM 3838 N N . PRO B 1 219 ? 18.094 -29.484 3.295 1 96.69 219 PRO B N 1
ATOM 3839 C CA . PRO B 1 219 ? 17.406 -28.203 3.311 1 96.69 219 PRO B CA 1
ATOM 3840 C C . PRO B 1 219 ? 17.109 -27.672 1.909 1 96.69 219 PRO B C 1
ATOM 3842 O O . PRO B 1 219 ? 17.797 -28.031 0.952 1 96.69 219 PRO B O 1
ATOM 3845 N N . PRO B 1 220 ? 16.047 -26.859 1.83 1 97.31 220 PRO B N 1
ATOM 3846 C CA . PRO B 1 220 ? 15.812 -26.219 0.538 1 97.31 220 PRO B CA 1
ATOM 3847 C C . PRO B 1 220 ? 16.984 -25.328 0.103 1 97.31 220 PRO B C 1
ATOM 3849 O O . PRO B 1 220 ? 17.641 -24.719 0.944 1 97.31 220 PRO B O 1
ATOM 3852 N N . THR B 1 221 ? 17.172 -25.297 -1.188 1 96.5 221 THR B N 1
ATOM 3853 C CA . THR B 1 221 ? 18.25 -24.484 -1.742 1 96.5 221 THR B CA 1
ATOM 3854 C C . THR B 1 221 ? 17.719 -23.125 -2.176 1 96.5 221 THR B C 1
ATOM 3856 O O . THR B 1 221 ? 18.484 -22.172 -2.363 1 96.5 221 THR B O 1
ATOM 3859 N N . VAL B 1 222 ? 16.391 -23.016 -2.398 1 97.38 222 VAL B N 1
ATOM 3860 C CA . VAL B 1 222 ? 15.711 -21.75 -2.717 1 97.38 222 VAL B CA 1
ATOM 3861 C C . VAL B 1 222 ? 14.289 -21.781 -2.17 1 97.38 222 VAL B C 1
ATOM 3863 O O . VAL B 1 222 ? 13.648 -22.828 -2.129 1 97.38 222 VAL B O 1
ATOM 3866 N N . VAL B 1 223 ? 13.828 -20.594 -1.714 1 98.56 223 VAL B N 1
ATOM 3867 C CA . VAL B 1 223 ? 12.492 -20.516 -1.123 1 98.56 223 VAL B CA 1
ATOM 3868 C C . VAL B 1 223 ? 11.688 -19.422 -1.832 1 98.56 223 VAL B C 1
ATOM 3870 O O . VAL B 1 223 ? 12.188 -18.312 -2.059 1 98.56 223 VAL B O 1
ATOM 3873 N N . TYR B 1 224 ? 10.531 -19.734 -2.312 1 98.81 224 TYR B N 1
ATOM 3874 C CA . TYR B 1 224 ? 9.547 -18.781 -2.805 1 98.81 224 TYR B CA 1
ATOM 3875 C C . TYR B 1 224 ? 8.438 -18.562 -1.779 1 98.81 224 TYR B C 1
ATOM 3877 O O . TYR B 1 224 ? 7.938 -19.516 -1.187 1 98.81 224 TYR B O 1
ATOM 3885 N N . CYS B 1 225 ? 8.062 -17.312 -1.513 1 98.88 225 CYS B N 1
ATOM 3886 C CA . CYS B 1 225 ? 7.148 -17 -0.42 1 98.88 225 CYS B CA 1
ATOM 3887 C C . CYS B 1 225 ? 6.086 -16 -0.864 1 98.88 225 CYS B C 1
ATOM 3889 O O . CYS B 1 225 ? 6.379 -15.078 -1.622 1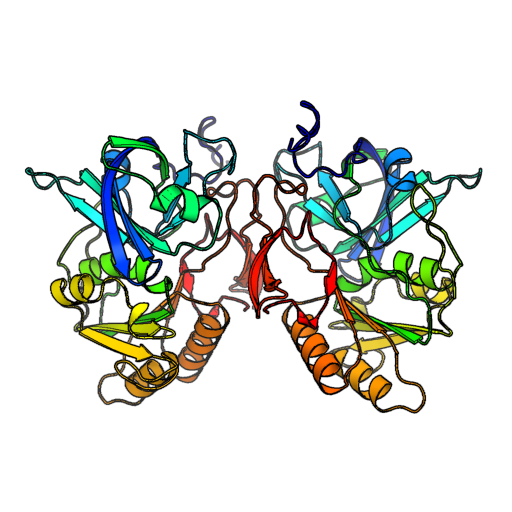 98.88 225 CYS B O 1
ATOM 3891 N N . CYS B 1 226 ? 4.883 -16.219 -0.419 1 98.81 226 CYS B N 1
ATOM 3892 C CA . CYS B 1 226 ? 3.783 -15.289 -0.649 1 98.81 226 CYS B CA 1
ATOM 3893 C C . CYS B 1 226 ? 2.744 -15.391 0.461 1 98.81 226 CYS B C 1
ATOM 3895 O O . CYS B 1 226 ? 2.346 -16.484 0.85 1 98.81 226 CYS B O 1
ATOM 3897 N N . GLY B 1 227 ? 2.336 -14.32 0.977 1 97.81 227 GLY B N 1
ATOM 3898 C CA . GLY B 1 227 ? 1.342 -14.242 2.035 1 97.81 227 GLY B CA 1
ATOM 3899 C C . GLY B 1 227 ? 1.326 -12.898 2.742 1 97.81 227 GLY B C 1
ATOM 3900 O O . GLY B 1 227 ? 1.761 -11.891 2.182 1 97.81 227 GLY B O 1
ATOM 3901 N N . PRO B 1 228 ? 0.756 -12.906 3.957 1 94.44 228 PRO B N 1
ATOM 3902 C CA . PRO B 1 228 ? 0.753 -11.648 4.707 1 94.44 228 PRO B CA 1
ATOM 3903 C C . PRO B 1 228 ? 2.154 -11.078 4.902 1 94.44 228 PRO B C 1
ATOM 3905 O O . PRO B 1 228 ? 3.121 -11.836 5.031 1 94.44 228 PRO B O 1
ATOM 3908 N N . GLU B 1 229 ? 2.191 -9.781 4.934 1 93.06 229 GLU B N 1
ATOM 3909 C CA . GLU B 1 229 ? 3.475 -9.094 4.98 1 93.06 229 GLU B CA 1
ATOM 3910 C C . GLU B 1 229 ? 4.305 -9.547 6.176 1 93.06 229 GLU B C 1
ATOM 3912 O O . GLU B 1 229 ? 5.496 -9.836 6.043 1 93.06 229 GLU B O 1
ATOM 3917 N N . PRO B 1 230 ? 3.768 -9.648 7.395 1 91.62 230 PRO B N 1
ATOM 3918 C CA . PRO B 1 230 ? 4.574 -10.109 8.523 1 91.62 230 PRO B CA 1
ATOM 3919 C C . PRO B 1 230 ? 5.18 -11.492 8.289 1 91.62 230 PRO B C 1
ATOM 3921 O O . PRO B 1 230 ? 6.297 -11.766 8.734 1 91.62 230 PRO B O 1
ATOM 3924 N N . MET B 1 231 ? 4.457 -12.32 7.625 1 96.75 231 MET B N 1
ATOM 3925 C CA . MET B 1 231 ? 4.969 -13.648 7.305 1 96.75 231 MET B CA 1
ATOM 3926 C C . MET B 1 231 ? 6.145 -13.562 6.336 1 96.75 231 MET B C 1
ATOM 3928 O O . MET B 1 231 ? 7.18 -14.195 6.551 1 96.75 231 MET B O 1
ATOM 3932 N N . MET B 1 232 ? 5.977 -12.773 5.309 1 98.06 232 MET B N 1
ATOM 3933 C CA . MET B 1 232 ? 7.031 -12.641 4.312 1 98.06 232 MET B CA 1
ATOM 3934 C C . MET B 1 232 ? 8.289 -12.023 4.922 1 98.06 232 MET B C 1
ATOM 3936 O O . MET B 1 232 ? 9.406 -12.422 4.586 1 98.06 232 MET B O 1
ATOM 3940 N N . HIS B 1 233 ? 8.055 -11.078 5.793 1 96.06 233 HIS B N 1
ATOM 3941 C CA . HIS B 1 233 ? 9.18 -10.492 6.512 1 96.06 233 HIS B CA 1
ATOM 3942 C C . HIS B 1 233 ? 9.906 -11.547 7.348 1 96.06 233 HIS B C 1
ATOM 3944 O O . HIS B 1 233 ? 11.133 -11.648 7.297 1 96.06 233 HIS B O 1
ATOM 3950 N N . ALA B 1 234 ? 9.164 -12.328 8.094 1 97.75 234 ALA B N 1
ATOM 3951 C CA . ALA B 1 234 ? 9.734 -13.383 8.93 1 97.75 234 ALA B CA 1
ATOM 3952 C C . ALA B 1 234 ? 10.516 -14.383 8.086 1 97.75 234 ALA B C 1
ATOM 3954 O O . ALA B 1 234 ? 11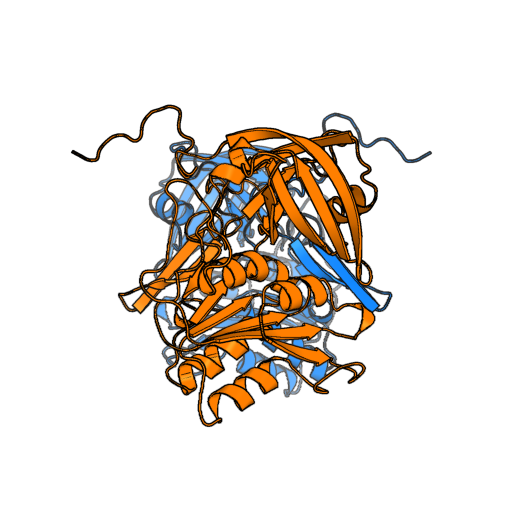.625 -14.781 8.445 1 97.75 234 ALA B O 1
ATOM 3955 N N . VAL B 1 235 ? 9.938 -14.773 6.992 1 98.75 235 VAL B N 1
ATOM 3956 C CA . VAL B 1 235 ? 10.602 -15.711 6.09 1 98.75 235 VAL B CA 1
ATOM 3957 C C . VAL B 1 235 ? 11.914 -15.109 5.594 1 98.75 235 VAL B C 1
ATOM 3959 O O . VAL B 1 235 ? 12.945 -15.797 5.566 1 98.75 235 VAL B O 1
ATOM 3962 N N . SER B 1 236 ? 11.836 -13.852 5.203 1 98.5 236 SER B N 1
ATOM 3963 C CA . SER B 1 236 ? 13.031 -13.172 4.719 1 98.5 236 SER B CA 1
ATOM 3964 C C . SER B 1 236 ? 14.141 -13.18 5.766 1 98.5 236 SER B C 1
ATOM 3966 O O . SER B 1 236 ? 15.305 -13.43 5.445 1 98.5 236 SER B O 1
ATOM 3968 N N . GLU B 1 237 ? 13.789 -12.945 6.988 1 97.94 237 GLU B N 1
ATOM 3969 C CA . GLU B 1 237 ? 14.766 -12.938 8.078 1 97.94 237 GLU B CA 1
ATOM 3970 C C . GLU B 1 237 ? 15.352 -14.328 8.297 1 97.94 237 GLU B C 1
ATOM 3972 O O . GLU B 1 237 ? 16.562 -14.477 8.508 1 97.94 237 GLU B O 1
ATOM 3977 N N . ILE B 1 238 ? 14.516 -15.312 8.297 1 98.69 238 ILE B N 1
ATOM 3978 C CA . ILE B 1 238 ? 14.945 -16.688 8.484 1 98.69 238 ILE B CA 1
ATOM 3979 C C . ILE B 1 238 ? 15.93 -17.078 7.383 1 98.69 238 ILE B C 1
ATOM 3981 O O . ILE B 1 238 ? 16.969 -17.688 7.66 1 98.69 238 ILE B O 1
ATOM 3985 N N . LEU B 1 239 ? 15.602 -16.719 6.164 1 98.62 239 LEU B N 1
ATOM 3986 C CA . LEU B 1 239 ? 16.453 -17.062 5.027 1 98.62 239 LEU B CA 1
ATOM 3987 C C . LEU B 1 239 ? 17.797 -16.359 5.113 1 98.62 239 LEU B C 1
ATOM 3989 O O . LEU B 1 239 ? 18.828 -16.938 4.801 1 98.62 239 LEU B O 1
ATOM 3993 N N . ALA B 1 240 ? 17.734 -15.086 5.504 1 97.81 240 ALA B N 1
ATOM 3994 C CA . ALA B 1 240 ? 18.953 -14.312 5.66 1 97.81 240 ALA B CA 1
ATOM 3995 C C . ALA B 1 240 ? 19.891 -14.969 6.684 1 97.81 240 ALA B C 1
ATOM 3997 O O . ALA B 1 240 ? 21.094 -15.094 6.445 1 97.81 240 ALA B O 1
ATOM 3998 N N . ALA B 1 241 ? 19.344 -15.375 7.75 1 97.81 241 ALA B N 1
ATOM 3999 C CA . ALA B 1 241 ? 20.125 -16 8.812 1 97.81 241 ALA B CA 1
ATOM 4000 C C . ALA B 1 241 ? 20.703 -17.344 8.352 1 97.81 241 ALA B C 1
ATOM 4002 O O . ALA B 1 241 ? 21.797 -17.719 8.758 1 97.81 241 ALA B O 1
ATOM 4003 N N . ALA B 1 242 ? 19.984 -18.062 7.48 1 97.88 242 ALA B N 1
ATOM 4004 C CA . ALA B 1 242 ? 20.391 -19.391 7.023 1 97.88 242 ALA B CA 1
ATOM 4005 C C . ALA B 1 242 ? 21.297 -19.281 5.797 1 97.88 242 ALA B C 1
ATOM 4007 O O . ALA B 1 242 ? 21.922 -20.266 5.395 1 97.88 242 ALA B O 1
ATOM 4008 N N . GLY B 1 243 ? 21.375 -18.109 5.156 1 97.38 243 GLY B N 1
ATOM 4009 C CA . GLY B 1 243 ? 22.156 -17.938 3.936 1 97.38 243 GLY B CA 1
ATOM 4010 C C . GLY B 1 243 ? 21.516 -18.609 2.73 1 97.38 243 GLY B C 1
ATOM 4011 O O . GLY B 1 243 ? 22.219 -19.125 1.863 1 97.38 243 GLY B O 1
ATOM 4012 N N . VAL B 1 244 ? 20.25 -18.797 2.686 1 97.5 244 VAL B N 1
ATOM 4013 C CA . VAL B 1 244 ? 19.5 -19.406 1.589 1 97.5 244 VAL B CA 1
ATOM 4014 C C . VAL B 1 244 ? 18.781 -18.328 0.784 1 97.5 244 VAL B C 1
ATOM 4016 O O . VAL B 1 244 ? 18.109 -17.469 1.354 1 97.5 244 VAL B O 1
ATOM 4019 N N . PRO B 1 245 ? 18.922 -18.312 -0.517 1 97.25 245 PRO B N 1
ATOM 4020 C CA . PRO B 1 245 ? 18.219 -17.312 -1.324 1 97.25 245 PRO B CA 1
ATOM 4021 C C . PRO B 1 245 ? 16.703 -17.531 -1.358 1 97.25 245 PRO B C 1
ATOM 4023 O O . PRO B 1 245 ? 16.25 -18.672 -1.217 1 97.25 245 PRO B O 1
ATOM 4026 N N . GLY B 1 246 ? 15.992 -16.469 -1.521 1 98.12 246 GLY B N 1
ATOM 4027 C CA . GLY B 1 246 ? 14.547 -16.562 -1.63 1 98.12 246 GLY B CA 1
ATOM 4028 C C . GLY B 1 246 ? 13.922 -15.406 -2.383 1 98.12 246 GLY B C 1
ATOM 4029 O O . GLY B 1 246 ? 14.578 -14.391 -2.627 1 98.12 246 GLY B O 1
ATOM 4030 N N . TYR B 1 247 ? 12.727 -15.648 -2.789 1 98.69 247 TYR B N 1
ATOM 4031 C CA . TYR B 1 247 ? 11.914 -14.648 -3.48 1 98.69 247 TYR B CA 1
ATOM 4032 C C . TYR B 1 247 ? 10.547 -14.516 -2.824 1 98.69 247 TYR B C 1
ATOM 4034 O O . TYR B 1 247 ? 10.008 -15.484 -2.291 1 98.69 247 TYR B O 1
ATOM 4042 N N . VAL B 1 248 ? 10.023 -13.289 -2.844 1 98.81 248 VAL B N 1
ATOM 4043 C CA . VAL B 1 248 ? 8.68 -13.031 -2.338 1 98.81 248 VAL B CA 1
ATOM 4044 C C . VAL B 1 248 ? 7.805 -12.477 -3.457 1 98.81 248 VAL B C 1
ATOM 4046 O O . VAL B 1 248 ? 8.273 -11.695 -4.289 1 98.81 248 VAL B O 1
ATOM 4049 N N . SER B 1 249 ? 6.609 -12.945 -3.562 1 98.75 249 SER B N 1
ATOM 4050 C CA . SER B 1 249 ? 5.582 -12.32 -4.395 1 98.75 249 SER B CA 1
ATOM 4051 C C . SER B 1 249 ? 4.703 -11.375 -3.578 1 98.75 249 SER B C 1
ATOM 4053 O O . SER B 1 249 ? 3.896 -11.828 -2.762 1 98.75 249 SER B O 1
ATOM 4055 N N . LEU B 1 250 ? 4.82 -10.086 -3.793 1 98.06 250 LEU B N 1
ATOM 4056 C CA . LEU B 1 250 ? 4.102 -9.094 -3.004 1 98.06 250 LEU B CA 1
ATOM 4057 C C . LEU B 1 250 ? 2.641 -9.008 -3.438 1 98.06 250 LEU B C 1
ATOM 4059 O O . LEU B 1 250 ? 2.34 -9.078 -4.629 1 98.06 250 LEU B O 1
ATOM 4063 N N . GLU B 1 251 ? 1.821 -8.875 -2.436 1 93 251 GLU B N 1
ATOM 4064 C CA . GLU B 1 251 ? 0.396 -8.656 -2.66 1 93 251 GLU B CA 1
ATOM 4065 C C . GLU B 1 251 ? 0.036 -7.18 -2.514 1 93 251 GLU B C 1
ATOM 4067 O O . GLU B 1 251 ? -0.446 -6.754 -1.463 1 93 251 GLU B O 1
ATOM 4072 N N . SER B 1 252 ? 0.242 -6.461 -3.463 1 93.69 252 SER B N 1
ATOM 4073 C CA . SER B 1 252 ? -0.005 -5.027 -3.4 1 93.69 252 SER B CA 1
ATOM 4074 C C . SER B 1 252 ? -1.31 -4.66 -4.102 1 93.69 252 SER B C 1
ATOM 4076 O O . SER B 1 252 ? -1.595 -5.152 -5.195 1 93.69 252 SER B O 1
ATOM 4078 N N . PRO B 1 253 ? -2.107 -3.756 -3.443 1 94.75 253 PRO B N 1
ATOM 4079 C CA . PRO B 1 253 ? -3.219 -3.213 -4.227 1 94.75 253 PRO B CA 1
ATOM 4080 C C . PRO B 1 253 ? -2.752 -2.438 -5.457 1 94.75 253 PRO B C 1
ATOM 4082 O O . PRO B 1 253 ? -1.709 -1.779 -5.414 1 94.75 253 PRO B O 1
ATOM 4085 N N . MET B 1 254 ? -3.461 -2.615 -6.547 1 96.31 254 MET B N 1
ATOM 4086 C CA . MET B 1 254 ? -3.113 -1.958 -7.805 1 96.31 254 MET B CA 1
ATOM 4087 C C . MET B 1 254 ? -4.328 -1.264 -8.414 1 96.31 254 MET B C 1
ATOM 4089 O O . MET B 1 254 ? -5.453 -1.751 -8.289 1 96.31 254 MET B O 1
ATOM 4093 N N . ALA B 1 255 ? -4.043 -0.14 -9.055 1 94.19 255 ALA B N 1
ATOM 4094 C CA . ALA B 1 255 ? -5.094 0.55 -9.797 1 94.19 255 ALA B CA 1
ATOM 4095 C C . ALA B 1 255 ? -4.973 0.29 -11.297 1 94.19 255 ALA B C 1
ATOM 4097 O O . ALA B 1 255 ? -5.84 -0.351 -11.891 1 94.19 255 ALA B O 1
ATOM 4098 N N . CYS B 1 256 ? -3.811 0.663 -11.789 1 93 256 CYS B N 1
ATOM 4099 C CA . CYS B 1 256 ? -3.666 0.512 -13.227 1 93 256 CYS B CA 1
ATOM 4100 C C . CYS B 1 256 ? -3.156 -0.879 -13.586 1 93 256 CYS B C 1
ATOM 4102 O O . CYS B 1 256 ? -3.551 -1.449 -14.602 1 93 256 CYS B O 1
ATOM 4104 N N . GLY B 1 257 ? -2.158 -1.351 -12.82 1 94.56 257 GLY B N 1
ATOM 4105 C CA . GLY B 1 257 ? -1.599 -2.676 -13.031 1 94.56 257 GLY B CA 1
ATOM 4106 C C . GLY B 1 257 ? -0.489 -2.701 -14.062 1 94.56 257 GLY B C 1
ATOM 4107 O O . GLY B 1 257 ? 0.048 -3.766 -14.383 1 94.56 257 GLY B O 1
ATOM 4108 N N . PHE B 1 258 ? -0.17 -1.569 -14.617 1 93.31 258 PHE B N 1
ATOM 4109 C CA . PHE B 1 258 ? 0.815 -1.626 -15.688 1 93.31 258 PHE B CA 1
ATOM 4110 C C . PHE B 1 258 ? 1.826 -0.493 -15.555 1 93.31 258 PHE B C 1
ATOM 4112 O O . PHE B 1 258 ? 2.471 -0.112 -16.531 1 93.31 258 PHE B O 1
ATOM 4119 N N . GLY B 1 259 ? 1.901 0.129 -14.391 1 92.06 259 GLY B N 1
ATOM 4120 C CA . GLY B 1 259 ? 3.014 1.004 -14.062 1 92.06 259 GLY B CA 1
ATOM 4121 C C . GLY B 1 259 ? 2.709 2.473 -14.289 1 92.06 259 GLY B C 1
ATOM 4122 O O . GLY B 1 259 ? 3.604 3.316 -14.211 1 92.06 259 GLY B O 1
ATOM 4123 N N . ALA B 1 260 ? 1.451 2.811 -14.547 1 90.19 260 ALA B N 1
ATOM 4124 C CA . ALA B 1 260 ? 1.112 4.188 -14.898 1 90.19 260 ALA B CA 1
ATOM 4125 C C . ALA B 1 260 ? 0.844 5.02 -13.648 1 90.19 260 ALA B C 1
ATOM 4127 O O . ALA B 1 260 ? 1.237 6.188 -13.578 1 90.19 260 ALA B O 1
ATOM 4128 N N . CYS B 1 261 ? 0.231 4.438 -12.602 1 92.44 261 CYS B N 1
ATOM 4129 C CA . CYS B 1 261 ? -0.323 5.262 -11.531 1 92.44 261 CYS B CA 1
ATOM 4130 C C . CYS B 1 261 ? 0.625 5.324 -10.344 1 92.44 261 CYS B C 1
ATOM 4132 O O . CYS B 1 261 ? 0.469 6.168 -9.461 1 92.44 261 CYS B O 1
ATOM 4134 N N . PHE B 1 262 ? 1.526 4.375 -10.156 1 92 262 PHE B N 1
ATOM 4135 C CA . PHE B 1 262 ? 2.574 4.332 -9.148 1 92 262 PHE B CA 1
ATOM 4136 C C . PHE B 1 262 ? 1.975 4.152 -7.754 1 92 262 PHE B C 1
ATOM 4138 O O . PHE B 1 262 ? 2.592 4.523 -6.754 1 92 262 PHE B O 1
ATOM 4145 N N . SER B 1 263 ? 0.788 3.568 -7.664 1 94.12 263 SER B N 1
ATOM 4146 C CA . SER B 1 263 ? 0.168 3.385 -6.355 1 94.12 263 SER B CA 1
ATOM 4147 C C . SER B 1 263 ? 0.602 2.07 -5.719 1 94.12 263 SER B C 1
ATOM 4149 O O . SER B 1 263 ? 0.385 1.852 -4.523 1 94.12 263 SER B O 1
ATOM 4151 N N . CYS B 1 264 ? 1.195 1.195 -6.441 1 96.5 264 CYS B N 1
ATOM 4152 C CA . CYS B 1 264 ? 1.553 -0.119 -5.922 1 96.5 264 CYS B CA 1
ATOM 4153 C C . CYS B 1 264 ? 3.035 -0.183 -5.574 1 96.5 264 CYS B C 1
ATOM 4155 O O . CYS B 1 264 ? 3.629 -1.263 -5.57 1 96.5 264 CYS B O 1
ATOM 4157 N N . VAL B 1 265 ? 3.633 0.869 -5.25 1 93.81 265 VAL B N 1
ATOM 4158 C CA . VAL B 1 265 ? 5.082 0.953 -5.094 1 93.81 265 VAL B CA 1
ATOM 4159 C C . VAL B 1 265 ? 5.492 0.346 -3.752 1 93.81 265 VAL B C 1
ATOM 4161 O O . VAL B 1 265 ? 4.699 0.318 -2.809 1 93.81 265 VAL B O 1
ATOM 4164 N N . THR B 1 266 ? 6.66 -0.179 -3.736 1 94.75 266 THR B N 1
ATOM 4165 C CA . THR B 1 266 ? 7.32 -0.702 -2.545 1 94.75 266 THR B CA 1
ATOM 4166 C C . THR B 1 266 ? 8.773 -0.253 -2.492 1 94.75 266 THR B C 1
ATOM 4168 O O . THR B 1 266 ? 9.383 0.042 -3.525 1 94.75 266 THR B O 1
ATOM 4171 N N . ARG B 1 267 ? 9.359 -0.154 -1.289 1 92.94 267 ARG B N 1
ATOM 4172 C CA . ARG B 1 267 ? 10.766 0.208 -1.125 1 92.94 267 ARG B CA 1
ATOM 4173 C C . ARG B 1 267 ? 11.672 -1.002 -1.331 1 92.94 267 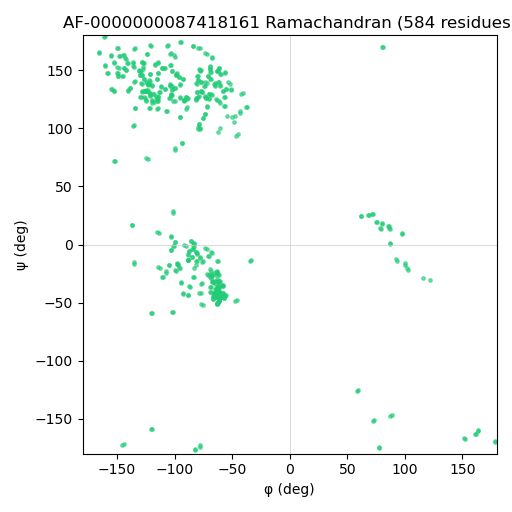ARG B C 1
ATOM 4175 O O . ARG B 1 267 ? 11.477 -2.043 -0.699 1 92.94 267 ARG B O 1
ATOM 4182 N N . VAL B 1 268 ? 12.633 -0.925 -2.24 1 96.12 268 VAL B N 1
ATOM 4183 C CA . VAL B 1 268 ? 13.555 -2.008 -2.57 1 96.12 268 VAL B CA 1
ATOM 4184 C C . VAL B 1 268 ? 14.992 -1.536 -2.389 1 96.12 268 VAL B C 1
ATOM 4186 O O . VAL B 1 268 ? 15.359 -0.448 -2.842 1 96.12 268 VAL B O 1
ATOM 4189 N N . ARG B 1 269 ? 15.789 -2.316 -1.722 1 96 269 ARG B N 1
ATOM 4190 C CA . ARG B 1 269 ? 17.219 -2.041 -1.594 1 96 269 ARG B CA 1
ATOM 4191 C C . ARG B 1 269 ? 17.938 -2.24 -2.926 1 96 269 ARG B C 1
ATOM 4193 O O . ARG B 1 269 ? 17.781 -3.281 -3.568 1 96 269 ARG B O 1
ATOM 4200 N N . MET B 1 270 ? 18.672 -1.225 -3.225 1 93.5 270 MET B N 1
ATOM 4201 C CA . MET B 1 270 ? 19.406 -1.253 -4.496 1 93.5 270 MET B CA 1
ATOM 4202 C C . MET B 1 270 ? 20.828 -1.759 -4.301 1 93.5 270 MET B C 1
ATOM 4204 O O . MET B 1 270 ? 21.266 -1.964 -3.168 1 93.5 270 MET B O 1
ATOM 4208 N N . ASP B 1 271 ? 21.547 -1.94 -5.402 1 92 271 ASP B N 1
ATOM 4209 C CA . ASP B 1 271 ? 22.891 -2.498 -5.375 1 92 271 ASP B CA 1
ATOM 4210 C C . ASP B 1 271 ? 23.859 -1.543 -4.691 1 92 271 ASP B C 1
ATOM 4212 O O . ASP B 1 271 ? 24.844 -1.979 -4.082 1 92 271 ASP B O 1
ATOM 4216 N N . ASP B 1 272 ? 23.656 -0.261 -4.684 1 90.19 272 ASP B N 1
ATOM 4217 C CA . ASP B 1 272 ? 24.547 0.732 -4.105 1 90.19 272 ASP B CA 1
ATOM 4218 C C . ASP B 1 272 ? 24.281 0.915 -2.613 1 90.19 272 ASP B C 1
ATOM 4220 O O . ASP B 1 272 ? 24.906 1.762 -1.964 1 90.19 272 ASP B O 1
ATOM 4224 N N . GLY B 1 273 ? 23.375 0.138 -2.125 1 87.5 273 GLY B N 1
ATOM 4225 C CA . GLY B 1 273 ? 23.062 0.2 -0.704 1 87.5 273 GLY B CA 1
ATOM 4226 C C . GLY B 1 273 ? 21.922 1.145 -0.377 1 87.5 273 GLY B C 1
ATOM 4227 O O . GLY B 1 273 ? 21.375 1.103 0.725 1 87.5 273 GLY B O 1
ATOM 4228 N N . GLU B 1 274 ? 21.625 1.886 -1.336 1 89 274 GLU B N 1
ATOM 4229 C CA . GLU B 1 274 ? 20.484 2.779 -1.155 1 89 274 GLU B CA 1
ATOM 4230 C C . GLU B 1 274 ? 19.172 2.068 -1.459 1 89 274 GLU B C 1
ATOM 4232 O O . GLU B 1 274 ? 19.156 0.873 -1.76 1 89 274 GLU B O 1
ATOM 4237 N N . TRP B 1 275 ? 18.094 2.66 -1.177 1 90.88 275 TRP B N 1
ATOM 4238 C CA . TRP B 1 275 ? 16.797 2.092 -1.539 1 90.88 275 TRP B CA 1
ATOM 4239 C C . TRP B 1 275 ? 16.062 2.994 -2.523 1 90.88 275 TRP B C 1
ATOM 4241 O O . TRP B 1 275 ? 16.375 4.18 -2.643 1 90.88 275 TRP B O 1
ATOM 4251 N N . ASP B 1 276 ? 15.195 2.404 -3.287 1 91.31 276 ASP B N 1
ATOM 4252 C CA . ASP B 1 276 ? 14.312 3.135 -4.191 1 91.31 276 ASP B CA 1
ATOM 4253 C C . ASP B 1 276 ? 12.93 2.494 -4.246 1 91.31 276 ASP B C 1
ATOM 4255 O O . ASP B 1 276 ? 12.758 1.335 -3.863 1 91.31 276 ASP B O 1
ATOM 4259 N N . TYR B 1 277 ? 11.914 3.33 -4.707 1 91.94 277 TYR B N 1
ATOM 4260 C CA . TYR B 1 277 ? 10.578 2.787 -4.965 1 91.94 277 TYR B CA 1
ATOM 4261 C C . TYR B 1 277 ? 10.555 1.998 -6.27 1 91.94 277 TYR B C 1
ATOM 4263 O O . TYR B 1 277 ? 11.141 2.422 -7.27 1 91.94 277 TYR B O 1
ATOM 4271 N N . ARG B 1 278 ? 10 0.807 -6.203 1 94.75 278 ARG B N 1
ATOM 4272 C CA . ARG B 1 278 ? 9.719 0.018 -7.398 1 94.75 278 ARG B CA 1
ATOM 4273 C C . ARG B 1 278 ? 8.234 -0.322 -7.496 1 94.75 278 ARG B C 1
ATOM 4275 O O . ARG B 1 278 ? 7.586 -0.582 -6.484 1 94.75 278 ARG B O 1
ATOM 4282 N N . ARG B 1 279 ? 7.734 -0.209 -8.703 1 95.81 279 ARG B N 1
ATOM 4283 C CA . ARG B 1 279 ? 6.348 -0.597 -8.938 1 95.81 279 ARG B CA 1
ATOM 4284 C C . ARG B 1 279 ? 6.188 -2.113 -8.906 1 95.81 279 ARG B C 1
ATOM 4286 O O . ARG B 1 279 ? 6.844 -2.826 -9.672 1 95.81 279 ARG B O 1
ATOM 4293 N N . THR B 1 280 ? 5.281 -2.621 -8.078 1 97.81 280 THR B N 1
ATOM 4294 C CA . THR B 1 280 ? 5.062 -4.059 -7.945 1 97.81 280 THR B CA 1
ATOM 4295 C C . THR B 1 280 ? 4.438 -4.625 -9.219 1 97.81 280 THR B C 1
ATOM 4297 O O . THR B 1 280 ? 4.668 -5.785 -9.562 1 97.81 280 THR B O 1
ATOM 4300 N N . CYS B 1 281 ? 3.736 -3.807 -9.938 1 97.19 281 CYS B N 1
ATOM 4301 C CA . CYS B 1 281 ? 3.021 -4.277 -11.125 1 97.19 281 CYS B CA 1
ATOM 4302 C C . CYS B 1 281 ? 3.957 -4.387 -12.32 1 97.19 281 CYS B C 1
ATOM 4304 O O . CYS B 1 281 ? 3.621 -5.016 -13.32 1 97.19 281 CYS B O 1
ATOM 4306 N N . VAL B 1 282 ? 5.156 -3.795 -12.234 1 95.5 282 VAL B N 1
ATOM 4307 C CA . VAL B 1 282 ? 6.051 -3.777 -13.383 1 95.5 282 VAL B CA 1
ATOM 4308 C C . VAL B 1 282 ? 7.359 -4.484 -13.031 1 95.5 282 VAL B C 1
ATOM 4310 O O . VAL B 1 282 ? 7.723 -5.477 -13.664 1 95.5 282 VAL B O 1
ATOM 4313 N N . GLU B 1 283 ? 7.988 -3.918 -11.992 1 96.38 283 GLU B N 1
ATOM 4314 C CA . GLU B 1 283 ? 9.25 -4.531 -11.586 1 96.38 283 GLU B CA 1
ATOM 4315 C C . GLU B 1 283 ? 9.016 -5.762 -10.719 1 96.38 283 GLU B C 1
ATOM 4317 O O . GLU B 1 283 ? 9.953 -6.496 -10.398 1 96.38 283 GLU B O 1
ATOM 4322 N N . GLY B 1 284 ? 7.754 -6.004 -10.32 1 97.31 284 GLY B N 1
ATOM 4323 C CA . GLY B 1 284 ? 7.316 -7.164 -9.562 1 97.31 284 GLY B CA 1
ATOM 4324 C C . GLY B 1 284 ? 6.27 -7.988 -10.289 1 97.31 284 GLY B C 1
ATOM 4325 O O . GLY B 1 284 ? 6.258 -8.039 -11.523 1 97.31 284 GLY B O 1
ATOM 4326 N N . PRO B 1 285 ? 5.531 -8.781 -9.414 1 98.19 285 PRO B N 1
ATOM 4327 C CA . PRO B 1 285 ? 5.363 -8.789 -7.961 1 98.19 285 PRO B CA 1
ATOM 4328 C C . PRO B 1 285 ? 6.426 -9.617 -7.242 1 98.19 285 PRO B C 1
ATOM 4330 O O . PRO B 1 285 ? 6.465 -9.648 -6.012 1 98.19 285 PRO B O 1
ATOM 4333 N N . VAL B 1 286 ? 7.254 -10.297 -8.023 1 98.62 286 VAL B N 1
ATOM 4334 C CA . VAL B 1 286 ? 8.266 -11.172 -7.445 1 98.62 286 VAL B CA 1
ATOM 4335 C C . VAL B 1 286 ? 9.57 -10.406 -7.258 1 98.62 286 VAL B C 1
ATOM 4337 O O . VAL B 1 286 ? 10.086 -9.805 -8.203 1 98.62 286 VAL B O 1
ATOM 4340 N N . PHE B 1 287 ? 10.062 -10.391 -6.027 1 98.31 287 PHE B N 1
ATOM 4341 C CA . PHE B 1 287 ? 11.32 -9.734 -5.684 1 98.31 287 PHE B CA 1
ATOM 4342 C C . PHE B 1 287 ? 12.211 -10.664 -4.863 1 98.31 287 PHE B C 1
ATOM 4344 O O . PHE B 1 287 ? 11.711 -11.539 -4.152 1 98.31 287 PHE B O 1
ATOM 4351 N N . PRO B 1 288 ? 13.57 -10.492 -5.012 1 98.19 288 PRO B N 1
ATOM 4352 C CA . PRO B 1 288 ? 14.398 -11.148 -3.994 1 98.19 288 PRO B CA 1
ATOM 4353 C C . PRO B 1 288 ? 14.016 -10.734 -2.572 1 98.19 288 PRO B C 1
ATOM 4355 O O . PRO B 1 288 ? 13.844 -9.547 -2.293 1 98.19 288 PRO B O 1
ATOM 4358 N N . ALA B 1 289 ? 13.914 -11.719 -1.74 1 98.38 289 ALA B N 1
ATOM 4359 C CA . ALA B 1 289 ? 13.398 -11.484 -0.391 1 98.38 289 ALA B CA 1
ATOM 4360 C C . ALA B 1 289 ? 14.297 -10.523 0.378 1 98.38 289 ALA B C 1
ATOM 4362 O O . ALA B 1 289 ? 13.812 -9.711 1.168 1 98.38 289 ALA B O 1
ATOM 4363 N N . ASP B 1 290 ? 15.523 -10.547 0.126 1 96.69 290 ASP B N 1
ATOM 4364 C CA . ASP B 1 290 ? 16.484 -9.773 0.9 1 96.69 290 ASP B CA 1
ATOM 4365 C C . ASP B 1 290 ? 16.531 -8.32 0.438 1 96.69 290 ASP B C 1
ATOM 4367 O O . ASP B 1 290 ? 17.172 -7.48 1.067 1 96.69 290 ASP B O 1
ATOM 4371 N N . ARG B 1 291 ? 15.836 -8.016 -0.639 1 97.19 291 ARG B N 1
ATOM 4372 C CA . ARG B 1 291 ? 15.875 -6.664 -1.181 1 97.19 291 ARG B CA 1
ATOM 4373 C C . ARG B 1 291 ? 14.68 -5.844 -0.704 1 97.19 291 ARG B C 1
ATOM 4375 O O . ARG B 1 291 ? 14.68 -4.617 -0.82 1 97.19 291 ARG B O 1
ATOM 4382 N N . ILE B 1 292 ? 13.656 -6.461 -0.2 1 96.94 292 ILE B N 1
ATOM 4383 C CA . ILE B 1 292 ? 12.438 -5.762 0.196 1 96.94 292 ILE B CA 1
ATOM 4384 C C . ILE B 1 292 ? 12.633 -5.121 1.568 1 96.94 292 ILE B C 1
ATOM 4386 O O . ILE B 1 292 ? 13.156 -5.758 2.488 1 96.94 292 ILE B O 1
ATOM 4390 N N . MET B 1 293 ? 12.281 -3.889 1.632 1 91.56 293 MET B N 1
ATOM 4391 C CA . MET B 1 293 ? 12.281 -3.189 2.914 1 91.56 293 MET B CA 1
ATOM 4392 C C . MET B 1 293 ? 10.898 -3.262 3.566 1 91.56 293 MET B C 1
ATOM 4394 O O . MET B 1 293 ? 10.062 -2.379 3.361 1 91.56 293 MET B O 1
ATOM 4398 N N . PHE B 1 294 ? 10.734 -4.324 4.293 1 86.12 294 PHE B N 1
ATOM 4399 C CA . PHE B 1 294 ? 9.453 -4.535 4.961 1 86.12 294 PHE B CA 1
ATOM 4400 C C . PHE B 1 294 ? 9.211 -3.467 6.02 1 86.12 294 PHE B C 1
ATOM 4402 O O . PHE B 1 294 ? 10.156 -2.969 6.637 1 86.12 294 PHE B O 1
#

Sequence (588 aa):
MIEQAPDNLLPGMVPTAVQETATVVEQRELARDTYLVRIAAPELASQIFPGQFLMIRALQTSDPLLGRPFAVYDTYLDAAGRPAGIDVVYAVIGKMTSLMSGWTAGEQLQVWGPLGNGFPLPSEGRLMMVAGGIGQTPFLAVGQEALGQKTYGQPLRQPEQLPSAVTLCYGARSAEYLAGLEDFQRAGIEVRVATDDGSQGHHGLVTELLSQALAGEDPPTVVYCCGPEPMMHAVSEILAAAGVPGYVSLESPMACGFGACFSCVTRVRMDDGEWDYRRTCVEGPVFPADRIMFMIEQAPDNLLPGMVPTAVQETATVVEQRELARDTYLVRIAAPELASQIFPGQFLMIRALQTSDPLLGRPFAVYDTYLDAAGRPAGIDVVYAVIGKMTSLMSGWTAGEQLQVWGPLGNGFPLPSEGRLMMVAGGIGQTPFLAVGQEALGQKTYGQPLRQPEQLPSAVTLCYGARSAEYLAGLEDFQRAGIEVRVATDDGSQGHHGLVTELLSQALAGEDPPTVVYCCGPEPMMHAVSEILAAAGVPGYVSLESPMACGFGACFSCVTRVRMDDGEWDYRRTCVEGPVFPADRIMF

Nearest PDB structures (foldseek):
  5jca-assembly1_S  TM=9.329E-01  e=4.062E-24  Pyrococcus furiosus
  4yry-assembly1_A  TM=8.802E-01  e=1.417E-20  Thermotoga maritima
  1gvh-assembly1_A  TM=7.729E-01  e=7.752E-12  Escherichia coli
  8c4l-assembly1_B  TM=6.926E-01  e=4.154E-09  Shewanella bicestrii
  2gpj-assembly1_A  TM=6.977E-01  e=1.771E-08  Shewanella putrefaciens CN-32

InterPro domains:
  IPR001433 Oxidoreductase FAD/NAD(P)-binding [PF00175] (129-236)
  IPR012165 Cytochrome-c3 hydrogenase, gamma subunit [PIRSF006816] (19-292)
  IPR017927 FAD-binding domain, ferredoxin reductase-type [PS51384] (17-121)
  IPR017938 Riboflavin synthase-like beta-barrel [SSF63380] (19-119)
  IPR019480 Dihydroorotate dehydrogenase, electron transfer subunit, iron-sulphur cluster binding domain [PF10418] (251-292)
  IPR037117 Dihydroorotate dehydrogenase, electron transfer subunit, Fe-S binding domain superfamily [G3DSA:2.10.240.10] (251-293)
  IPR039261 Ferredoxin-NADP reductase (FNR), nucleotide-binding domain [G3DSA:3.40.50.80] (121-244)
  IPR039261 Ferredoxin-NADP reductase (FNR), nucleotide-binding domain [SSF52343] (114-293)
  IPR050353 Dihydroorotate dehydrogenase B electron transfer subunit [PTHR43513] (19-293)

Secondary structure (DSSP, 8-state):
------TTS-TTS-TT-EEEEEEEEEEEEEETTEEEEEEE-HHHHHHPPTT-EEEEEESS-SSS-S-EEEE--EEEE-TTS-EEEEEEEEE--SHHHHHHTT--TT-EEEEEEEES--PPPP-SSEEEEEEEGGGGTTHHHHHHHHTTS---TTTTP--SS--SEEEEEEEESSGGG---HHHHHHTT-EEEEEETTSSSSEES-HHHHHHHHHHSSS--SEEEEES-HHHHHHHHHHHHHHT--EEEE-----SSSSSSS-TTEEEEE-TTS-EEEEETTTT-SEEEGGGB--/------TTS-TTS-TT-EEEEEEEEEEEEEETTEEEEEEE-HHHHHHPPTT-EEEEEESS-SSS-S-EEEE--EEEE-TTS-EEEEEEEEE--SHHHHHHTT--TT-EEEEEEEES--PPPP-SSEEEEEEEGGGGTTHHHHHHHHTTS---TTTTP--SS--SEEEEEEEESSGGG---HHHHHHTT-EEEEEETTSSSSEES-HHHHHHHHHHSSS--SEEEEES-HHHHHHHHHHHHHHT--EEEE-----SSSSSSS-TTEEEEE-TTS-EEEEETTTT-SEEEGGGB--

Foldseek 3Di:
DPDPDDPPDDPQADPQKDKDKWWWAAKDAFFVQKIKTWIFDQSQFQAAAQAFWKWKFADVDCVVVFTWIFGFQHFDADPVRGTGTTITMDGDDDDVSVVVNPDGGGGMIMMMDRWFDHDDADAEAEEEEEEEQSFCRRCLRNLLQLQVNDWGRVVTDHHPHHYPAYEYQYEYQAPRRDGCPVSCVVSVYHYAYEHCCPNDHHNDGSVVVLLVQLPDPRHGQEYEYEYDPVNLLSNLVSCVVSVHKYKYQDDFTDGPLRPDPLRRWFWFQDPVRDIDIDHCSRNHSIDTSNGGDD/DPDDDDPPDDPQAPPQKDKDKWWWAAKDAFFVQKIKTWIFDQSQFQAAAQAFWKWKFADVDCVVVFTWIFGFQHFDADPVRGTGTTITMDGDDDDVSVVVNPDGGGGMIMMMDRWFDHDDADAEAEEEEEEEQSFCRRCLRNLLQLQVNDWGRVVTDHHPHHYPAYEYQYEYQAPRRDGCPVSCVVSVYHYAYEHCCPNDHHNDDSVVVLLVQLPDPRHGQEYEYEYDPVNLLSNLVSCVVSVHKYKYQDDFTDGPLRPDPLRRWFWFQDPVRDIDIDHCSRNHSIDTSNGGDD

pLDDT: mean 92.47, std 13.96, range [17.91, 98.94]

Organism: NCBI:txid2527985